Protein AF-0000000068884056 (afdb_homodimer)

Secondary structure (DSSP, 8-state):
-HHHHHHHHHHHHHHHHHHHHHHHHHHTS-GGGSPPHHHHHHHHHHHHHHHHHHHHHHHHHHHHTT--HHHHHHS-TTS-SS-GGGHHHHHHHHHHHHHHHTTT-HHHHHHHHHHHHHHHHHHHHHHHHHHHHHHHH---TTHHHHHHHHHHHHTS-HHHHHHHHHHHHHHTT--SSTHHHHHHHT--HHHHHHHHHHHHHHS-HHHHHHHHHTT--HHHIIIIIIHHHTHHHHHHHHHHHHHHHHH--HHHHHH--SGGG--HHHHHHHHHTSTT---HHHHHHHHHHHHHHHHHHHHHHHHHHHHHHHHHHHT-/-HHHHHHHHHHHHHHHHHHHHHHHHHHTS-GGGSPPHHHHHHHHHHHHHHHHHHHHHHHHHHHHTT--HHHHHHS-TTS-SS-GGGHHHHHHHHHHHHHHHTTT-HHHHHHHHHHHHHHHHHHHHHHHHHHHHHHHH---TTHHHHHHHHHHHHTS-HHHHHHHHHHHHHHTT--SSTHHHHHHHT--HHHHHHHHHHHHHHS-HHHHHHHHHTT--HHHIIIIIIHHHTHHHHHHHHHHHHHHHHH--HHHHHH--SGGG--HHHHHHHHHTSTT---HHHHHHHHHHHHHHHHHHHHHHHHHHHHHHHHHHHT-

Solvent-accessible surface area (backbone atoms only — not comparable to full-atom values): 32773 Å² total; per-residue (Å²): 119,66,63,63,51,51,51,50,49,50,50,50,50,49,51,50,47,50,49,49,48,49,48,50,49,57,70,62,42,59,76,58,54,48,82,54,68,67,57,51,52,52,46,49,52,50,52,49,50,52,48,46,64,66,46,42,38,53,54,45,25,59,39,39,16,46,33,52,55,69,41,62,73,71,34,61,83,88,43,67,75,59,58,78,88,46,42,68,58,34,37,50,51,25,50,52,46,34,36,57,78,43,72,62,41,55,67,52,11,43,49,38,34,48,48,43,12,49,54,10,10,52,52,17,31,53,50,12,37,51,54,8,34,44,67,54,73,51,87,62,91,62,47,67,59,50,51,52,50,42,56,51,52,53,58,44,47,57,57,45,50,43,53,39,41,47,54,52,32,52,73,68,67,40,46,60,42,72,61,52,51,26,60,66,53,29,61,47,46,61,39,25,50,50,22,22,53,46,32,58,72,62,48,59,64,66,58,53,32,51,41,27,64,73,65,50,49,68,68,54,43,41,70,65,48,48,45,61,64,37,42,36,56,44,52,50,40,24,51,52,38,23,37,50,45,60,38,52,49,60,58,50,65,73,32,43,77,52,76,88,69,31,33,39,67,59,50,55,47,56,47,70,70,36,89,83,58,59,57,53,10,19,51,29,38,48,35,55,60,63,44,45,64,48,52,53,50,46,67,70,44,45,74,49,36,62,55,37,65,46,51,73,62,56,78,107,121,67,63,64,52,51,50,50,49,51,49,50,50,49,50,48,48,50,48,49,48,50,50,51,49,58,70,62,43,59,76,57,52,48,81,56,69,67,57,52,50,51,47,49,52,51,51,48,51,52,47,45,63,65,45,42,40,54,53,45,25,59,39,40,16,46,32,50,54,69,42,61,75,72,36,62,81,87,42,66,74,60,58,80,88,46,41,68,58,33,38,51,50,24,50,52,47,36,37,56,80,44,72,63,40,54,66,52,11,43,48,39,33,48,48,43,13,50,54,11,11,53,52,16,31,53,50,14,38,51,52,8,34,42,66,54,74,51,87,61,91,62,49,67,58,51,52,54,51,43,56,52,55,53,59,46,48,56,56,46,49,43,55,41,42,46,54,52,31,50,74,68,67,39,45,60,43,73,59,51,52,26,61,68,51,29,60,46,46,60,38,26,50,50,22,21,53,46,33,57,73,62,47,59,66,67,59,53,34,52,43,26,64,73,64,51,50,67,67,53,44,41,70,64,48,48,46,60,65,37,42,36,55,44,51,49,40,24,50,52,39,24,36,50,45,59,40,52,50,60,58,51,65,72,32,44,79,52,76,86,68,30,32,38,68,60,50,56,47,57,49,68,70,35,89,81,57,57,58,54,10,18,50,28,38,48,35,55,60,63,46,46,63,49,52,52,50,45,66,71,44,44,75,50,36,63,54,38,64,46,52,72,62,56,77,107

InterPro domains:
  IPR000515 ABC transporter type 1, transmembrane domain MetI-like [PF00528] (129-305)
  IPR000515 ABC transporter type 1, transmembrane domain MetI-like [PS50928] (110-301)
  IPR000515 ABC transporter type 1, transmembrane domain MetI-like [cd06261] (111-295)
  IPR035906 MetI-like superfamily [G3DSA:1.10.3720.10] (30-306)
  IPR035906 MetI-like superfamily [SSF161098] (37-316)

Foldseek 3Di:
DPVVVVVVVVVVVVVVVVVVVVVVVLVVPDPVPDDDPVVVVVVVVVVVVVVCVVCVLVQLLVQLLLDFLVCCPPHDSNHHSDDPVCSVVSNVVLQVVLCVLLVNLLVLLLVLLCCQLQLLLLLLLVVLLVLLLCLQQHDDPCSVVVLVVLLVVLPDDVLVVLVVLLVVCVVVVNFADSCLRRVVLNHHSVSNVLSNVCSNVQPDNVVVVVCVVVVDDPVCCCVPPVCVSCVLSSLVSSLVSSVVSSPDDSSCVSRHDDSSNHHNVNSLVVQVPDPPRSGVSSSSSSVNVSCVVSVVSCVVCVVSNVVVVVVVVPVD/DVVVVVVVVVVVVVVVVVVVVVVVVLVPPDPVPDDDPVVVVVVVVVVVVVVCVVCVLVQLLVQLLLDFLVCCPPHDSNHHSDDPVCSVVSNVVLQVVLCVLLVNLLVLLLVLLCCQLQLLLLLLLVVLLVLLLCLQQHDDPCSVVVLVVLLVVLPDDVLVVLVVLLVVCVVVVNFADSCLRRVVLNHHSVSNVLSNVCSNVQPDNVVVVVCVVVVDDPVCCCVPPVCVSCVLSSLVSSLVSSVVSSPDDSSCVSRHDDSSNHHNVNSLVVQVPDPPRSGVSSSSSSVNVSCVVSVVSCVVCVVSNVVVVVVVVPVD

Nearest PDB structures (foldseek):
  7cad-assembly1_B  TM=8.250E-01  e=1.551E-10  Mycolicibacterium smegmatis MC2 155
  8ja7-assembly1_B  TM=8.071E-01  e=3.266E-10  Mycobacterium tuberculosis H37Rv
  4jbw-assembly2_I  TM=8.224E-01  e=7.002E-09  Escherichia coli K-12
  8hpr-assembly1_B  TM=7.711E-01  e=1.184E-08  Mycolicibacterium smegmatis MC2 155
  8y5f-assembly1_C  TM=7.806E-01  e=5.836E-07  Escherichia coli

Radius of gyration: 26.33 Å; Cα contacts (8 Å, |Δi|>4): 754; chains: 2; bounding box: 62×69×74 Å

Sequence (632 aa):
MSSATVEERARKKAERKLEKQRQAAQHDLPRSMRPSAAVKTLTVVLLVLVLIYFLFPIYWAIIASTKTPAQMTGSNGMWFAVPLDQLPNAIATNYSKLLGWTRGNFWRWVLNSLIYSGVSALIGTIVSVMAGYATAKFNFRGKNAAIGIIMACMLMPSALLTIPMYSIFHTLHLTNTMLSIIIPCCVSPFGFFLGRTYAQSSVPDELLEAARIDGASEARIFFTIVLRLLAPAMVTIFLFLFVATWNNFLLPLMMVSSDTLKPVTLGLYGMVSLPTFTDRGALMMGALLGVLPVIVLFLGLQRYWQSGLAAGAVKGMSSATVEERARKKAERKLEKQRQAAQHDLPRSMRPSAAVKTLTVVLLVLVLIYFLFPIYWAIIASTKTPAQMTGSNGMWFAVPLDQLPNAIATNYSKLLGWTRGNFWRWVLNSLIYSGVSALIGTIVSVMAGYATAKFNFRGKNAAIGIIMACMLMPSALLTIPMYSIFHTLHLTNTMLSIIIPCCVSPFGFFLGRTYAQSSVPDELLEAARIDGASEARIFFTIVLRLLAPAMVTIFLFLFVATWNNFLLPLMMVSSDTLKPVTLGLYGMVSLPTFTDRGALMMGALLGVLPVIVLFLGLQRYWQSGLAAGAVKG

Organism: Bifidobacterium longum (strain NCC 2705) (NCBI:txid206672)

Structure (mmCIF, N/CA/C/O backbone):
data_AF-0000000068884056-model_v1
#
loop_
_entity.id
_entity.type
_entity.pdbx_description
1 polymer 'Permease of ABC transporter for sugars'
#
loop_
_atom_site.group_PDB
_atom_site.id
_atom_site.type_symbol
_atom_site.label_atom_id
_atom_site.label_alt_id
_atom_site.label_comp_id
_atom_site.label_asym_id
_atom_site.label_entity_id
_atom_site.label_seq_id
_atom_site.pdbx_PDB_ins_code
_atom_site.Cartn_x
_atom_site.Cartn_y
_atom_site.Cartn_z
_atom_site.occupancy
_atom_site.B_iso_or_equiv
_atom_site.auth_seq_id
_atom_site.auth_comp_id
_atom_site.auth_asym_id
_atom_site.auth_atom_id
_atom_site.pdbx_PDB_model_num
ATOM 1 N N . MET A 1 1 ? -8.258 35.25 -17.359 1 45.22 1 MET A N 1
ATOM 2 C CA . MET A 1 1 ? -7.18 34.281 -17.484 1 45.22 1 MET A CA 1
ATOM 3 C C . MET A 1 1 ? -5.82 34.938 -17.281 1 45.22 1 MET A C 1
ATOM 5 O O . MET A 1 1 ? -4.871 34.281 -16.844 1 45.22 1 MET A O 1
ATOM 9 N N . SER A 1 2 ? -5.754 36.188 -17.453 1 58.41 2 SER A N 1
ATOM 10 C CA . SER A 1 2 ? -4.508 36.938 -17.531 1 58.41 2 SER A CA 1
ATOM 11 C C . SER A 1 2 ? -4.035 37.375 -16.141 1 58.41 2 SER A C 1
ATOM 13 O O . SER A 1 2 ? -2.846 37.281 -15.828 1 58.41 2 SER A O 1
ATOM 15 N N . SER A 1 3 ? -4.965 37.594 -15.344 1 57.56 3 SER A N 1
ATOM 16 C CA . SER A 1 3 ? -4.613 38.156 -14.039 1 57.56 3 SER A CA 1
ATOM 17 C C . SER A 1 3 ? -4.191 37.062 -13.07 1 57.56 3 SER A C 1
ATOM 19 O O . SER A 1 3 ? -3.33 37.281 -12.211 1 57.56 3 SER A O 1
ATOM 21 N N . ALA A 1 4 ? -4.797 35.875 -13.258 1 59.44 4 ALA A N 1
ATOM 22 C CA . ALA A 1 4 ? -4.496 34.719 -12.406 1 59.44 4 ALA A CA 1
ATOM 23 C C . ALA A 1 4 ? -3.062 34.25 -12.617 1 59.44 4 ALA A C 1
ATOM 25 O O . ALA A 1 4 ? -2.387 33.844 -11.672 1 59.44 4 ALA A O 1
ATOM 26 N N . THR A 1 5 ? -2.617 34.531 -13.867 1 58.19 5 THR A N 1
ATOM 27 C CA . THR A 1 5 ? -1.269 34.125 -14.227 1 58.19 5 THR A CA 1
ATOM 28 C C . THR A 1 5 ? -0.229 35.062 -13.609 1 58.19 5 THR A C 1
ATOM 30 O O . THR A 1 5 ? 0.822 34.594 -13.148 1 58.19 5 THR A O 1
ATOM 33 N N . VAL A 1 6 ? -0.66 36.312 -13.523 1 60.12 6 VAL A N 1
ATOM 34 C CA . VAL A 1 6 ? 0.278 37.312 -13.023 1 60.12 6 VAL A CA 1
ATOM 35 C C . VAL A 1 6 ? 0.438 37.156 -11.516 1 60.12 6 VAL A C 1
ATOM 37 O O . VAL A 1 6 ? 1.552 37.25 -10.992 1 60.12 6 VAL A O 1
ATOM 40 N N . GLU A 1 7 ? -0.63 36.812 -10.875 1 60 7 GLU A N 1
ATOM 41 C CA . GLU A 1 7 ? -0.595 36.656 -9.422 1 60 7 GLU A CA 1
ATOM 42 C C . GLU A 1 7 ? 0.144 35.375 -9.039 1 60 7 GLU A C 1
ATOM 44 O O . GLU A 1 7 ? 0.898 35.344 -8.062 1 60 7 GLU A O 1
ATOM 49 N N . GLU A 1 8 ? -0.106 34.406 -9.828 1 61.34 8 GLU A N 1
ATOM 50 C CA . GLU A 1 8 ? 0.598 33.156 -9.602 1 61.34 8 GLU A CA 1
ATOM 51 C C . GLU A 1 8 ? 2.1 33.312 -9.828 1 61.34 8 GLU A C 1
ATOM 53 O O . GLU A 1 8 ? 2.906 32.781 -9.062 1 61.34 8 GLU A O 1
ATOM 58 N N . ARG A 1 9 ? 2.43 34.125 -10.836 1 62.06 9 ARG A N 1
ATOM 59 C CA . ARG A 1 9 ? 3.832 34.406 -11.125 1 62.06 9 ARG A CA 1
ATOM 60 C C . ARG A 1 9 ? 4.457 35.25 -10.023 1 62.06 9 ARG A C 1
ATOM 62 O O . ARG A 1 9 ? 5.605 35.031 -9.633 1 62.06 9 ARG A O 1
ATOM 69 N N . ALA A 1 10 ? 3.721 36.188 -9.57 1 62.5 10 ALA A N 1
ATOM 70 C CA . ALA A 1 10 ? 4.191 37.031 -8.484 1 62.5 10 ALA A CA 1
ATOM 71 C C . ALA A 1 10 ? 4.383 36.219 -7.203 1 62.5 10 ALA A C 1
ATOM 73 O O . ALA A 1 10 ? 5.363 36.406 -6.477 1 62.5 10 ALA A O 1
ATOM 74 N N . ARG A 1 11 ? 3.512 35.312 -6.984 1 61.34 11 ARG A N 1
ATOM 75 C CA . ARG A 1 11 ? 3.617 34.469 -5.805 1 61.34 11 ARG A CA 1
ATOM 76 C C . ARG A 1 11 ? 4.809 33.531 -5.918 1 61.34 11 ARG A C 1
ATOM 78 O O . ARG A 1 11 ?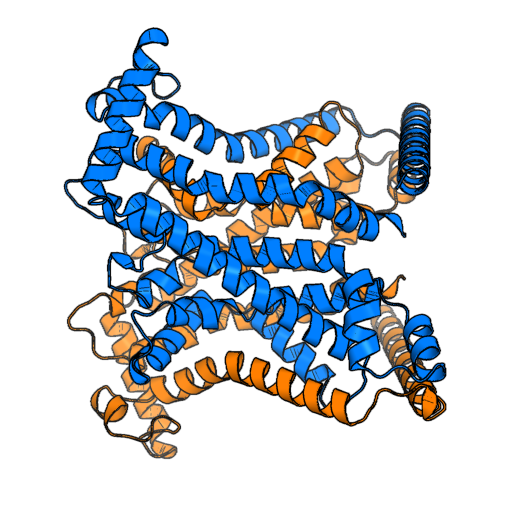 5.551 33.344 -4.957 1 61.34 11 ARG A O 1
ATOM 85 N N . LYS A 1 12 ? 5.004 33 -7.098 1 61.66 12 LYS A N 1
ATOM 86 C CA . LYS A 1 12 ? 6.168 32.156 -7.34 1 61.66 12 LYS A CA 1
ATOM 87 C C . LYS A 1 12 ? 7.465 32.938 -7.172 1 61.66 12 LYS A C 1
ATOM 89 O O . LYS A 1 12 ? 8.438 32.406 -6.613 1 61.66 12 LYS A O 1
ATOM 94 N N . LYS A 1 13 ? 7.508 34.062 -7.68 1 61.38 13 LYS A N 1
ATOM 95 C CA . LYS A 1 13 ? 8.672 34.938 -7.559 1 61.38 13 LYS A CA 1
ATOM 96 C C . LYS A 1 13 ? 8.938 35.312 -6.098 1 61.38 13 LYS A C 1
ATOM 98 O O . LYS A 1 13 ? 10.094 35.344 -5.668 1 61.38 13 LYS A O 1
ATOM 103 N N . ALA A 1 14 ? 7.875 35.594 -5.383 1 61.25 14 ALA A N 1
ATOM 104 C CA . ALA A 1 14 ? 8.008 35.906 -3.963 1 61.25 14 ALA A CA 1
ATOM 105 C C . ALA A 1 14 ? 8.492 34.688 -3.178 1 61.25 14 ALA A C 1
ATOM 107 O O . ALA A 1 14 ? 9.352 34.812 -2.295 1 61.25 14 ALA A O 1
ATOM 108 N N . GLU A 1 15 ? 7.957 33.5 -3.496 1 60.81 15 GLU A N 1
ATOM 109 C CA . GLU A 1 15 ? 8.391 32.281 -2.85 1 60.81 15 GLU A CA 1
ATOM 110 C C . GLU A 1 15 ? 9.852 31.969 -3.164 1 60.81 15 GLU A C 1
ATOM 112 O O . GLU A 1 15 ? 10.609 31.547 -2.285 1 60.81 15 GLU A O 1
ATOM 117 N N . ARG A 1 16 ? 10.211 32.156 -4.398 1 61.59 16 ARG A N 1
ATOM 118 C CA . ARG A 1 16 ? 11.602 32 -4.785 1 61.59 16 ARG A CA 1
ATOM 119 C C . ARG A 1 16 ? 12.492 33 -4.062 1 61.59 16 ARG A C 1
ATOM 121 O O . ARG A 1 16 ? 13.602 32.688 -3.641 1 61.59 16 ARG A O 1
ATOM 128 N N . LYS A 1 17 ? 12.039 34.219 -3.992 1 57.88 17 LYS A N 1
ATOM 129 C CA . LYS A 1 17 ? 12.797 35.25 -3.277 1 57.88 17 LYS A CA 1
ATOM 130 C C . LYS A 1 17 ? 12.93 34.906 -1.799 1 57.88 17 LYS A C 1
ATOM 132 O O . LYS A 1 17 ? 14.008 35.062 -1.214 1 57.88 17 LYS A O 1
ATOM 137 N N . LEU A 1 18 ? 11.844 34.406 -1.178 1 59.31 18 LEU A N 1
ATOM 138 C CA . LEU A 1 18 ? 11.891 34 0.22 1 59.31 18 LEU A CA 1
ATOM 139 C C . LEU A 1 18 ? 12.812 32.812 0.404 1 59.31 18 LEU A C 1
ATOM 141 O O . LEU A 1 18 ? 13.547 32.719 1.389 1 59.31 18 LEU A O 1
ATOM 145 N N . GLU A 1 19 ? 12.703 31.891 -0.55 1 59.66 19 GLU A N 1
ATOM 146 C CA . GLU A 1 19 ? 13.617 30.75 -0.521 1 59.66 19 GLU A CA 1
ATOM 147 C C . GLU A 1 19 ? 15.07 31.203 -0.655 1 59.66 19 GLU A C 1
ATOM 149 O O . GLU A 1 19 ? 15.953 30.688 0.039 1 59.66 19 GLU A O 1
ATOM 154 N N . LYS A 1 20 ? 15.352 32.125 -1.56 1 58.25 20 LYS A N 1
ATOM 155 C CA . LYS A 1 20 ? 16.688 32.688 -1.732 1 58.25 20 LYS A CA 1
ATOM 156 C C . LYS A 1 20 ? 17.125 33.438 -0.478 1 58.25 20 LYS A C 1
ATOM 158 O O . LYS A 1 20 ? 18.297 33.344 -0.083 1 58.25 20 LYS A O 1
ATOM 163 N N . GLN A 1 21 ? 16.234 34.125 0.074 1 55.84 21 GLN A N 1
ATOM 164 C CA . GLN A 1 21 ? 16.547 34.844 1.306 1 55.84 21 GLN A CA 1
ATOM 165 C C . GLN A 1 21 ? 16.844 33.875 2.443 1 55.84 21 GLN A C 1
ATOM 167 O O . GLN A 1 21 ? 17.766 34.062 3.229 1 55.84 21 GLN A O 1
ATOM 172 N N . ARG A 1 22 ? 16.016 32.844 2.482 1 58.62 22 ARG A N 1
ATOM 173 C CA . ARG A 1 22 ? 16.25 31.812 3.482 1 58.62 22 ARG A CA 1
ATOM 174 C C . ARG A 1 22 ? 17.578 31.109 3.236 1 58.62 22 ARG A C 1
ATOM 176 O O . ARG A 1 22 ? 18.328 30.828 4.176 1 58.62 22 ARG A O 1
ATOM 183 N N . GLN A 1 23 ? 17.781 30.797 1.982 1 56.81 23 GLN A N 1
ATOM 184 C CA . GLN A 1 23 ? 19.062 30.203 1.624 1 56.81 23 GLN A CA 1
ATOM 185 C C . GLN A 1 23 ? 20.219 31.156 1.945 1 56.81 23 GLN A C 1
ATOM 187 O O . GLN A 1 23 ? 21.25 30.719 2.449 1 56.81 23 GLN A O 1
ATOM 192 N N . ALA A 1 24 ? 20.141 32.344 1.552 1 53.31 24 ALA A N 1
ATOM 193 C CA . ALA A 1 24 ? 21.156 33.344 1.853 1 53.31 24 ALA A CA 1
ATOM 194 C C . ALA A 1 24 ? 21.344 33.5 3.359 1 53.31 24 ALA A C 1
ATOM 196 O O . ALA A 1 24 ? 22.484 33.625 3.836 1 53.31 24 ALA A O 1
ATOM 197 N N . ALA A 1 25 ? 20.281 33.5 3.988 1 54.75 25 ALA A N 1
ATOM 198 C CA . ALA A 1 25 ? 20.359 33.594 5.441 1 54.75 25 ALA A CA 1
ATOM 199 C C . ALA A 1 25 ? 21.047 32.375 6.031 1 54.75 25 ALA A C 1
ATOM 201 O O . ALA A 1 25 ? 21.766 32.469 7.023 1 54.75 25 ALA A O 1
ATOM 202 N N . GLN A 1 26 ? 20.75 31.234 5.5 1 54.53 26 GLN A N 1
ATOM 203 C CA . GLN A 1 26 ? 21.422 30.016 5.934 1 54.53 26 GLN A CA 1
ATOM 204 C C . GLN A 1 26 ? 22.922 30.078 5.633 1 54.53 26 GLN A C 1
ATOM 206 O O . GLN A 1 26 ? 23.734 29.562 6.402 1 54.53 26 GLN A O 1
ATOM 211 N N . HIS A 1 27 ? 23.25 30.547 4.41 1 51.72 27 HIS A N 1
ATOM 212 C CA . HIS A 1 27 ? 24.672 30.75 4.105 1 51.72 27 HIS A CA 1
ATOM 213 C C . HIS A 1 27 ? 25.297 31.75 5.066 1 51.72 27 HIS A C 1
ATOM 215 O O . HIS A 1 27 ? 26.516 31.719 5.281 1 51.72 27 HIS A O 1
ATOM 221 N N . ASP A 1 28 ? 24.469 32.625 5.523 1 53.81 28 ASP A N 1
ATOM 222 C CA . ASP A 1 28 ? 25.062 33.656 6.375 1 53.81 28 ASP A CA 1
ATOM 223 C C . ASP A 1 28 ? 25.062 33.25 7.84 1 53.81 28 ASP A C 1
ATOM 225 O O . ASP A 1 28 ? 25.312 34.031 8.727 1 53.81 28 ASP A O 1
ATOM 229 N N . LEU A 1 29 ? 24.516 32.031 8.062 1 57.91 29 LEU A N 1
ATOM 230 C CA . LEU A 1 29 ? 24.594 31.625 9.461 1 57.91 29 LEU A CA 1
ATOM 231 C C . LEU A 1 29 ? 26.031 31.453 9.898 1 57.91 29 LEU 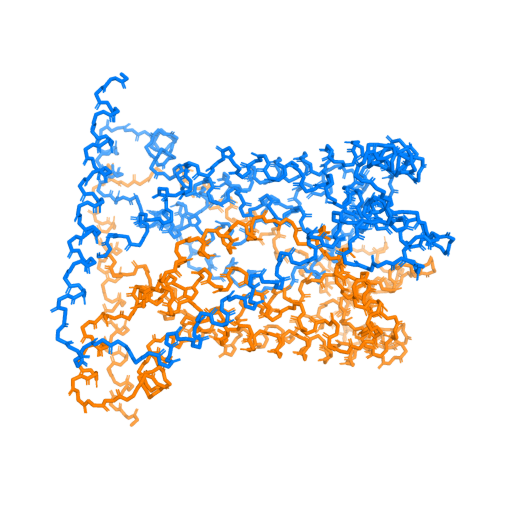A C 1
ATOM 233 O O . LEU A 1 29 ? 26.891 31.062 9.094 1 57.91 29 LEU A O 1
ATOM 237 N N . PRO A 1 30 ? 26.406 31.953 11.031 1 64.25 30 PRO A N 1
ATOM 238 C CA . PRO A 1 30 ? 27.75 31.688 11.562 1 64.25 30 PRO A CA 1
ATOM 239 C C . PRO A 1 30 ? 28.125 30.203 11.5 1 64.25 30 PRO A C 1
ATOM 241 O O . PRO A 1 30 ? 27.25 29.344 11.523 1 64.25 30 PRO A O 1
ATOM 244 N N . ARG A 1 31 ? 29.344 29.797 11.062 1 62.03 31 ARG A N 1
ATOM 245 C CA . ARG A 1 31 ? 29.906 28.453 10.867 1 62.03 31 ARG A CA 1
ATOM 246 C C . ARG A 1 31 ? 29.422 27.5 11.953 1 62.03 31 ARG A C 1
ATOM 248 O O . ARG A 1 31 ? 29.219 26.312 11.688 1 62.03 31 ARG A O 1
ATOM 255 N N . SER A 1 32 ? 29.188 28.031 13.195 1 64.56 32 SER A N 1
ATOM 256 C CA . SER A 1 32 ? 28.844 27.188 14.344 1 64.56 32 SER A CA 1
ATOM 257 C C . SER A 1 32 ? 27.422 26.672 14.242 1 64.56 32 SER A C 1
ATOM 259 O O . SER A 1 32 ? 27.062 25.672 14.883 1 64.56 32 SER A O 1
ATOM 261 N N . MET A 1 33 ? 26.656 27.281 13.242 1 69.88 33 MET A N 1
ATOM 262 C CA . MET A 1 33 ? 25.25 26.922 13.172 1 69.88 33 MET A CA 1
ATOM 263 C C . MET A 1 33 ? 24.984 26 11.977 1 69.88 33 MET A C 1
ATOM 265 O O . MET A 1 33 ? 23.859 25.531 11.797 1 69.88 33 MET A O 1
ATOM 269 N N . ARG A 1 34 ? 26.156 25.75 11.312 1 72.81 34 ARG A N 1
ATOM 270 C CA . ARG A 1 34 ? 26 24.938 10.109 1 72.81 34 ARG A CA 1
ATOM 271 C C . ARG A 1 34 ? 26.281 23.469 10.391 1 72.81 34 ARG A C 1
ATOM 273 O O . ARG A 1 34 ? 27.125 23.141 11.219 1 72.81 34 ARG A O 1
ATOM 280 N N . PRO A 1 35 ? 25.5 22.578 9.719 1 76.31 35 PRO A N 1
ATOM 281 C CA . PRO A 1 35 ? 25.797 21.156 9.914 1 76.31 35 PRO A CA 1
ATOM 282 C C . PRO A 1 35 ? 27.203 20.766 9.453 1 76.31 35 PRO A C 1
ATOM 284 O O . PRO A 1 35 ? 27.766 21.422 8.578 1 76.31 35 PRO A O 1
ATOM 287 N N . SER A 1 36 ? 27.781 19.75 10.148 1 79.12 36 SER A N 1
ATOM 288 C CA . SER A 1 36 ? 29.125 19.297 9.82 1 79.12 36 SER A CA 1
ATOM 289 C C . SER A 1 36 ? 29.188 18.734 8.406 1 79.12 36 SER A C 1
ATOM 291 O O . SER A 1 36 ? 28.203 18.172 7.906 1 79.12 36 SER A O 1
ATOM 293 N N . ALA A 1 37 ? 30.25 18.922 7.691 1 80.88 37 ALA A N 1
ATOM 294 C CA . ALA A 1 37 ? 30.5 18.438 6.332 1 80.88 37 ALA A CA 1
ATOM 295 C C . ALA A 1 37 ? 30.406 16.922 6.258 1 80.88 37 ALA A C 1
ATOM 297 O O . ALA A 1 37 ? 29.938 16.375 5.254 1 80.88 37 ALA A O 1
ATOM 298 N N . ALA A 1 38 ? 30.75 16.25 7.324 1 81.88 38 ALA A N 1
ATOM 299 C CA . ALA A 1 38 ? 30.719 14.797 7.367 1 81.88 38 ALA A CA 1
ATOM 300 C C . ALA A 1 38 ? 29.281 14.273 7.309 1 81.88 38 ALA A C 1
ATOM 302 O O . ALA A 1 38 ? 29 13.312 6.594 1 81.88 38 ALA A O 1
ATOM 303 N N . VAL A 1 39 ? 28.469 14.93 7.93 1 77.62 39 VAL A N 1
ATOM 304 C CA . VAL A 1 39 ? 27.078 14.5 7.969 1 77.62 39 VAL A CA 1
ATOM 305 C C . VAL A 1 39 ? 26.406 14.805 6.637 1 77.62 39 VAL A C 1
ATOM 307 O O . VAL A 1 39 ? 25.609 13.992 6.133 1 77.62 39 VAL A O 1
ATOM 310 N N . LYS A 1 40 ? 26.766 15.859 6.137 1 79.62 40 LYS A N 1
ATOM 311 C CA . LYS A 1 40 ? 26.234 16.188 4.82 1 79.62 40 LYS A CA 1
ATOM 312 C C . LYS A 1 40 ? 26.656 15.156 3.777 1 79.62 40 LYS A C 1
ATOM 314 O O . LYS A 1 40 ? 25.844 14.711 2.967 1 79.62 40 LYS A O 1
ATOM 319 N N . THR A 1 41 ? 27.938 14.828 3.889 1 84.94 41 THR A N 1
ATOM 320 C CA . THR A 1 41 ? 28.453 13.844 2.945 1 84.94 41 THR A CA 1
ATOM 321 C C . THR A 1 41 ? 27.766 12.5 3.143 1 84.94 41 THR A C 1
ATOM 323 O O . THR A 1 41 ? 27.375 11.844 2.17 1 84.94 41 THR A O 1
ATOM 326 N N . LEU A 1 42 ? 27.531 12.141 4.324 1 81.5 42 LEU A N 1
ATOM 327 C CA . LEU A 1 42 ? 26.875 10.875 4.629 1 81.5 42 LEU A CA 1
ATOM 328 C C . LEU A 1 42 ? 25.438 10.875 4.129 1 81.5 42 LEU A C 1
ATOM 330 O O . LEU A 1 42 ? 24.953 9.867 3.605 1 81.5 42 LEU A O 1
ATOM 334 N N . THR A 1 43 ? 24.875 11.977 4.285 1 79.31 43 THR A N 1
ATOM 335 C CA . THR A 1 43 ? 23.484 12.109 3.84 1 79.31 43 THR A CA 1
ATOM 336 C C . THR A 1 43 ? 23.391 11.992 2.32 1 79.31 43 THR A C 1
ATOM 338 O O . THR A 1 43 ? 22.516 11.305 1.798 1 79.31 43 THR A O 1
ATOM 341 N N . VAL A 1 44 ? 24.281 12.578 1.726 1 83.62 44 VAL A N 1
ATOM 342 C CA . VAL A 1 44 ? 24.297 12.539 0.267 1 83.62 44 VAL A CA 1
ATOM 343 C C . VAL A 1 44 ? 24.562 11.109 -0.212 1 83.62 44 VAL A C 1
ATOM 345 O O . VAL A 1 44 ? 23.906 10.641 -1.15 1 83.62 44 VAL A O 1
ATOM 348 N N . VAL A 1 45 ? 25.406 10.5 0.46 1 85.75 45 VAL A N 1
ATOM 349 C CA . VAL A 1 45 ? 25.75 9.125 0.091 1 85.75 45 VAL A CA 1
ATOM 350 C C . VAL A 1 45 ? 24.531 8.227 0.281 1 85.75 45 VAL A C 1
ATOM 352 O O . VAL A 1 45 ? 24.219 7.402 -0.583 1 85.75 45 VAL A O 1
ATOM 355 N N . LEU A 1 46 ? 23.812 8.43 1.299 1 81.62 46 LEU A N 1
ATOM 356 C CA . LEU A 1 46 ? 22.641 7.625 1.582 1 81.62 46 LEU A CA 1
ATOM 357 C C . LEU A 1 46 ? 21.531 7.891 0.558 1 81.62 46 LEU A C 1
ATOM 359 O O . LEU A 1 46 ? 20.891 6.957 0.085 1 81.62 46 LEU A O 1
ATOM 363 N N . LEU A 1 47 ? 21.422 9.094 0.232 1 82.81 47 LEU A N 1
ATOM 364 C CA . LEU A 1 47 ? 20.406 9.461 -0.745 1 82.81 47 LEU A CA 1
ATOM 365 C C . LEU A 1 47 ? 20.734 8.891 -2.117 1 82.81 47 LEU A C 1
ATOM 367 O O . LEU A 1 47 ? 19.844 8.422 -2.832 1 82.81 47 LEU A O 1
ATOM 371 N N . VAL A 1 48 ? 21.984 8.93 -2.379 1 85.12 48 VAL A N 1
ATOM 372 C CA . VAL A 1 48 ? 22.438 8.391 -3.66 1 85.12 48 VAL A CA 1
ATOM 373 C C . VAL A 1 48 ? 22.203 6.883 -3.691 1 85.12 48 VAL A C 1
ATOM 375 O O . VAL A 1 48 ? 21.766 6.336 -4.707 1 85.12 48 VAL A O 1
ATOM 378 N N . LEU A 1 49 ? 22.406 6.238 -2.621 1 84.94 49 LEU A N 1
ATOM 379 C CA . LEU A 1 49 ? 22.188 4.797 -2.535 1 84.94 49 LEU A CA 1
ATOM 380 C C . LEU A 1 49 ? 20.719 4.457 -2.695 1 84.94 49 LEU A C 1
ATOM 382 O O . LEU A 1 49 ? 20.359 3.494 -3.385 1 84.94 49 LEU A O 1
ATOM 386 N N . VAL A 1 50 ? 19.906 5.258 -2.133 1 81 50 VAL A N 1
ATOM 387 C CA . VAL A 1 50 ? 18.469 5.051 -2.236 1 81 50 VAL A CA 1
ATOM 388 C C . VAL A 1 50 ? 18.016 5.289 -3.674 1 81 50 VAL A C 1
ATOM 390 O O . VAL A 1 50 ? 17.203 4.535 -4.207 1 81 50 VAL A O 1
ATOM 393 N N . LEU A 1 51 ? 18.609 6.27 -4.277 1 82.81 51 LEU A N 1
ATOM 394 C CA . LEU A 1 51 ? 18.266 6.582 -5.66 1 82.81 51 LEU A CA 1
ATOM 395 C C . LEU A 1 51 ? 18.688 5.449 -6.594 1 82.81 51 LEU A C 1
ATOM 397 O O . LEU A 1 51 ? 17.938 5.062 -7.484 1 82.81 51 LEU A O 1
ATOM 401 N N . ILE A 1 52 ? 19.859 4.996 -6.336 1 86.12 52 ILE A N 1
ATOM 402 C CA . ILE A 1 52 ? 20.359 3.887 -7.148 1 86.12 52 ILE A CA 1
ATOM 403 C C . ILE A 1 52 ? 19.453 2.668 -6.965 1 86.12 52 ILE A C 1
ATOM 405 O O . ILE A 1 52 ? 19.109 1.993 -7.934 1 86.12 52 ILE A O 1
ATOM 409 N N . TYR A 1 53 ? 19.062 2.438 -5.781 1 82.62 53 TYR A N 1
ATOM 410 C CA . TYR A 1 53 ? 18.203 1.291 -5.477 1 82.62 53 TYR A CA 1
ATOM 411 C C . TYR A 1 53 ? 16.891 1.361 -6.25 1 82.62 53 TYR A C 1
ATOM 413 O O . TYR A 1 53 ? 16.422 0.349 -6.766 1 82.62 53 TYR A O 1
ATOM 421 N N . PHE A 1 54 ? 16.344 2.502 -6.418 1 80.19 54 PHE A N 1
ATOM 422 C CA . PHE A 1 54 ? 15.055 2.648 -7.082 1 80.19 54 PHE A CA 1
ATOM 423 C C . PHE A 1 54 ? 15.227 2.713 -8.594 1 80.19 54 PHE A C 1
ATOM 425 O O . PHE A 1 54 ? 14.398 2.184 -9.344 1 80.19 54 PHE A O 1
ATOM 432 N N . LEU A 1 55 ? 16.312 3.355 -9.039 1 85.94 55 LEU A N 1
ATOM 433 C CA . LEU A 1 55 ? 16.469 3.633 -10.469 1 85.94 55 LEU A CA 1
ATOM 434 C C . LEU A 1 55 ? 17.188 2.48 -11.172 1 85.94 55 LEU A C 1
ATOM 436 O O . LEU A 1 55 ? 17 2.271 -12.367 1 85.94 55 LEU A O 1
ATOM 440 N N . PHE A 1 56 ? 17.906 1.753 -10.453 1 88.5 56 PHE A N 1
ATOM 441 C CA . PHE A 1 56 ? 18.719 0.719 -11.07 1 88.5 56 PHE A CA 1
ATOM 442 C C . PHE A 1 56 ? 17.844 -0.35 -11.719 1 88.5 56 PHE A C 1
ATOM 444 O O . PHE A 1 56 ? 18.109 -0.783 -12.836 1 88.5 56 PHE A O 1
ATOM 451 N N . PRO A 1 57 ? 16.859 -0.821 -10.992 1 87.56 57 PRO A N 1
ATOM 452 C CA . PRO A 1 57 ? 16 -1.827 -11.633 1 87.56 57 PRO A CA 1
ATOM 453 C C . PRO A 1 57 ? 15.375 -1.325 -12.93 1 87.56 57 PRO A C 1
ATOM 455 O O . PRO A 1 57 ? 15.172 -2.105 -13.859 1 87.56 57 PRO A O 1
ATOM 458 N N . ILE A 1 58 ? 15.047 -0.105 -12.953 1 88 58 ILE A N 1
ATOM 459 C CA . ILE A 1 58 ? 14.477 0.487 -14.148 1 88 58 ILE A CA 1
ATOM 460 C C . ILE A 1 58 ? 15.523 0.527 -15.266 1 88 58 ILE A C 1
ATOM 462 O O . ILE A 1 58 ? 15.242 0.146 -16.406 1 88 58 ILE A O 1
ATOM 466 N N . TYR A 1 59 ? 16.703 1.001 -14.875 1 91 59 TYR A N 1
ATOM 467 C CA . TYR A 1 59 ? 17.812 1.026 -15.812 1 91 59 TYR A CA 1
ATOM 468 C C . TYR A 1 59 ? 18.094 -0.368 -16.359 1 91 59 TYR A C 1
ATOM 470 O O . TYR A 1 59 ? 18.219 -0.554 -17.562 1 91 59 TYR A O 1
ATOM 478 N N . TRP A 1 60 ? 18.141 -1.258 -15.469 1 90.88 60 TRP A N 1
ATOM 479 C CA . TRP A 1 60 ? 18.422 -2.637 -15.852 1 90.88 60 TRP A CA 1
ATOM 480 C C . TRP A 1 60 ? 17.328 -3.18 -16.766 1 90.88 60 TRP A C 1
ATOM 482 O O . TRP A 1 60 ? 17.609 -3.914 -17.719 1 90.88 60 TRP A O 1
ATOM 492 N N . ALA A 1 61 ? 16.109 -2.889 -16.469 1 92 61 ALA A N 1
ATOM 493 C CA . ALA A 1 61 ? 14.984 -3.338 -17.281 1 92 61 ALA A CA 1
ATOM 494 C C . ALA A 1 61 ? 15.07 -2.775 -18.688 1 92 61 ALA A C 1
ATOM 496 O O . ALA A 1 61 ? 14.727 -3.461 -19.656 1 92 61 ALA A O 1
ATOM 497 N N . ILE A 1 62 ? 15.508 -1.564 -18.812 1 93.81 62 ILE A N 1
ATOM 498 C CA . ILE A 1 62 ? 15.664 -0.934 -20.125 1 93.81 62 ILE A CA 1
ATOM 499 C C . ILE A 1 62 ? 16.703 -1.694 -20.938 1 93.81 62 ILE A C 1
ATOM 501 O O . ILE A 1 62 ? 16.453 -2.031 -22.109 1 93.81 62 ILE A O 1
ATOM 505 N N . ILE A 1 63 ? 17.766 -2.014 -20.328 1 94.62 63 ILE A N 1
ATOM 506 C CA . ILE A 1 63 ? 18.844 -2.74 -21 1 94.62 63 ILE A CA 1
ATOM 507 C C . ILE A 1 63 ? 18.391 -4.16 -21.328 1 94.62 63 ILE A C 1
ATOM 509 O O . ILE A 1 63 ? 18.531 -4.621 -22.453 1 94.62 63 ILE A O 1
ATOM 513 N N . ALA A 1 64 ? 17.781 -4.809 -20.406 1 93.06 64 ALA A N 1
ATOM 514 C CA . ALA A 1 64 ? 17.359 -6.203 -20.547 1 93.06 64 ALA A CA 1
ATOM 515 C C . ALA A 1 64 ? 16.266 -6.348 -21.594 1 93.06 64 ALA A C 1
ATOM 517 O O . ALA A 1 64 ? 16.172 -7.375 -22.266 1 93.06 64 ALA A O 1
ATOM 518 N N . SER A 1 65 ? 15.43 -5.328 -21.75 1 95.12 65 SER A N 1
ATOM 519 C CA . SER A 1 65 ? 14.312 -5.375 -22.672 1 95.12 65 SER A CA 1
ATOM 520 C C . SER A 1 65 ? 14.789 -5.402 -24.125 1 95.12 65 SER A C 1
ATOM 522 O O . SER A 1 65 ? 14 -5.633 -25.047 1 95.12 65 SER A O 1
ATOM 524 N N . THR A 1 66 ? 16.078 -5.176 -24.359 1 96.06 66 THR A N 1
ATOM 525 C CA . THR A 1 66 ? 16.641 -5.18 -25.703 1 96.06 66 THR A CA 1
ATOM 526 C C . THR A 1 66 ? 17.422 -6.465 -25.969 1 96.06 66 THR A C 1
ATOM 528 O O . THR A 1 66 ? 18 -6.637 -27.031 1 96.06 66 THR A O 1
ATOM 531 N N . LYS A 1 67 ? 17.359 -7.426 -25.062 1 95.25 67 LYS A N 1
ATOM 532 C CA . LYS A 1 67 ? 18.234 -8.586 -25.172 1 95.25 67 LYS A CA 1
ATOM 533 C C . LYS A 1 67 ? 17.438 -9.859 -25.453 1 95.25 67 LYS A C 1
ATOM 535 O O . LYS A 1 67 ? 16.297 -9.992 -25 1 95.25 67 LYS A O 1
ATOM 540 N N . THR A 1 68 ? 18.047 -10.742 -26.188 1 93.25 68 THR A N 1
ATOM 541 C CA . THR A 1 68 ? 17.562 -12.102 -26.344 1 93.25 68 THR A CA 1
ATOM 542 C C . THR A 1 68 ? 17.969 -12.977 -25.156 1 93.25 68 THR A C 1
ATOM 544 O O . THR A 1 68 ? 18.812 -12.57 -24.359 1 93.25 68 THR A O 1
ATOM 547 N N . PRO A 1 69 ? 17.297 -14.125 -25.062 1 90.88 69 PRO A N 1
ATOM 548 C CA . PRO A 1 69 ? 17.688 -15.016 -23.953 1 90.88 69 PRO A CA 1
ATOM 549 C C . PRO A 1 69 ? 19.188 -15.336 -23.953 1 90.88 69 PRO A C 1
ATOM 551 O O . PRO A 1 69 ? 19.812 -15.344 -22.906 1 90.88 69 PRO A O 1
ATOM 554 N N . ALA A 1 70 ? 19.734 -15.562 -25.094 1 91.31 70 ALA A N 1
ATOM 555 C CA . ALA A 1 70 ? 21.156 -15.859 -25.203 1 91.31 70 ALA A CA 1
ATOM 556 C C . ALA A 1 70 ? 22 -14.664 -24.781 1 91.31 70 ALA A C 1
ATOM 558 O O . ALA A 1 70 ? 23.016 -14.828 -24.109 1 91.31 70 ALA A O 1
ATOM 559 N N . GLN A 1 71 ? 21.578 -13.477 -25.062 1 91.94 71 GLN A N 1
ATOM 560 C CA . GLN A 1 71 ? 22.312 -12.258 -24.766 1 91.94 71 GLN A CA 1
ATOM 561 C C . GLN A 1 71 ? 22.203 -11.906 -23.281 1 91.94 71 GLN A C 1
ATOM 563 O O . GLN A 1 71 ? 23.062 -11.188 -22.75 1 91.94 71 GLN A O 1
ATOM 568 N N . MET A 1 72 ? 21.234 -12.383 -22.625 1 87.56 72 MET A N 1
ATOM 569 C CA . MET A 1 72 ? 21.047 -12.109 -21.203 1 87.56 72 MET A CA 1
ATOM 570 C C . MET A 1 72 ? 22.125 -12.789 -20.375 1 87.56 72 MET A C 1
ATOM 572 O O . MET A 1 72 ? 22.531 -12.266 -19.328 1 87.56 72 MET A O 1
ATOM 576 N N . THR A 1 73 ? 22.578 -13.859 -20.828 1 84.06 73 THR A N 1
ATOM 577 C CA . THR A 1 73 ? 23.578 -14.617 -20.078 1 84.06 73 THR A CA 1
ATOM 578 C C . THR A 1 73 ? 24.969 -14.422 -20.672 1 84.06 73 THR A C 1
ATOM 580 O O . THR A 1 73 ? 25.969 -14.555 -19.969 1 84.06 73 THR A O 1
ATOM 583 N N . GLY A 1 74 ? 25.031 -14.07 -21.891 1 86.88 74 GLY A N 1
ATOM 584 C CA . GLY A 1 74 ? 26.312 -14.062 -22.594 1 86.88 74 GLY A CA 1
ATOM 585 C C . GLY A 1 74 ? 26.875 -12.672 -22.766 1 86.88 74 GLY A C 1
ATOM 586 O O . GLY A 1 74 ? 28.016 -12.516 -23.234 1 86.88 74 GLY A O 1
ATOM 587 N N . SER A 1 75 ? 26.125 -11.688 -22.484 1 87.88 75 SER A N 1
ATOM 588 C CA . SER A 1 75 ? 26.609 -10.328 -22.719 1 87.88 75 SER A CA 1
ATOM 589 C C . SER A 1 75 ? 26.75 -9.57 -21.391 1 87.88 75 SER A C 1
ATOM 591 O O . SER A 1 75 ? 26.453 -10.102 -20.328 1 87.88 75 SER A O 1
ATOM 593 N N . ASN A 1 76 ? 27.281 -8.305 -21.578 1 87.88 76 ASN A N 1
ATOM 594 C CA . ASN A 1 76 ? 27.391 -7.422 -20.422 1 87.88 76 ASN A CA 1
ATOM 595 C C . ASN A 1 76 ? 26.016 -7.109 -19.828 1 87.88 76 ASN A C 1
ATOM 597 O O . ASN A 1 76 ? 25.125 -6.656 -20.547 1 87.88 76 ASN A O 1
ATOM 601 N N . GLY A 1 77 ? 25.875 -7.438 -18.594 1 83.56 77 GLY A N 1
ATOM 602 C CA . GLY A 1 77 ? 24.594 -7.27 -17.938 1 83.56 77 GLY A CA 1
ATOM 603 C C . GLY A 1 77 ? 24.219 -5.812 -17.734 1 83.56 77 GLY A C 1
ATOM 604 O O . GLY A 1 77 ? 23.047 -5.496 -17.516 1 83.56 77 GLY A O 1
ATOM 605 N N . MET A 1 78 ? 25.156 -4.938 -18 1 88.25 78 MET A N 1
ATOM 606 C CA . MET A 1 78 ? 24.906 -3.543 -17.641 1 88.25 78 MET A CA 1
ATOM 607 C C . MET A 1 78 ? 24.875 -2.658 -18.875 1 88.25 78 MET A C 1
ATOM 609 O O . MET A 1 78 ? 24.844 -1.43 -18.766 1 88.25 78 MET A O 1
ATOM 613 N N . TRP A 1 79 ? 24.906 -3.285 -19.953 1 92.81 79 TRP A N 1
ATOM 614 C CA . TRP A 1 79 ? 24.859 -2.52 -21.188 1 92.81 79 TRP A CA 1
ATOM 615 C C . TRP A 1 79 ? 24.172 -3.312 -22.297 1 92.81 79 TRP A C 1
ATOM 617 O O . TRP A 1 79 ? 23.844 -4.492 -22.125 1 92.81 79 TRP A O 1
ATOM 627 N N . PHE A 1 80 ? 23.922 -2.6 -23.391 1 94.75 80 PHE A N 1
ATOM 628 C CA . PHE A 1 80 ? 23.234 -3.219 -24.516 1 94.75 80 PHE A CA 1
ATOM 629 C C . PHE A 1 80 ? 24.109 -4.297 -25.156 1 94.75 80 PHE A C 1
ATOM 631 O O . PHE A 1 80 ? 25.328 -4.16 -25.203 1 94.75 80 PHE A O 1
ATOM 638 N N . ALA A 1 81 ? 23.5 -5.332 -25.594 1 94.06 81 ALA A N 1
ATOM 639 C CA . ALA A 1 81 ? 24.219 -6.441 -26.203 1 94.06 81 ALA A CA 1
ATOM 640 C C . ALA A 1 81 ? 24.469 -6.188 -27.688 1 94.06 81 ALA A C 1
ATOM 642 O O . ALA A 1 81 ? 25.328 -6.832 -28.297 1 94.06 81 ALA A O 1
ATOM 643 N N . VAL A 1 82 ? 23.703 -5.305 -28.281 1 92.44 82 VAL A N 1
ATOM 644 C CA . VAL A 1 82 ? 23.828 -4.973 -29.703 1 92.44 82 VAL A CA 1
ATOM 645 C C . VAL A 1 82 ? 24.25 -3.514 -29.859 1 92.44 82 VAL A C 1
ATOM 647 O O . VAL A 1 82 ? 24.047 -2.703 -28.953 1 92.44 82 VAL A O 1
ATOM 650 N N . PRO A 1 83 ? 24.828 -3.248 -31.016 1 93 83 PRO A N 1
ATOM 651 C CA . PRO A 1 83 ? 25.156 -1.843 -31.266 1 93 83 PRO A CA 1
ATOM 652 C C . PRO A 1 83 ? 23.922 -0.948 -31.312 1 93 83 PRO A C 1
ATOM 654 O O . PRO A 1 83 ? 22.812 -1.436 -31.531 1 93 83 PRO A O 1
ATOM 657 N N . LEU A 1 84 ? 24.125 0.31 -31.047 1 92.69 84 LEU A N 1
ATOM 658 C CA . LEU A 1 84 ? 23.062 1.288 -30.906 1 92.69 84 LEU A CA 1
ATOM 659 C C . LEU A 1 84 ? 22.219 1.363 -32.188 1 92.69 84 LEU A C 1
ATOM 661 O O . LEU A 1 84 ? 21.016 1.623 -32.125 1 92.69 84 LEU A O 1
ATOM 665 N N . ASP A 1 85 ? 22.844 1.098 -33.312 1 92.94 85 ASP A N 1
ATOM 666 C CA . ASP A 1 85 ? 22.141 1.187 -34.562 1 92.94 85 ASP A CA 1
ATOM 667 C C . ASP A 1 85 ? 21.156 0.025 -34.75 1 92.94 85 ASP A C 1
ATOM 669 O O . ASP A 1 85 ? 20.219 0.108 -35.531 1 92.94 85 ASP A O 1
ATOM 673 N N . GLN A 1 86 ? 21.312 -1.033 -34 1 94.88 86 GLN A N 1
ATOM 674 C CA . GLN A 1 86 ? 20.469 -2.213 -34.094 1 94.88 86 GLN A CA 1
ATOM 675 C C . GLN A 1 86 ? 19.438 -2.26 -32.969 1 94.88 86 GLN A C 1
ATOM 677 O O . GLN A 1 86 ? 18.625 -3.178 -32.906 1 94.88 86 GLN A O 1
ATOM 682 N N . LEU A 1 87 ? 19.438 -1.317 -32.156 1 95.31 87 LEU A N 1
ATOM 683 C CA . LEU A 1 87 ? 18.578 -1.278 -31 1 95.31 87 LEU A CA 1
ATOM 684 C C . LEU A 1 87 ? 17.109 -1.283 -31.406 1 95.31 87 LEU A C 1
ATOM 686 O O . LEU A 1 87 ? 16.281 -1.978 -30.812 1 95.31 87 LEU A O 1
ATOM 690 N N . PRO A 1 88 ? 16.781 -0.53 -32.469 1 95.31 88 PRO A N 1
ATOM 691 C CA . PRO A 1 88 ? 15.367 -0.552 -32.875 1 95.31 88 PRO A CA 1
ATOM 692 C C . PRO A 1 88 ? 14.891 -1.947 -33.25 1 95.31 88 PRO A C 1
ATOM 694 O O . PRO A 1 88 ? 13.766 -2.33 -32.938 1 95.31 88 PRO A O 1
ATOM 697 N N . ASN A 1 89 ? 15.734 -2.727 -33.906 1 96 89 ASN A N 1
ATOM 698 C CA . ASN A 1 89 ? 15.383 -4.094 -34.25 1 96 89 ASN A CA 1
ATOM 699 C C . ASN A 1 89 ? 15.273 -4.992 -33.031 1 96 89 ASN A C 1
ATOM 701 O O . ASN A 1 89 ? 14.398 -5.863 -32.969 1 96 89 ASN A O 1
ATOM 705 N N . ALA A 1 90 ? 16.172 -4.832 -32.125 1 96.19 90 ALA A N 1
ATOM 706 C CA . ALA A 1 90 ? 16.125 -5.602 -30.875 1 96.19 90 ALA A CA 1
ATOM 707 C C . ALA A 1 90 ? 14.844 -5.305 -30.109 1 96.19 90 ALA A C 1
ATOM 709 O O . ALA A 1 90 ? 14.211 -6.219 -29.578 1 96.19 90 ALA A O 1
ATOM 710 N N . ILE A 1 91 ? 14.477 -4.086 -30.078 1 96.69 91 ILE A N 1
ATOM 711 C CA . ILE A 1 91 ? 13.258 -3.654 -29.406 1 96.69 91 ILE A CA 1
ATOM 712 C C . ILE A 1 91 ? 12.039 -4.258 -30.109 1 96.69 91 ILE A C 1
ATOM 714 O O . ILE A 1 91 ? 11.141 -4.789 -29.453 1 96.69 91 ILE A O 1
ATOM 718 N N . ALA A 1 92 ? 12.055 -4.215 -31.406 1 97.06 92 ALA A N 1
ATOM 719 C CA . ALA A 1 92 ? 10.945 -4.754 -32.188 1 97.06 92 ALA A CA 1
ATOM 720 C C . ALA A 1 92 ? 10.805 -6.258 -31.969 1 97.06 92 ALA A C 1
ATOM 722 O O . ALA A 1 92 ? 9.688 -6.781 -31.906 1 97.06 92 ALA A O 1
ATOM 723 N N . THR A 1 93 ? 11.875 -6.887 -31.875 1 96.75 93 THR A N 1
ATOM 724 C CA . THR A 1 93 ? 11.875 -8.328 -31.672 1 96.75 93 THR A CA 1
ATOM 725 C C . THR A 1 93 ? 11.258 -8.688 -30.328 1 96.75 93 THR A C 1
ATOM 727 O O . THR A 1 93 ? 10.375 -9.547 -30.25 1 96.75 93 THR A O 1
ATOM 730 N N . ASN A 1 94 ? 11.711 -8.031 -29.281 1 97 94 ASN A N 1
ATOM 731 C CA . ASN A 1 94 ? 11.188 -8.328 -27.969 1 97 94 ASN A CA 1
ATOM 732 C C . ASN A 1 94 ? 9.734 -7.883 -27.828 1 97 94 ASN A C 1
ATOM 734 O O . ASN A 1 94 ? 8.945 -8.508 -27.109 1 97 94 ASN A O 1
ATOM 738 N N . TYR A 1 95 ? 9.391 -6.844 -28.578 1 97.5 95 TYR A N 1
ATOM 739 C CA . TYR A 1 95 ? 7.996 -6.414 -28.594 1 97.5 95 TYR A CA 1
ATOM 740 C C . TYR A 1 95 ? 7.105 -7.469 -29.234 1 97.5 95 TYR A C 1
ATOM 742 O O . TYR A 1 95 ? 6.031 -7.785 -28.719 1 97.5 95 TYR A O 1
ATOM 750 N N . SER A 1 96 ? 7.562 -8.023 -30.312 1 97.56 96 SER A N 1
ATOM 751 C CA . SER A 1 96 ? 6.82 -9.078 -31 1 97.56 96 SER A CA 1
ATOM 752 C C . SER A 1 96 ? 6.691 -10.312 -30.109 1 97.56 96 SER A C 1
ATOM 754 O O . SER A 1 96 ? 5.633 -10.945 -30.062 1 97.56 96 SER A O 1
ATOM 756 N N . LYS A 1 97 ? 7.707 -10.625 -29.406 1 96.31 97 LYS A N 1
ATOM 757 C CA . LYS A 1 97 ? 7.684 -11.766 -28.5 1 96.31 97 LYS A CA 1
ATOM 758 C C . LYS A 1 97 ? 6.719 -11.523 -27.344 1 96.31 97 LYS A C 1
ATOM 760 O O . LYS A 1 97 ? 6.02 -12.445 -26.906 1 96.31 97 LYS A O 1
ATOM 765 N N . LEU A 1 98 ? 6.758 -10.352 -26.828 1 96.69 98 LEU A N 1
ATOM 766 C CA . LEU A 1 98 ? 5.82 -9.992 -25.766 1 96.69 98 LEU A CA 1
ATOM 767 C C . LEU A 1 98 ? 4.379 -10.219 -26.219 1 96.69 98 LEU A C 1
ATOM 769 O O . LEU A 1 98 ? 3.596 -10.852 -25.516 1 96.69 98 LEU A O 1
ATOM 773 N N . LEU A 1 99 ? 4.066 -9.758 -27.453 1 97.06 99 LEU A N 1
ATOM 774 C CA . LEU A 1 99 ? 2.713 -9.914 -27.969 1 97.06 99 LEU A CA 1
ATOM 775 C C . LEU A 1 99 ? 2.391 -11.391 -28.203 1 97.06 99 LEU A C 1
ATOM 777 O O . LEU A 1 99 ? 1.249 -11.812 -28 1 97.06 99 LEU A O 1
ATOM 781 N N . GLY A 1 100 ? 3.363 -12.117 -28.578 1 95.5 100 GLY A N 1
ATOM 782 C CA . GLY A 1 100 ? 3.188 -13.555 -28.75 1 95.5 100 GLY A CA 1
ATOM 783 C C . GLY A 1 100 ? 2.928 -14.289 -27.453 1 95.5 100 GLY A C 1
ATOM 784 O O . GLY A 1 100 ? 1.966 -15.055 -27.344 1 95.5 100 GLY A O 1
ATOM 785 N N . TRP A 1 101 ? 3.74 -14.008 -26.438 1 93.88 101 TRP A N 1
ATOM 786 C CA . TRP A 1 101 ? 3.623 -14.664 -25.141 1 93.88 101 TRP A CA 1
ATOM 787 C C . TRP A 1 101 ? 2.301 -14.305 -24.469 1 93.88 101 TRP A C 1
ATOM 789 O O . TRP A 1 101 ? 1.761 -15.094 -23.688 1 93.88 101 TRP A O 1
ATOM 799 N N . THR A 1 102 ? 1.819 -13.141 -24.812 1 94.81 102 THR A N 1
ATOM 800 C CA . THR A 1 102 ? 0.593 -12.68 -24.172 1 94.81 102 THR A CA 1
ATOM 801 C C . THR A 1 102 ? -0.618 -12.953 -25.047 1 94.81 102 THR A C 1
ATOM 803 O O . THR A 1 102 ? -1.729 -12.516 -24.75 1 94.81 102 THR A O 1
ATOM 806 N N . ARG A 1 103 ? -0.421 -13.562 -26.203 1 95.81 103 ARG A N 1
ATOM 807 C CA . ARG A 1 103 ? -1.477 -13.891 -27.156 1 95.81 103 ARG A CA 1
ATOM 808 C C . ARG A 1 103 ? -2.275 -12.641 -27.531 1 95.81 103 ARG A C 1
ATOM 810 O O . ARG A 1 103 ? -3.506 -12.68 -27.578 1 95.81 103 ARG A O 1
ATOM 817 N N . GLY A 1 104 ? -1.559 -11.547 -27.547 1 96.19 104 GLY A N 1
ATOM 818 C CA . GLY A 1 104 ? -2.15 -10.289 -28 1 96.19 104 GLY A CA 1
ATOM 819 C C . GLY A 1 104 ? -2.918 -9.578 -26.891 1 96.19 104 GLY A C 1
ATOM 820 O O . GLY A 1 104 ? -3.557 -8.555 -27.141 1 96.19 104 GLY A O 1
ATOM 821 N N . ASN A 1 105 ? -2.873 -10 -25.688 1 97.56 105 ASN A N 1
ATOM 822 C CA . ASN A 1 105 ? -3.697 -9.445 -24.609 1 97.56 105 ASN A CA 1
ATOM 823 C C . ASN A 1 105 ? -2.955 -8.367 -23.828 1 97.56 105 ASN A C 1
ATOM 825 O O . ASN A 1 105 ? -3.527 -7.73 -22.938 1 97.56 105 ASN A O 1
ATOM 829 N N . PHE A 1 106 ? -1.732 -8.047 -24.203 1 97.25 106 PHE A N 1
ATOM 830 C CA . PHE A 1 106 ? -0.91 -7.16 -23.406 1 97.25 106 PHE A CA 1
ATOM 831 C C . PHE A 1 106 ? -1.589 -5.809 -23.219 1 97.25 106 PHE A C 1
ATOM 833 O O . PHE A 1 106 ? -1.796 -5.355 -22.094 1 97.25 106 PHE A O 1
ATOM 840 N N . TRP A 1 107 ? -1.981 -5.203 -24.297 1 97 107 TRP A N 1
ATOM 841 C CA . TRP A 1 107 ? -2.543 -3.857 -24.203 1 97 107 TRP A CA 1
ATOM 842 C C . TRP A 1 107 ? -3.938 -3.889 -23.594 1 97 107 TRP A C 1
ATOM 844 O O . TRP A 1 107 ? -4.371 -2.912 -22.969 1 97 107 TRP A O 1
ATOM 854 N N . ARG A 1 108 ? -4.621 -4.98 -23.766 1 97.5 108 ARG A N 1
ATOM 855 C CA . ARG A 1 108 ? -5.883 -5.148 -23.047 1 97.5 108 ARG A CA 1
ATOM 856 C C . ARG A 1 108 ? -5.652 -5.188 -21.547 1 97.5 108 ARG A C 1
ATOM 858 O O . ARG A 1 108 ? -6.406 -4.582 -20.781 1 97.5 108 ARG A O 1
ATOM 865 N N . TRP A 1 109 ? -4.633 -5.883 -21.141 1 97.62 109 TRP A N 1
ATOM 866 C CA . TRP A 1 109 ? -4.301 -5.969 -19.734 1 97.62 109 TRP A CA 1
ATOM 867 C C . TRP A 1 109 ? -3.914 -4.605 -19.172 1 97.62 109 TRP A C 1
ATOM 869 O O . TRP A 1 109 ? -4.273 -4.258 -18.047 1 97.62 109 TRP A O 1
ATOM 879 N N . VAL A 1 110 ? -3.225 -3.838 -19.969 1 96.69 110 VAL A N 1
ATOM 880 C CA . VAL A 1 110 ? -2.867 -2.479 -19.578 1 96.69 110 VAL A CA 1
ATOM 881 C C . VAL A 1 110 ? -4.133 -1.637 -19.422 1 96.69 110 VAL A C 1
ATOM 883 O O . VAL A 1 110 ? -4.285 -0.911 -18.438 1 96.69 110 VAL A O 1
ATOM 886 N N . LEU A 1 111 ? -4.988 -1.779 -20.328 1 96.94 111 LEU A N 1
ATOM 887 C CA . LEU A 1 111 ? -6.254 -1.056 -20.281 1 96.94 111 LEU A CA 1
ATOM 888 C C . LEU A 1 111 ? -7.074 -1.485 -19.062 1 96.94 111 LEU A C 1
ATOM 890 O O . LEU A 1 111 ? -7.672 -0.647 -18.391 1 96.94 111 LEU A O 1
ATOM 894 N N . ASN A 1 112 ? -7.121 -2.773 -18.828 1 98.12 112 ASN A N 1
ATOM 895 C CA . ASN A 1 112 ? -7.805 -3.266 -17.641 1 98.12 112 ASN A CA 1
ATOM 896 C C . ASN A 1 112 ? -7.254 -2.625 -16.359 1 98.12 112 ASN A C 1
ATOM 898 O O . ASN A 1 112 ? -8.016 -2.197 -15.5 1 98.12 112 ASN A O 1
ATOM 902 N N . SER A 1 113 ? -5.949 -2.615 -16.297 1 97.31 113 SER A N 1
ATOM 903 C CA . SER A 1 113 ? -5.312 -1.997 -15.141 1 97.31 113 SER A CA 1
ATOM 904 C C . SER A 1 113 ? -5.742 -0.542 -14.984 1 97.31 113 SER A C 1
ATOM 906 O O . SER A 1 113 ? -6.016 -0.087 -13.867 1 97.31 113 SER A O 1
ATOM 908 N N . LEU A 1 114 ? -5.824 0.152 -16.109 1 96.19 114 LEU A N 1
ATOM 909 C CA . LEU A 1 114 ? -6.246 1.549 -16.094 1 96.19 114 LEU A CA 1
ATOM 910 C C . LEU A 1 114 ? -7.691 1.677 -15.617 1 96.19 114 LEU A C 1
ATOM 912 O O . LEU A 1 114 ? -8.016 2.568 -14.828 1 96.19 114 LEU A O 1
ATOM 916 N N . ILE A 1 115 ? -8.484 0.825 -16.078 1 97.56 115 ILE A N 1
ATOM 917 C CA . ILE A 1 115 ? -9.898 0.862 -15.719 1 97.56 115 ILE A CA 1
ATOM 918 C C . ILE A 1 115 ? -10.07 0.528 -14.234 1 97.56 115 ILE A C 1
ATOM 920 O O . ILE A 1 115 ? -10.742 1.252 -13.5 1 97.56 115 ILE A O 1
ATOM 924 N N . TYR A 1 116 ? -9.414 -0.563 -13.789 1 98.12 116 TYR A N 1
ATOM 925 C CA . TYR A 1 116 ? -9.516 -0.962 -12.391 1 98.12 116 TYR A CA 1
ATOM 926 C C . TYR A 1 116 ? -9.008 0.143 -11.477 1 98.12 116 TYR A C 1
ATOM 928 O O . TYR A 1 116 ? -9.695 0.528 -10.523 1 98.12 116 TYR A O 1
ATOM 936 N N . SER A 1 117 ? -7.852 0.63 -11.766 1 96.88 117 SER A N 1
ATOM 937 C CA . SER A 1 117 ? -7.234 1.643 -10.914 1 96.88 117 SER A CA 1
ATOM 938 C C . SER A 1 117 ? -7.957 2.98 -11.039 1 96.88 117 SER A C 1
ATOM 940 O O . SER A 1 117 ? -8.195 3.656 -10.031 1 96.88 117 SER A O 1
ATOM 942 N N . GLY A 1 118 ? -8.281 3.359 -12.25 1 96.56 118 GLY A N 1
ATOM 943 C CA . GLY A 1 118 ? -8.922 4.645 -12.484 1 96.56 118 GLY A CA 1
ATOM 944 C C . GLY A 1 118 ? -10.312 4.734 -11.883 1 96.56 118 GLY A C 1
ATOM 945 O O . GLY A 1 118 ? -10.617 5.672 -11.148 1 96.56 118 GLY A O 1
ATOM 946 N N . VAL A 1 119 ? -11.125 3.785 -12.156 1 98.06 119 VAL A N 1
ATOM 947 C CA . VAL A 1 119 ? -12.508 3.787 -11.703 1 98.06 119 VAL A CA 1
ATOM 948 C C . VAL A 1 119 ? -12.555 3.635 -10.18 1 98.06 119 VAL A C 1
ATOM 950 O O . VAL A 1 119 ? -13.266 4.379 -9.5 1 98.06 119 VAL A O 1
ATOM 953 N N . SER A 1 120 ? -11.766 2.711 -9.648 1 97.88 120 SER A N 1
ATOM 954 C CA . SER A 1 120 ? -11.758 2.502 -8.203 1 97.88 120 SER A CA 1
ATOM 955 C C . SER A 1 120 ? -11.227 3.727 -7.469 1 97.88 120 SER A C 1
ATOM 957 O O . SER A 1 120 ? -11.742 4.102 -6.414 1 97.88 120 SER A O 1
ATOM 959 N N . ALA A 1 121 ? -10.164 4.293 -8.023 1 96.69 121 ALA A N 1
ATOM 960 C CA . ALA A 1 121 ? -9.578 5.469 -7.391 1 96.69 121 ALA A CA 1
ATOM 961 C C . ALA A 1 121 ? -10.555 6.645 -7.41 1 96.69 121 ALA A C 1
ATOM 963 O O . ALA A 1 121 ? -10.641 7.402 -6.441 1 96.69 121 ALA A O 1
ATOM 964 N N . LEU A 1 122 ? -11.258 6.844 -8.5 1 96.88 122 LEU A N 1
ATOM 965 C CA . LEU A 1 122 ? -12.211 7.938 -8.617 1 96.88 122 LEU A CA 1
ATOM 966 C C . LEU A 1 122 ? -13.344 7.785 -7.602 1 96.88 122 LEU A C 1
ATOM 968 O O . LEU A 1 122 ? -13.633 8.711 -6.848 1 96.88 122 LEU A O 1
ATOM 972 N N . ILE A 1 123 ? -13.922 6.641 -7.574 1 95.81 123 ILE A N 1
ATOM 973 C CA . ILE A 1 123 ? -15.016 6.375 -6.648 1 95.81 123 ILE A CA 1
ATOM 974 C C . ILE A 1 123 ? -14.508 6.434 -5.211 1 95.81 123 ILE A C 1
ATOM 976 O O . ILE A 1 123 ? -15.133 7.055 -4.348 1 95.81 123 ILE A O 1
ATOM 980 N N . GLY A 1 124 ? -13.344 5.828 -5.031 1 95.38 124 GLY A N 1
ATOM 981 C CA . GLY A 1 124 ? -12.758 5.828 -3.703 1 95.38 124 GLY A CA 1
ATOM 982 C C . GLY A 1 124 ? -12.438 7.219 -3.189 1 95.38 124 GLY A C 1
ATOM 983 O O . GLY A 1 124 ? -12.602 7.5 -2 1 95.38 124 GLY A O 1
ATOM 984 N N . THR A 1 125 ? -11.938 8.023 -4.074 1 95.38 125 THR A N 1
ATOM 985 C CA . THR A 1 125 ? -11.617 9.398 -3.695 1 95.38 125 THR A CA 1
ATOM 986 C C . THR A 1 125 ? -12.883 10.141 -3.26 1 95.38 125 THR A C 1
ATOM 988 O O . THR A 1 125 ? -12.891 10.789 -2.211 1 95.38 125 THR A O 1
ATOM 991 N N . ILE A 1 126 ? -13.93 10.008 -3.975 1 92.12 126 ILE A N 1
ATOM 992 C CA . ILE A 1 126 ? -15.188 10.68 -3.668 1 92.12 126 ILE A CA 1
ATOM 993 C C . ILE A 1 126 ? -15.734 10.172 -2.338 1 92.12 126 ILE A C 1
ATOM 995 O O . ILE A 1 126 ? -16.109 10.961 -1.47 1 92.12 126 ILE A O 1
ATOM 999 N N . VAL A 1 127 ? -15.672 8.906 -2.15 1 90.5 127 VAL A N 1
ATOM 1000 C CA . VAL A 1 127 ? -16.188 8.297 -0.929 1 90.5 127 VAL A CA 1
ATOM 1001 C C . VAL A 1 127 ? -15.32 8.719 0.261 1 90.5 127 VAL A C 1
ATOM 1003 O O . VAL A 1 127 ? -15.852 9.047 1.326 1 90.5 127 VAL A O 1
ATOM 1006 N N . SER A 1 128 ? -14.039 8.664 0.064 1 93.31 128 SER A N 1
ATOM 1007 C CA . SER A 1 128 ? -13.094 9.023 1.121 1 93.31 128 SER A CA 1
ATOM 1008 C C . SER A 1 128 ? -13.281 10.477 1.552 1 93.31 128 SER A C 1
ATOM 1010 O O . SER A 1 128 ? -13.32 10.773 2.748 1 93.31 128 SER A O 1
ATOM 1012 N N . VAL A 1 129 ? -13.398 11.359 0.606 1 92.62 129 VAL A N 1
ATOM 1013 C CA . VAL A 1 129 ? -13.523 12.781 0.895 1 92.62 129 VAL A CA 1
ATOM 1014 C C . VAL A 1 129 ? -14.875 13.062 1.551 1 92.62 129 VAL A C 1
ATOM 1016 O O . VAL A 1 129 ? -14.969 13.867 2.48 1 92.62 129 VAL A O 1
ATOM 1019 N N . MET A 1 130 ? -15.883 12.422 1.053 1 89.75 130 MET A N 1
ATOM 1020 C CA . MET A 1 130 ? -17.219 12.586 1.641 1 89.75 130 MET A CA 1
ATOM 1021 C C . MET A 1 130 ? -17.219 12.133 3.096 1 89.75 130 MET A C 1
ATOM 1023 O O . MET A 1 130 ? -17.688 12.859 3.975 1 89.75 130 MET A O 1
ATOM 1027 N N . ALA A 1 131 ? -16.719 10.945 3.299 1 90.31 131 ALA A N 1
ATOM 1028 C CA . ALA A 1 131 ? -16.688 10.406 4.652 1 90.31 131 ALA A CA 1
ATOM 1029 C C . ALA A 1 131 ? -15.758 11.219 5.547 1 90.31 131 ALA A C 1
ATOM 1031 O O . ALA A 1 131 ? -16.062 11.469 6.715 1 90.31 131 ALA A O 1
ATOM 1032 N N . GLY A 1 132 ? -14.641 11.57 4.961 1 92.12 132 GLY A N 1
ATOM 1033 C CA . GLY A 1 132 ? -13.711 12.398 5.715 1 92.12 132 GLY A CA 1
ATOM 1034 C C . GLY A 1 132 ? -14.289 13.742 6.109 1 92.12 132 GLY A C 1
ATOM 1035 O O . GLY A 1 132 ? -14.172 14.156 7.266 1 92.12 132 GLY A O 1
ATOM 1036 N N . TYR A 1 133 ? -14.922 14.391 5.191 1 92.19 133 TYR A N 1
ATOM 1037 C CA . TYR A 1 133 ? -15.562 15.68 5.441 1 92.19 133 TYR A CA 1
ATOM 1038 C C . TYR A 1 133 ? -16.656 15.555 6.488 1 92.19 133 TYR A C 1
ATOM 1040 O O . TYR A 1 133 ? -16.734 16.359 7.422 1 92.19 133 TYR A O 1
ATOM 1048 N N . ALA A 1 134 ? -17.422 14.555 6.348 1 90.81 134 ALA A N 1
ATOM 1049 C CA . ALA A 1 134 ? -18.547 14.352 7.262 1 90.81 134 ALA A CA 1
ATOM 1050 C C . ALA A 1 134 ? -18.047 14.141 8.695 1 90.81 134 ALA A C 1
ATOM 1052 O O . ALA A 1 134 ? -18.609 14.719 9.633 1 90.81 134 ALA A O 1
ATOM 1053 N N . THR A 1 135 ? -17.047 13.422 8.836 1 91.44 135 THR A N 1
ATOM 1054 C CA . THR A 1 135 ? -16.578 13.102 10.18 1 91.44 135 THR A CA 1
ATOM 1055 C C . THR A 1 135 ? -15.734 14.25 10.75 1 91.44 135 THR A C 1
ATOM 1057 O O . THR A 1 135 ? -15.555 14.352 11.961 1 91.44 135 THR A O 1
ATOM 1060 N N . ALA A 1 136 ? -15.266 15.047 9.891 1 92.25 136 ALA A N 1
ATOM 1061 C CA . ALA A 1 136 ? -14.477 16.203 10.328 1 92.25 136 ALA A CA 1
ATOM 1062 C C . ALA A 1 136 ? -15.367 17.359 10.742 1 92.25 136 ALA A C 1
ATOM 1064 O O . ALA A 1 136 ? -15.031 18.125 11.656 1 92.25 136 ALA A O 1
ATOM 1065 N N . LYS A 1 137 ? -16.5 17.469 10.062 1 91.94 137 LYS A N 1
ATOM 1066 C CA . LYS A 1 137 ? -17.203 18.734 10.188 1 91.94 137 LYS A CA 1
ATOM 1067 C C . LYS A 1 137 ? -18.578 18.531 10.836 1 91.94 137 LYS A C 1
ATOM 1069 O O . LYS A 1 137 ? -19.203 19.5 11.281 1 91.94 137 LYS A O 1
ATOM 1074 N N . PHE A 1 138 ? -19.062 17.391 10.859 1 88.75 138 PHE A N 1
ATOM 1075 C CA . PHE A 1 138 ? -20.359 17.141 11.469 1 88.75 138 PHE A CA 1
ATOM 1076 C C . PHE A 1 138 ? -20.203 16.359 12.773 1 88.75 138 PHE A C 1
ATOM 1078 O O . PHE A 1 138 ? -19.219 15.633 12.953 1 88.75 138 PHE A O 1
ATOM 1085 N N . ASN A 1 139 ? -21.172 16.578 13.617 1 86.38 139 ASN A N 1
ATOM 1086 C CA . ASN A 1 139 ? -21.219 15.836 14.867 1 86.38 139 ASN A CA 1
ATOM 1087 C C . ASN A 1 139 ? -22.438 14.93 14.938 1 86.38 139 ASN A C 1
ATOM 1089 O O . ASN A 1 139 ? -23.562 15.359 14.648 1 86.38 139 ASN A O 1
ATOM 1093 N N . PHE A 1 140 ? -22.25 13.695 15.109 1 85.19 140 PHE A N 1
ATOM 1094 C CA . PHE A 1 140 ? -23.328 12.734 15.234 1 85.19 140 PHE A CA 1
ATOM 1095 C C . PHE A 1 140 ? -22.953 11.609 16.203 1 85.19 140 PHE A C 1
ATOM 1097 O O . PHE A 1 140 ? -21.781 11.445 16.531 1 85.19 140 PHE A O 1
ATOM 1104 N N . ARG A 1 141 ? -23.953 10.922 16.641 1 84.69 141 ARG A N 1
ATOM 1105 C CA . ARG A 1 141 ? -23.734 9.852 17.609 1 84.69 141 ARG A CA 1
ATOM 1106 C C . ARG A 1 141 ? -22.984 8.695 16.984 1 84.69 141 ARG A C 1
ATOM 1108 O O . ARG A 1 141 ? -23.312 8.25 15.875 1 84.69 141 ARG A O 1
ATOM 1115 N N . GLY A 1 142 ? -21.875 8.203 17.609 1 87 142 GLY A N 1
ATOM 1116 C CA . GLY A 1 142 ? -21.094 7.066 17.141 1 87 142 GLY A CA 1
ATOM 1117 C C . GLY A 1 142 ? -19.953 7.465 16.234 1 87 142 GLY A C 1
ATOM 1118 O O . GLY A 1 142 ? -19.25 6.605 15.688 1 87 142 GLY A O 1
ATOM 1119 N N . LYS A 1 143 ? -19.781 8.727 16.062 1 88.5 143 LYS A N 1
ATOM 1120 C CA . LYS A 1 143 ? -18.766 9.258 15.148 1 88.5 143 LYS A CA 1
ATOM 1121 C C . LYS A 1 143 ? -17.359 8.773 15.539 1 88.5 143 LYS A C 1
ATOM 1123 O O . LYS A 1 143 ? -16.641 8.227 14.711 1 88.5 143 LYS A O 1
ATOM 1128 N N . ASN A 1 144 ? -17.078 8.922 16.781 1 87 144 ASN A N 1
ATOM 1129 C CA . ASN A 1 144 ? -15.734 8.57 17.25 1 87 144 ASN A CA 1
ATOM 1130 C C . ASN A 1 144 ? -15.477 7.07 17.156 1 87 144 ASN A C 1
ATOM 1132 O O . ASN A 1 144 ? -14.375 6.648 16.812 1 87 144 ASN A O 1
ATOM 1136 N N . ALA A 1 145 ? -16.516 6.387 17.406 1 86.5 145 ALA A N 1
ATOM 1137 C CA . ALA A 1 145 ? -16.391 4.938 17.266 1 86.5 145 ALA A CA 1
ATOM 1138 C C . ALA A 1 145 ? -16.156 4.555 15.805 1 86.5 145 ALA A C 1
ATOM 1140 O O . ALA A 1 145 ? -15.32 3.697 15.508 1 86.5 145 ALA A O 1
ATOM 1141 N N . ALA A 1 146 ? -16.859 5.215 14.961 1 87.44 146 ALA A N 1
ATOM 1142 C CA . ALA A 1 146 ? -16.703 4.938 13.539 1 87.44 146 ALA A CA 1
ATOM 1143 C C . ALA A 1 146 ? -15.305 5.289 13.055 1 87.44 146 ALA A C 1
ATOM 1145 O O . ALA A 1 146 ? -14.672 4.516 12.328 1 87.44 146 ALA A O 1
ATOM 1146 N N . ILE A 1 147 ? -14.852 6.395 13.508 1 86.25 147 ILE A N 1
ATOM 1147 C CA . ILE A 1 147 ? -13.508 6.836 13.141 1 86.25 147 ILE A CA 1
ATOM 1148 C C . ILE A 1 147 ? -12.477 5.832 13.641 1 86.25 147 ILE A C 1
ATOM 1150 O O . ILE A 1 147 ? -11.594 5.414 12.891 1 86.25 147 ILE A O 1
ATOM 1154 N N . GLY A 1 148 ? -12.648 5.41 14.867 1 83.12 148 GLY A N 1
ATOM 1155 C CA . GLY A 1 148 ? -11.734 4.449 15.469 1 83.12 148 GLY A CA 1
ATOM 1156 C C . GLY A 1 148 ? -11.695 3.127 14.727 1 83.12 148 GLY A C 1
ATOM 1157 O O . GLY A 1 148 ? -10.617 2.58 14.484 1 83.12 148 GLY A O 1
ATOM 1158 N N . ILE A 1 149 ? -12.781 2.688 14.281 1 84.31 149 ILE A N 1
ATOM 1159 C CA . ILE A 1 149 ? -12.875 1.404 13.594 1 84.31 149 ILE A CA 1
ATOM 1160 C C . ILE A 1 149 ? -12.234 1.505 12.219 1 84.31 149 ILE A C 1
ATOM 1162 O O . ILE A 1 149 ? -11.469 0.623 11.812 1 84.31 149 ILE A O 1
ATOM 1166 N N . ILE A 1 150 ? -12.5 2.541 11.523 1 83.94 150 ILE A N 1
ATOM 1167 C CA . ILE A 1 150 ? -11.953 2.715 10.188 1 83.94 150 ILE A CA 1
ATOM 1168 C C . ILE A 1 150 ? -10.438 2.842 10.258 1 83.94 150 ILE A C 1
ATOM 1170 O O . ILE A 1 150 ? -9.719 2.256 9.445 1 83.94 150 ILE A O 1
ATOM 1174 N N . MET A 1 151 ? -9.992 3.514 11.25 1 78.12 151 MET A N 1
ATOM 1175 C CA . MET A 1 151 ? -8.555 3.672 11.438 1 78.12 151 MET A CA 1
ATOM 1176 C C . MET A 1 151 ? -7.902 2.34 11.789 1 78.12 151 MET A C 1
ATOM 1178 O O . MET A 1 151 ? -6.793 2.049 11.344 1 78.12 151 MET A O 1
ATOM 1182 N N . ALA A 1 152 ? -8.617 1.559 12.555 1 78.5 152 ALA A N 1
ATOM 1183 C CA . ALA A 1 152 ? -8.109 0.231 12.891 1 78.5 152 ALA A CA 1
ATOM 1184 C C . ALA A 1 152 ? -8.008 -0.651 11.648 1 78.5 152 ALA A C 1
ATOM 1186 O O . ALA A 1 152 ? -7.074 -1.445 11.523 1 78.5 152 ALA A O 1
ATOM 1187 N N . CYS A 1 153 ? -8.922 -0.48 10.766 1 80.69 153 CYS A N 1
ATOM 1188 C CA . CYS A 1 153 ? -8.938 -1.264 9.531 1 80.69 153 CYS A CA 1
ATOM 1189 C C . CYS A 1 153 ? -7.75 -0.91 8.641 1 80.69 153 CYS A C 1
ATOM 1191 O O . CYS A 1 153 ? -7.34 -1.713 7.805 1 80.69 153 CYS A O 1
ATOM 1193 N N . MET A 1 154 ? -7.242 0.292 8.789 1 78.12 154 MET A N 1
ATOM 1194 C CA . MET A 1 154 ? -6.074 0.718 8.023 1 78.12 154 MET A CA 1
ATOM 1195 C C . MET A 1 154 ? -4.848 -0.112 8.391 1 78.12 154 MET A C 1
ATOM 1197 O O . MET A 1 154 ? -3.975 -0.344 7.555 1 78.12 154 MET A O 1
ATOM 1201 N N . LEU A 1 155 ? -4.898 -0.592 9.594 1 75.56 155 LEU A N 1
ATOM 1202 C CA . LEU A 1 155 ? -3.734 -1.313 10.094 1 75.56 155 LEU A CA 1
ATOM 1203 C C . LEU A 1 155 ? -3.904 -2.818 9.914 1 75.56 155 LEU A C 1
ATOM 1205 O O . LEU A 1 155 ? -2.986 -3.59 10.195 1 75.56 155 LEU A O 1
ATOM 1209 N N . MET A 1 156 ? -5.059 -3.176 9.438 1 79.25 156 MET A N 1
ATOM 1210 C CA . MET A 1 156 ? -5.281 -4.594 9.172 1 79.25 156 MET A CA 1
ATOM 1211 C C . MET A 1 156 ? -4.633 -5.012 7.855 1 79.25 156 MET A C 1
ATOM 1213 O O . MET A 1 156 ? -4.699 -4.281 6.867 1 79.25 156 MET A O 1
ATOM 1217 N N . PRO A 1 157 ? -3.91 -6.105 7.859 1 82.5 157 PRO A N 1
ATOM 1218 C CA . PRO A 1 157 ? -3.385 -6.621 6.594 1 82.5 157 PRO A CA 1
ATOM 1219 C C . PRO A 1 157 ? -4.484 -6.98 5.598 1 82.5 157 PRO A C 1
ATOM 1221 O O . PRO A 1 157 ? -5.227 -7.941 5.812 1 82.5 157 PRO A O 1
ATOM 1224 N N . SER A 1 158 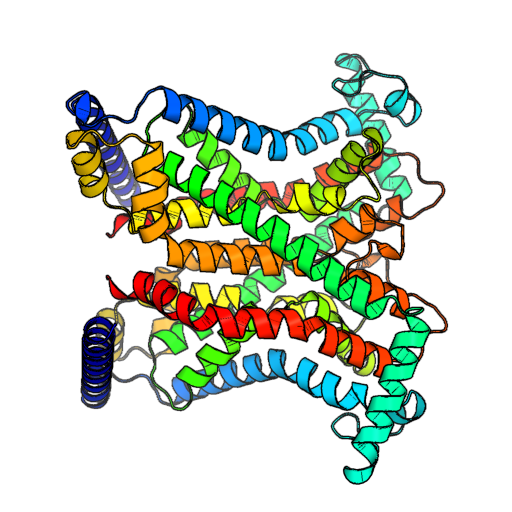? -4.57 -6.27 4.613 1 83.94 158 SER A N 1
ATOM 1225 C CA . SER A 1 158 ? -5.625 -6.441 3.619 1 83.94 158 SER A CA 1
ATOM 1226 C C . SER A 1 158 ? -5.473 -7.77 2.881 1 83.94 158 SER A C 1
ATOM 1228 O O . SER A 1 158 ? -6.461 -8.336 2.414 1 83.94 158 SER A O 1
ATOM 1230 N N . ALA A 1 159 ? -4.277 -8.242 2.797 1 83.69 159 ALA A N 1
ATOM 1231 C CA . ALA A 1 159 ? -4.043 -9.516 2.115 1 83.69 159 ALA A CA 1
ATOM 1232 C C . ALA A 1 159 ? -4.801 -10.648 2.795 1 83.69 159 ALA A C 1
ATOM 1234 O O . ALA A 1 159 ? -5.359 -11.523 2.125 1 83.69 159 ALA A O 1
ATOM 1235 N N . LEU A 1 160 ? -4.871 -10.562 4.086 1 81.81 160 LEU A N 1
ATOM 1236 C CA . LEU A 1 160 ? -5.547 -11.625 4.816 1 81.81 160 LEU A CA 1
ATOM 1237 C C . LEU A 1 160 ? -7.059 -11.484 4.715 1 81.81 160 LEU A C 1
ATOM 1239 O O . LEU A 1 160 ? -7.789 -12.477 4.738 1 81.81 160 LEU A O 1
ATOM 1243 N N . LEU A 1 161 ? -7.477 -10.281 4.484 1 85.44 161 LEU A N 1
ATOM 1244 C CA . LEU A 1 161 ? -8.906 -10.039 4.344 1 85.44 161 LEU A CA 1
ATOM 1245 C C . LEU A 1 161 ? -9.383 -10.391 2.938 1 85.44 161 LEU A C 1
ATOM 1247 O O . LEU A 1 161 ? -10.578 -10.578 2.709 1 85.44 161 LEU A O 1
ATOM 1251 N N . THR A 1 162 ? -8.461 -10.445 2.051 1 90.88 162 THR A N 1
ATOM 1252 C CA . THR A 1 162 ? -8.789 -10.781 0.671 1 90.88 162 THR A CA 1
ATOM 1253 C C . THR A 1 162 ? -9.336 -12.203 0.58 1 90.88 162 THR A C 1
ATOM 1255 O O . THR A 1 162 ? -10.211 -12.492 -0.242 1 90.88 162 THR A O 1
ATOM 1258 N N . ILE A 1 163 ? -8.93 -13.047 1.489 1 88.31 163 ILE A N 1
ATOM 1259 C CA . ILE A 1 163 ? -9.312 -14.453 1.447 1 88.31 163 ILE A CA 1
ATOM 1260 C C . ILE A 1 163 ? -10.797 -14.594 1.772 1 88.31 163 ILE A C 1
ATOM 1262 O O . ILE A 1 163 ? -11.57 -15.125 0.966 1 88.31 163 ILE A O 1
ATOM 1266 N N . PRO A 1 164 ? -11.211 -14.055 2.852 1 88.38 164 PRO A N 1
ATOM 1267 C CA . PRO A 1 164 ? -12.656 -14.125 3.1 1 88.38 164 PRO A CA 1
ATOM 1268 C C . PRO A 1 164 ? -13.469 -13.336 2.08 1 88.38 164 PRO A C 1
ATOM 1270 O O . PRO A 1 164 ? -14.594 -13.719 1.749 1 88.38 164 PRO A O 1
ATOM 1273 N N . MET A 1 165 ? -12.945 -12.336 1.605 1 90.31 165 MET A N 1
ATOM 1274 C CA . MET A 1 165 ? -13.625 -11.555 0.58 1 90.31 165 MET A CA 1
ATOM 1275 C C . MET A 1 165 ? -13.844 -12.383 -0.683 1 90.31 165 MET A C 1
ATOM 1277 O O . MET A 1 165 ? -14.922 -12.336 -1.284 1 90.31 165 MET A O 1
ATOM 1281 N N . TYR A 1 166 ? -12.883 -13.102 -1.074 1 91.19 166 TYR A N 1
ATOM 1282 C CA . TYR A 1 166 ? -13 -13.977 -2.232 1 91.19 166 TYR A CA 1
ATOM 1283 C C . TYR A 1 166 ? -14.117 -15 -2.035 1 91.19 166 TYR A C 1
ATOM 1285 O O . TYR A 1 166 ? -14.906 -15.25 -2.947 1 91.19 166 TYR A O 1
ATOM 1293 N N . SER A 1 167 ? -14.086 -15.555 -0.846 1 87.12 167 SER A N 1
ATOM 1294 C CA . SER A 1 167 ? -15.102 -16.562 -0.553 1 87.12 167 SER A CA 1
ATOM 1295 C C . SER A 1 167 ? -16.5 -15.977 -0.661 1 87.12 167 SER A C 1
ATOM 1297 O O . SER A 1 167 ? -17.406 -16.625 -1.194 1 87.12 167 SER A O 1
ATOM 1299 N N . ILE A 1 168 ? -16.688 -14.781 -0.194 1 87.38 168 ILE A N 1
ATOM 1300 C CA . ILE A 1 168 ? -17.969 -14.102 -0.265 1 87.38 168 ILE A CA 1
ATOM 1301 C C . ILE A 1 168 ? -18.328 -13.836 -1.725 1 87.38 168 ILE A C 1
ATOM 1303 O O . ILE A 1 168 ? -19.438 -14.148 -2.164 1 87.38 168 ILE A O 1
ATOM 1307 N N . PHE A 1 169 ? -17.438 -13.32 -2.502 1 92.75 169 PHE A N 1
ATOM 1308 C CA . PHE A 1 169 ? -17.688 -13.008 -3.904 1 92.75 169 PHE A CA 1
ATOM 1309 C C . PHE A 1 169 ? -17.969 -14.281 -4.699 1 92.75 169 PHE A C 1
ATOM 1311 O O . PHE A 1 169 ? -18.766 -14.273 -5.637 1 92.75 169 PHE A O 1
ATOM 1318 N N . HIS A 1 170 ? -17.203 -15.305 -4.332 1 88.5 170 HIS A N 1
ATOM 1319 C CA . HIS A 1 170 ? -17.422 -16.594 -4.992 1 88.5 170 HIS A CA 1
ATOM 1320 C C . HIS A 1 170 ? -18.828 -17.109 -4.746 1 88.5 170 HIS A C 1
ATOM 1322 O O . HIS A 1 170 ? -19.484 -17.578 -5.672 1 88.5 170 HIS A O 1
ATOM 1328 N N . THR A 1 171 ? -19.297 -16.953 -3.498 1 84.75 171 THR A N 1
ATOM 1329 C CA . THR A 1 171 ? -20.641 -17.406 -3.143 1 84.75 171 THR A CA 1
ATOM 1330 C C . THR A 1 171 ? -21.688 -16.562 -3.863 1 84.75 171 THR A C 1
ATOM 1332 O O . THR A 1 171 ? -22.75 -17.078 -4.246 1 84.75 171 THR A O 1
ATOM 1335 N N . LEU A 1 172 ? -21.406 -15.312 -4.102 1 89.69 172 LEU A N 1
ATOM 1336 C CA . LEU A 1 172 ? -22.344 -14.406 -4.758 1 89.69 172 LEU A CA 1
ATOM 1337 C C . LEU A 1 172 ? -22.203 -14.492 -6.273 1 89.69 172 LEU A C 1
ATOM 1339 O O . LEU A 1 172 ? -22.891 -13.773 -7.004 1 89.69 172 LEU A O 1
ATOM 1343 N N . HIS A 1 173 ? -21.266 -15.297 -6.785 1 93.75 173 HIS A N 1
ATOM 1344 C CA . HIS A 1 173 ? -21 -15.477 -8.203 1 93.75 173 HIS A CA 1
ATOM 1345 C C . HIS A 1 173 ? -20.562 -14.164 -8.859 1 93.75 173 HIS A C 1
ATOM 1347 O O . HIS A 1 173 ? -21 -13.844 -9.961 1 93.75 173 HIS A O 1
ATOM 1353 N N . LEU A 1 174 ? -19.828 -13.438 -8.047 1 95.62 174 LEU A N 1
ATOM 1354 C CA . LEU A 1 174 ? -19.344 -12.156 -8.547 1 95.62 174 LEU A CA 1
ATOM 1355 C C . LEU A 1 174 ? -17.875 -12.25 -8.953 1 95.62 174 LEU A C 1
ATOM 1357 O O . LEU A 1 174 ? -17.297 -11.289 -9.469 1 95.62 174 LEU A O 1
ATOM 1361 N N . THR A 1 175 ? -17.297 -13.445 -8.844 1 95.19 175 THR A N 1
ATOM 1362 C CA . THR A 1 175 ? -15.914 -13.617 -9.258 1 95.19 175 THR A CA 1
ATOM 1363 C C . THR A 1 175 ? -15.789 -13.617 -10.773 1 95.19 175 THR A C 1
ATOM 1365 O O . THR A 1 175 ? -16.797 -13.727 -11.484 1 95.19 175 THR A O 1
ATOM 1368 N N . ASN A 1 176 ? -14.656 -13.32 -11.297 1 97.62 176 ASN A N 1
ATOM 1369 C CA . ASN A 1 176 ? -14.328 -13.297 -12.719 1 97.62 176 ASN A CA 1
ATOM 1370 C C . ASN A 1 176 ? -15.133 -12.234 -13.461 1 97.62 176 ASN A C 1
ATOM 1372 O O . ASN A 1 176 ? -15.719 -12.508 -14.508 1 97.62 176 ASN A O 1
ATOM 1376 N N . THR A 1 177 ? -15.305 -11.148 -12.719 1 97.94 177 THR A N 1
ATOM 1377 C CA . THR A 1 177 ? -15.875 -9.922 -13.281 1 97.94 177 THR A CA 1
ATOM 1378 C C . THR A 1 177 ? -15.008 -8.719 -12.922 1 97.94 177 THR A C 1
ATOM 1380 O O . THR A 1 177 ? -14.195 -8.781 -12.008 1 97.94 177 THR A O 1
ATOM 1383 N N . MET A 1 178 ? -15.242 -7.688 -13.695 1 97.56 178 MET A N 1
ATOM 1384 C CA . MET A 1 178 ? -14.5 -6.465 -13.398 1 97.56 178 MET A CA 1
ATOM 1385 C C . MET A 1 178 ? -14.906 -5.902 -12.039 1 97.56 178 MET A C 1
ATOM 1387 O O . MET A 1 178 ? -14.078 -5.312 -11.336 1 97.56 178 MET A O 1
ATOM 1391 N N . LEU A 1 179 ? -16.078 -6.16 -11.625 1 97.25 179 LEU A N 1
ATOM 1392 C CA . LEU A 1 179 ? -16.609 -5.629 -10.375 1 97.25 179 LEU A CA 1
ATOM 1393 C C . LEU A 1 179 ? -15.922 -6.266 -9.172 1 97.25 179 LEU A C 1
ATOM 1395 O O . LEU A 1 179 ? -15.828 -5.652 -8.109 1 97.25 179 LEU A O 1
ATOM 1399 N N . SER A 1 180 ? -15.406 -7.496 -9.367 1 97.38 180 SER A N 1
ATOM 1400 C CA . SER A 1 180 ? -14.75 -8.195 -8.273 1 97.38 180 SER A CA 1
ATOM 1401 C C . SER A 1 180 ? -13.43 -7.527 -7.895 1 97.38 180 SER A C 1
ATOM 1403 O O . SER A 1 180 ? -12.898 -7.754 -6.805 1 97.38 180 SER A O 1
ATOM 1405 N N . ILE A 1 181 ? -12.953 -6.66 -8.766 1 97.31 181 ILE A N 1
ATOM 1406 C CA . ILE A 1 181 ? -11.742 -5.898 -8.477 1 97.31 181 ILE A CA 1
ATOM 1407 C C . ILE A 1 181 ? -12.109 -4.477 -8.062 1 97.31 181 ILE A C 1
ATOM 1409 O O . ILE A 1 181 ? -11.602 -3.959 -7.066 1 97.31 181 ILE A O 1
ATOM 1413 N N . ILE A 1 182 ? -13.062 -3.912 -8.719 1 97.69 182 ILE A N 1
ATOM 1414 C CA . ILE A 1 182 ? -13.391 -2.5 -8.562 1 97.69 182 ILE A CA 1
ATOM 1415 C C . ILE A 1 182 ? -14.031 -2.264 -7.195 1 97.69 182 ILE A C 1
ATOM 1417 O O . ILE A 1 182 ? -13.617 -1.361 -6.461 1 97.69 182 ILE A O 1
ATOM 1421 N N . ILE A 1 183 ? -14.93 -3.062 -6.781 1 94.75 183 ILE A N 1
ATOM 1422 C CA . ILE A 1 183 ? -15.711 -2.844 -5.566 1 94.75 183 ILE A CA 1
ATOM 1423 C C . ILE A 1 183 ? -14.781 -2.85 -4.352 1 94.75 183 ILE A C 1
ATOM 1425 O O . ILE A 1 183 ? -14.789 -1.906 -3.557 1 94.75 183 ILE A O 1
ATOM 1429 N N . PRO A 1 184 ? -13.906 -3.885 -4.258 1 93.75 184 PRO A N 1
ATOM 1430 C CA . PRO A 1 184 ? -13.031 -3.9 -3.08 1 93.75 184 PRO A CA 1
ATOM 1431 C C . PRO A 1 184 ? -12.062 -2.725 -3.053 1 93.75 184 PRO A C 1
ATOM 1433 O O . PRO A 1 184 ? -11.672 -2.264 -1.976 1 93.75 184 PRO A O 1
ATOM 1436 N N . CYS A 1 185 ? -11.695 -2.227 -4.18 1 94.62 185 CYS A N 1
ATOM 1437 C CA . CYS A 1 185 ? -10.656 -1.204 -4.262 1 94.62 185 CYS A CA 1
ATOM 1438 C C . CYS A 1 185 ? -11.258 0.19 -4.117 1 94.62 185 CYS A C 1
ATOM 1440 O O . CYS A 1 185 ? -10.523 1.179 -4.035 1 94.62 185 CYS A O 1
ATOM 1442 N N . CYS A 1 186 ? -12.57 0.315 -3.955 1 93.88 186 CYS A N 1
ATOM 1443 C CA . CYS A 1 186 ? -13.242 1.606 -3.857 1 93.88 186 CYS A CA 1
ATOM 1444 C C . CYS A 1 186 ? -13.25 2.109 -2.42 1 93.88 186 CYS A C 1
ATOM 1446 O O . CYS A 1 186 ? -13.594 3.266 -2.164 1 93.88 186 CYS A O 1
ATOM 1448 N N . VAL A 1 187 ? -12.961 1.266 -1.553 1 88.75 187 VAL A N 1
ATOM 1449 C CA . VAL A 1 187 ? -13 1.646 -0.145 1 88.75 187 VAL A CA 1
ATOM 1450 C C . VAL A 1 187 ? -11.594 1.593 0.445 1 88.75 187 VAL A C 1
ATOM 1452 O O . VAL A 1 187 ? -10.906 0.569 0.35 1 88.75 187 VAL A O 1
ATOM 1455 N N . SER A 1 188 ? -11.18 2.635 0.968 1 89.94 188 SER A N 1
ATOM 1456 C CA . SER A 1 188 ? -9.82 2.723 1.49 1 89.94 188 SER A CA 1
ATOM 1457 C C . SER A 1 188 ? -9.781 3.484 2.812 1 89.94 188 SER A C 1
ATOM 1459 O O . SER A 1 188 ? -10.016 4.695 2.844 1 89.94 188 SER A O 1
ATOM 1461 N N . PRO A 1 189 ? -9.438 2.799 3.875 1 88.31 189 PRO A N 1
ATOM 1462 C CA . PRO A 1 189 ? -9.273 3.51 5.145 1 88.31 189 PRO A CA 1
ATOM 1463 C C . PRO A 1 189 ? -8.219 4.613 5.062 1 88.31 189 PRO A C 1
ATOM 1465 O O . PRO A 1 189 ? -8.359 5.656 5.707 1 88.31 189 PRO A O 1
ATOM 1468 N N . PHE A 1 190 ? -7.242 4.375 4.27 1 86.69 190 PHE A N 1
ATOM 1469 C CA . PHE A 1 190 ? -6.223 5.398 4.094 1 86.69 190 PHE A CA 1
ATOM 1470 C C . PHE A 1 190 ? -6.789 6.613 3.371 1 86.69 190 PHE A C 1
ATOM 1472 O O . PHE A 1 190 ? -6.477 7.754 3.721 1 86.69 190 PHE A O 1
ATOM 1479 N N . GLY A 1 191 ? -7.531 6.34 2.361 1 90.5 191 GLY A N 1
ATOM 1480 C CA . GLY A 1 191 ? -8.211 7.441 1.708 1 90.5 191 GLY A CA 1
ATOM 1481 C C . GLY A 1 191 ? -9.094 8.242 2.652 1 90.5 191 GLY A C 1
ATOM 1482 O O . GLY A 1 191 ? -9.086 9.477 2.617 1 90.5 191 GLY A O 1
ATOM 1483 N N . PHE A 1 192 ? -9.781 7.559 3.465 1 90.62 192 PHE A N 1
ATOM 1484 C CA . PHE A 1 192 ? -10.609 8.195 4.48 1 90.62 192 PHE A CA 1
ATOM 1485 C C . PHE A 1 192 ? -9.766 9.055 5.414 1 90.62 192 PHE A C 1
ATOM 1487 O O . PHE A 1 192 ? -10.117 10.195 5.699 1 90.62 192 PHE A O 1
ATOM 1494 N N . PHE A 1 193 ? -8.734 8.508 5.824 1 86.44 193 PHE A N 1
ATOM 1495 C CA . PHE A 1 193 ? -7.828 9.203 6.727 1 86.44 193 PHE A CA 1
ATOM 1496 C C . PHE A 1 193 ? -7.348 10.508 6.109 1 86.44 193 PHE A C 1
ATOM 1498 O O . PHE A 1 193 ? -7.391 11.562 6.754 1 86.44 193 PHE A O 1
ATOM 1505 N N . LEU A 1 194 ? -6.902 10.438 4.926 1 86.69 194 LEU A N 1
ATOM 1506 C CA . LEU A 1 194 ? -6.43 11.641 4.246 1 86.69 194 LEU A CA 1
ATOM 1507 C C . LEU A 1 194 ? -7.574 12.625 4.035 1 86.69 194 LEU A C 1
ATOM 1509 O O . LEU A 1 194 ? -7.406 13.828 4.242 1 86.69 194 LEU A O 1
ATOM 1513 N N . GLY A 1 195 ? -8.719 12.125 3.629 1 91.31 195 GLY A N 1
ATOM 1514 C CA . GLY A 1 195 ? -9.875 12.992 3.439 1 91.31 195 GLY A CA 1
ATOM 1515 C C . GLY A 1 195 ? -10.258 13.758 4.691 1 91.31 195 GLY A C 1
ATOM 1516 O O . GLY A 1 195 ? -10.539 14.953 4.633 1 91.31 195 GLY A O 1
ATOM 1517 N N . ARG A 1 196 ? -10.234 13.039 5.719 1 90.5 196 ARG A N 1
ATOM 1518 C CA . ARG A 1 196 ? -10.578 13.68 6.984 1 90.5 196 ARG A CA 1
ATOM 1519 C C . ARG A 1 196 ? -9.523 14.703 7.387 1 90.5 196 ARG A C 1
ATOM 1521 O O . ARG A 1 196 ? -9.867 15.82 7.801 1 90.5 196 ARG A O 1
ATOM 1528 N N . THR A 1 197 ? -8.328 14.312 7.25 1 84.38 197 THR A N 1
ATOM 1529 C CA . THR A 1 197 ? -7.23 15.188 7.621 1 84.38 197 THR A CA 1
ATOM 1530 C C . THR A 1 197 ? -7.262 16.469 6.805 1 84.38 197 THR A C 1
ATOM 1532 O O . THR A 1 197 ? -7.152 17.578 7.359 1 84.38 197 THR A O 1
ATOM 1535 N N . TYR A 1 198 ? -7.523 16.359 5.574 1 87.12 198 TYR A N 1
ATOM 1536 C CA . TYR A 1 198 ? -7.566 17.547 4.707 1 87.12 198 TYR A CA 1
ATOM 1537 C C . TYR A 1 198 ? -8.82 18.359 4.961 1 87.12 198 TYR A C 1
ATOM 1539 O O . TYR A 1 198 ? -8.797 19.594 4.875 1 87.12 198 TYR A O 1
ATOM 1547 N N . ALA A 1 199 ? -9.859 17.734 5.234 1 92.81 199 ALA A N 1
ATOM 1548 C CA . ALA A 1 199 ? -11.086 18.453 5.551 1 92.81 199 ALA A CA 1
ATOM 1549 C C . ALA A 1 199 ? -10.922 19.281 6.82 1 92.81 199 ALA A C 1
ATOM 1551 O O . ALA A 1 199 ? -11.391 20.422 6.887 1 92.81 199 ALA A O 1
ATOM 1552 N N . GLN A 1 200 ? -10.289 18.703 7.715 1 89.12 200 GLN A N 1
ATOM 1553 C CA . GLN A 1 200 ? -10.062 19.391 8.984 1 89.12 200 GLN A CA 1
ATOM 1554 C C . GLN A 1 200 ? -9.141 20.594 8.805 1 89.12 200 GLN A C 1
ATOM 1556 O O . GLN A 1 200 ? -9.375 21.656 9.391 1 89.12 200 GLN A O 1
ATOM 1561 N N . SER A 1 201 ? -8.203 20.406 7.992 1 83.88 201 SER A N 1
ATOM 1562 C CA . SER A 1 201 ? -7.164 21.422 7.898 1 83.88 201 SER A CA 1
ATOM 1563 C C . SER A 1 201 ? -7.512 22.484 6.859 1 83.88 201 SER A C 1
ATOM 1565 O O . SER A 1 201 ? -7.117 23.641 6.984 1 83.88 201 SER A O 1
ATOM 1567 N N . SER A 1 202 ? -8.211 22.094 5.895 1 87.5 202 SER A N 1
ATOM 1568 C CA . SER A 1 202 ? -8.336 22.984 4.742 1 87.5 202 SER A CA 1
ATOM 1569 C C . SER A 1 202 ? -9.734 23.578 4.652 1 87.5 202 SER A C 1
ATOM 1571 O O . SER A 1 202 ? -9.977 24.5 3.867 1 87.5 202 SER A O 1
ATOM 1573 N N . VAL A 1 203 ? -10.641 23.125 5.418 1 92.12 203 VAL A N 1
ATOM 1574 C CA . VAL A 1 203 ? -12.008 23.625 5.348 1 92.12 203 VAL A CA 1
ATOM 1575 C C . VAL A 1 203 ? -12.367 24.328 6.648 1 92.12 203 VAL A C 1
ATOM 1577 O O . VAL A 1 203 ? -12.758 23.688 7.629 1 92.12 203 VAL A O 1
ATOM 1580 N N . PRO A 1 204 ? -12.352 25.641 6.621 1 93.31 204 PRO A N 1
ATOM 1581 C CA . PRO A 1 204 ? -12.711 26.359 7.84 1 93.31 204 PRO A CA 1
ATOM 1582 C C . PRO A 1 204 ? -14.188 26.234 8.188 1 93.31 204 PRO A C 1
ATOM 1584 O O . PRO A 1 204 ? -15.047 26.328 7.309 1 93.31 204 PRO A O 1
ATOM 1587 N N . ASP A 1 205 ? -14.43 26.078 9.43 1 91.25 205 ASP A N 1
ATOM 1588 C CA . ASP A 1 205 ? -15.805 25.953 9.906 1 91.25 205 ASP A CA 1
ATOM 1589 C C . ASP A 1 205 ? -16.594 27.234 9.625 1 91.25 205 ASP A C 1
ATOM 1591 O O . ASP A 1 205 ? -17.781 27.188 9.312 1 91.25 205 ASP A O 1
ATOM 1595 N N . GLU A 1 206 ? -15.836 28.312 9.734 1 92.19 206 GLU A N 1
ATOM 1596 C CA . GLU A 1 206 ? -16.469 29.625 9.539 1 92.19 206 GLU A CA 1
ATOM 1597 C C . GLU A 1 206 ? -17.047 29.75 8.133 1 92.19 206 GLU A C 1
ATOM 1599 O O . GLU A 1 206 ? -18.094 30.375 7.945 1 92.19 206 GLU A O 1
ATOM 1604 N N . LEU A 1 207 ? -16.391 29.141 7.227 1 92.81 207 LEU A N 1
ATOM 1605 C CA . LEU A 1 207 ? -16.844 29.188 5.844 1 92.81 207 LEU A CA 1
ATOM 1606 C C . LEU A 1 207 ? -18.141 28.406 5.672 1 92.81 207 LEU A C 1
ATOM 1608 O O . LEU A 1 207 ? -19.031 28.828 4.941 1 92.81 207 LEU A O 1
ATOM 1612 N N . LEU A 1 208 ? -18.188 27.359 6.328 1 93.06 208 LEU A N 1
ATOM 1613 C CA . LEU A 1 208 ? -19.391 26.516 6.258 1 93.06 208 LEU A CA 1
ATOM 1614 C C . LEU A 1 208 ? -20.562 27.188 6.949 1 93.06 208 LEU A C 1
ATOM 1616 O O . LEU A 1 208 ? -21.688 27.172 6.434 1 93.06 208 LEU A O 1
ATOM 1620 N N . GLU A 1 209 ? -20.297 27.812 8.055 1 91.06 209 GLU A N 1
ATOM 1621 C CA . GLU A 1 209 ? -21.328 28.531 8.805 1 91.06 209 GLU A CA 1
ATOM 1622 C C . GLU A 1 209 ? -21.891 29.688 7.996 1 91.06 209 GLU A C 1
ATOM 1624 O O . GLU A 1 209 ? -23.109 29.906 7.973 1 91.06 209 GLU A O 1
ATOM 1629 N N . ALA A 1 210 ? -21.016 30.359 7.367 1 93.5 210 ALA A N 1
ATOM 1630 C CA . ALA A 1 210 ? -21.422 31.484 6.539 1 93.5 210 ALA A CA 1
ATOM 1631 C C . ALA A 1 210 ? -22.312 31.031 5.391 1 93.5 210 ALA A C 1
ATOM 1633 O O . ALA A 1 210 ? -23.312 31.688 5.07 1 93.5 210 ALA A O 1
ATOM 1634 N N . ALA A 1 211 ? -21.953 29.969 4.77 1 93.75 211 ALA A N 1
ATOM 1635 C CA . ALA A 1 211 ? -22.75 29.438 3.658 1 93.75 211 ALA A CA 1
ATOM 1636 C C . ALA A 1 211 ? -24.125 29 4.125 1 93.75 211 ALA A C 1
ATOM 1638 O O . ALA A 1 211 ? -25.125 29.203 3.418 1 93.75 211 ALA A O 1
ATOM 1639 N N . ARG A 1 212 ? -24.188 28.422 5.316 1 91 212 ARG A N 1
ATOM 1640 C CA . ARG A 1 212 ? -25.453 28 5.879 1 91 212 ARG A CA 1
ATOM 1641 C C . ARG A 1 212 ? -26.344 29.203 6.188 1 91 212 ARG A C 1
ATOM 1643 O O . ARG A 1 212 ? -27.562 29.156 5.953 1 91 212 ARG A O 1
ATOM 1650 N N . ILE A 1 213 ? -25.703 30.188 6.68 1 91.5 213 ILE A N 1
ATOM 1651 C CA . ILE A 1 213 ? -26.422 31.422 6.996 1 91.5 213 ILE A CA 1
ATOM 1652 C C . ILE A 1 213 ? -27 32.031 5.719 1 91.5 213 ILE A C 1
ATOM 1654 O O . ILE A 1 213 ? -28.125 32.562 5.73 1 91.5 213 ILE A O 1
ATOM 1658 N N . ASP A 1 214 ? -26.328 31.891 4.586 1 93.5 214 ASP A N 1
ATOM 1659 C CA . ASP A 1 214 ? -26.781 32.375 3.291 1 93.5 214 ASP A CA 1
ATOM 1660 C C . ASP A 1 214 ? -27.844 31.484 2.693 1 93.5 214 ASP A C 1
ATOM 1662 O O . ASP A 1 214 ? -28.375 31.766 1.614 1 93.5 214 ASP A O 1
ATOM 1666 N N . GLY A 1 215 ? -28.125 30.359 3.33 1 91.25 215 GLY A N 1
ATOM 1667 C CA . GLY A 1 215 ? -29.234 29.5 2.926 1 91.25 215 GLY A CA 1
ATOM 1668 C C . GLY A 1 215 ? -28.812 28.375 1.999 1 91.25 215 GLY A C 1
ATOM 1669 O O . GLY A 1 215 ? -29.656 27.719 1.385 1 91.25 215 GLY A O 1
ATOM 1670 N N . ALA A 1 216 ? -27.516 28.203 1.899 1 92.44 216 ALA A N 1
ATOM 1671 C CA . ALA A 1 216 ? -27.031 27.141 1.021 1 92.44 216 ALA A CA 1
ATOM 1672 C C . ALA A 1 216 ? -27.312 25.766 1.619 1 92.44 216 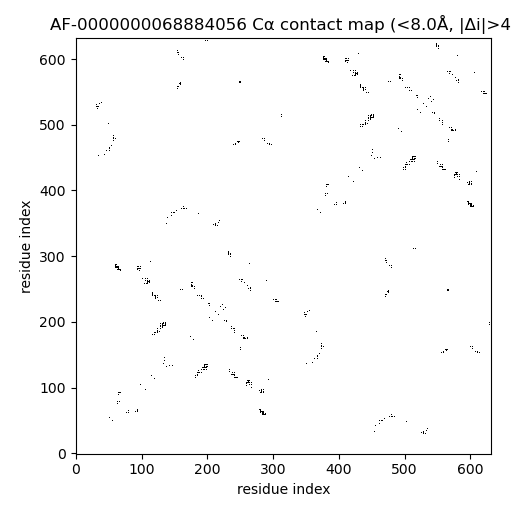ALA A C 1
ATOM 1674 O O . ALA A 1 216 ? -27.172 25.562 2.828 1 92.44 216 ALA A O 1
ATOM 1675 N N . SER A 1 217 ? -27.75 24.844 0.768 1 92 217 SER A N 1
ATOM 1676 C CA . SER A 1 217 ? -27.953 23.469 1.211 1 92 217 SER A CA 1
ATOM 1677 C C . SER A 1 217 ? -26.609 22.75 1.429 1 92 217 SER A C 1
ATOM 1679 O O . SER A 1 217 ? -25.578 23.188 0.914 1 92 217 SER A O 1
ATOM 1681 N N . GLU A 1 218 ? -26.625 21.656 2.184 1 90.44 218 GLU A N 1
ATOM 1682 C CA . GLU A 1 218 ? -25.391 20.906 2.473 1 90.44 218 GLU A CA 1
ATOM 1683 C C . GLU A 1 218 ? -24.781 20.328 1.198 1 90.44 218 GLU A C 1
ATOM 1685 O O . GLU A 1 218 ? -23.562 20.266 1.064 1 90.44 218 GLU A O 1
ATOM 1690 N N . ALA A 1 219 ? -25.672 19.875 0.323 1 89.19 219 ALA A N 1
ATOM 1691 C CA . ALA A 1 219 ? -25.172 19.344 -0.944 1 89.19 219 ALA A CA 1
ATOM 1692 C C . ALA A 1 219 ? -24.484 20.422 -1.768 1 89.19 219 ALA A C 1
ATOM 1694 O O . ALA A 1 219 ? -23.453 20.188 -2.379 1 89.19 219 ALA A O 1
ATOM 1695 N N . ARG A 1 220 ? -25.047 21.609 -1.763 1 91.75 220 ARG A N 1
ATOM 1696 C CA . ARG A 1 220 ? -24.453 22.734 -2.488 1 91.75 220 ARG A CA 1
ATOM 1697 C C . ARG A 1 220 ? -23.109 23.141 -1.871 1 91.75 220 ARG A C 1
ATOM 1699 O O . ARG A 1 220 ? -22.156 23.422 -2.588 1 91.75 220 ARG A O 1
ATOM 1706 N N . ILE A 1 221 ? -23.125 23.188 -0.515 1 93.94 221 ILE A N 1
ATOM 1707 C CA . ILE A 1 221 ? -21.906 23.531 0.187 1 93.94 221 ILE A CA 1
ATOM 1708 C C . ILE A 1 221 ? -20.797 22.531 -0.165 1 93.94 221 ILE A C 1
ATOM 1710 O O . ILE A 1 221 ? -19.688 22.922 -0.506 1 93.94 221 ILE A O 1
ATOM 1714 N N . PHE A 1 222 ? -21.141 21.281 -0.165 1 92.12 222 PHE A N 1
ATOM 1715 C CA . PHE A 1 222 ? -20.156 20.234 -0.42 1 92.12 222 PHE A CA 1
ATOM 1716 C C . PHE A 1 222 ? -19.641 20.297 -1.855 1 92.12 222 PHE A C 1
ATOM 1718 O O . PHE A 1 222 ? -18.438 20.344 -2.088 1 92.12 222 PHE A O 1
ATOM 1725 N N . PHE A 1 223 ? -20.516 20.406 -2.848 1 91.12 223 PHE A N 1
ATOM 1726 C CA . PHE A 1 223 ? -20.141 20.25 -4.25 1 91.12 223 PHE A CA 1
ATOM 1727 C C . PHE A 1 223 ? -19.562 21.562 -4.805 1 91.12 223 PHE A C 1
ATOM 1729 O O . PHE A 1 223 ? -18.797 21.547 -5.773 1 91.12 223 PHE A O 1
ATOM 1736 N N . THR A 1 224 ? -19.812 22.734 -4.176 1 91.88 224 THR A N 1
ATOM 1737 C CA . THR A 1 224 ? -19.375 24 -4.75 1 91.88 224 THR A CA 1
ATOM 1738 C C . THR A 1 224 ? -18.234 24.594 -3.934 1 91.88 224 THR A C 1
ATOM 1740 O O . THR A 1 224 ? -17.375 25.281 -4.48 1 91.88 224 THR A O 1
ATOM 1743 N N . ILE A 1 225 ? -18.219 24.344 -2.623 1 93.31 225 ILE A N 1
ATOM 1744 C CA . ILE A 1 225 ? -17.219 25 -1.771 1 93.31 225 ILE A CA 1
ATOM 1745 C C . ILE A 1 225 ? -16.188 23.969 -1.307 1 93.31 225 ILE A C 1
ATOM 1747 O O . ILE A 1 225 ? -15.008 24.094 -1.614 1 93.31 225 ILE A O 1
ATOM 1751 N N . VAL A 1 226 ? -16.688 22.922 -0.721 1 93.5 226 VAL A N 1
ATOM 1752 C CA . VAL A 1 226 ? -15.797 21.969 -0.055 1 93.5 226 VAL A CA 1
ATOM 1753 C C . VAL A 1 226 ? -14.953 21.234 -1.093 1 93.5 226 VAL A C 1
ATOM 1755 O O . VAL A 1 226 ? -13.734 21.125 -0.951 1 93.5 226 VAL A O 1
ATOM 1758 N N . LEU A 1 227 ? -15.57 20.797 -2.146 1 92.5 227 LEU A N 1
ATOM 1759 C CA . LEU A 1 227 ? -14.844 20.031 -3.162 1 92.5 227 LEU A CA 1
ATOM 1760 C C . LEU A 1 227 ? -13.781 20.906 -3.836 1 92.5 227 LEU A C 1
ATOM 1762 O O . LEU A 1 227 ? -12.703 20.422 -4.18 1 92.5 227 LEU A O 1
ATOM 1766 N N . ARG A 1 228 ? -14.125 22.125 -4.008 1 91.12 228 ARG A N 1
ATOM 1767 C CA . ARG A 1 228 ? -13.164 23.047 -4.621 1 91.12 228 ARG A CA 1
ATOM 1768 C C . ARG A 1 228 ? -11.969 23.281 -3.699 1 91.12 228 ARG A C 1
ATOM 1770 O O . ARG A 1 228 ? -10.828 23.328 -4.156 1 91.12 228 ARG A O 1
ATOM 1777 N N . LEU A 1 229 ? -12.273 23.391 -2.416 1 91.38 229 LEU A N 1
ATOM 1778 C CA . LEU A 1 229 ? -11.219 23.609 -1.436 1 91.38 229 LEU A CA 1
ATOM 1779 C C . LEU A 1 229 ? -10.344 22.359 -1.291 1 91.38 229 LEU A C 1
ATOM 1781 O O . LEU A 1 229 ? -9.148 22.469 -1.031 1 91.38 229 LEU A O 1
ATOM 1785 N N . LEU A 1 230 ? -10.961 21.219 -1.51 1 92.44 230 LEU A N 1
ATOM 1786 C CA . LEU A 1 230 ? -10.258 19.953 -1.277 1 92.44 230 LEU A CA 1
ATOM 1787 C C . LEU A 1 230 ? -9.711 19.391 -2.584 1 92.44 230 LEU A C 1
ATOM 1789 O O . LEU A 1 230 ? -9.156 18.297 -2.605 1 92.44 230 LEU A O 1
ATOM 1793 N N . ALA A 1 231 ? -9.766 20.109 -3.646 1 90.44 231 ALA A N 1
ATOM 1794 C CA . ALA A 1 231 ? -9.375 19.625 -4.969 1 90.44 231 ALA A CA 1
ATOM 1795 C C . ALA A 1 231 ? -7.934 19.125 -4.961 1 90.44 231 ALA A C 1
ATOM 1797 O O . ALA A 1 231 ? -7.652 18.016 -5.422 1 90.44 231 ALA A O 1
ATOM 1798 N N . PRO A 1 232 ? -7.051 19.812 -4.359 1 84.38 232 PRO A N 1
ATOM 1799 C CA . PRO A 1 232 ? -5.684 19.297 -4.316 1 84.38 232 PRO A CA 1
ATOM 1800 C C . PRO A 1 232 ? -5.566 17.984 -3.525 1 84.38 232 PRO A C 1
ATOM 1802 O O . PRO A 1 232 ? -4.832 17.078 -3.922 1 84.38 232 PRO A O 1
ATOM 1805 N N . ALA A 1 233 ? -6.297 18.016 -2.447 1 86.06 233 ALA A N 1
ATOM 1806 C CA . ALA A 1 233 ? -6.309 16.812 -1.627 1 86.06 233 ALA A CA 1
ATOM 1807 C C . ALA A 1 233 ? -6.887 15.633 -2.402 1 86.06 233 ALA A C 1
ATOM 1809 O O . ALA A 1 233 ? -6.41 14.5 -2.268 1 86.06 233 ALA A O 1
ATOM 1810 N N . MET A 1 234 ? -7.863 15.93 -3.189 1 92.69 234 MET A N 1
ATOM 1811 C CA . MET A 1 234 ? -8.516 14.867 -3.959 1 92.69 234 MET A CA 1
ATOM 1812 C C . MET A 1 234 ? -7.555 14.273 -4.98 1 92.69 234 MET A C 1
ATOM 1814 O O . MET A 1 234 ? -7.578 13.062 -5.23 1 92.69 234 MET A O 1
ATOM 1818 N N . VAL A 1 235 ? -6.727 15.086 -5.539 1 89.06 235 VAL A N 1
ATOM 1819 C CA . VAL A 1 235 ? -5.742 14.602 -6.5 1 89.06 235 VAL A CA 1
ATOM 1820 C C . VAL A 1 235 ? -4.762 13.664 -5.801 1 89.06 235 VAL A C 1
ATOM 1822 O O . VAL A 1 235 ? -4.422 12.602 -6.332 1 89.06 235 VAL A O 1
ATOM 1825 N N . THR A 1 236 ? -4.391 14.055 -4.645 1 84.88 236 THR A N 1
ATOM 1826 C CA . THR A 1 236 ? -3.457 13.25 -3.863 1 84.88 236 THR A CA 1
ATOM 1827 C C . THR A 1 236 ? -4.082 11.906 -3.494 1 84.88 236 THR A C 1
ATOM 1829 O O . THR A 1 236 ? -3.463 10.852 -3.676 1 84.88 236 THR A O 1
ATOM 1832 N N . ILE A 1 237 ? -5.289 11.992 -3.033 1 91.38 237 ILE A N 1
ATOM 1833 C CA . ILE A 1 237 ? -5.992 10.781 -2.631 1 91.38 237 ILE A CA 1
ATOM 1834 C C . ILE A 1 237 ? -6.195 9.875 -3.844 1 91.38 237 ILE A C 1
ATOM 1836 O O . ILE A 1 237 ? -5.965 8.664 -3.77 1 91.38 237 ILE A O 1
ATOM 1840 N N . PHE A 1 238 ? -6.543 10.484 -4.926 1 93.56 238 PHE A N 1
ATOM 1841 C CA . PHE A 1 238 ? -6.754 9.734 -6.156 1 93.56 238 PHE A CA 1
ATOM 1842 C C . PHE A 1 238 ? -5.484 9 -6.57 1 93.56 238 PHE A C 1
ATOM 1844 O O . PHE A 1 238 ? -5.523 7.812 -6.895 1 93.56 238 PHE A O 1
ATOM 1851 N N . LEU A 1 239 ? -4.426 9.68 -6.574 1 88.56 239 LEU A N 1
ATOM 1852 C CA . LEU A 1 239 ? -3.166 9.094 -7.02 1 88.56 239 LEU A CA 1
ATOM 1853 C C . LEU A 1 239 ? -2.75 7.945 -6.105 1 88.56 239 LEU A C 1
ATOM 1855 O O . LEU A 1 239 ? -2.291 6.906 -6.582 1 88.56 239 LEU A O 1
ATOM 1859 N N . PHE A 1 240 ? -2.938 8.125 -4.887 1 87.25 240 PHE A N 1
ATOM 1860 C CA . PHE A 1 240 ? -2.57 7.074 -3.945 1 87.25 240 PHE A CA 1
ATOM 1861 C C . PHE A 1 240 ? -3.443 5.84 -4.141 1 87.25 240 PHE A C 1
ATOM 1863 O O . PHE A 1 240 ? -2.947 4.711 -4.121 1 87.25 240 PHE A O 1
ATOM 1870 N N . LEU A 1 241 ? -4.699 6.082 -4.344 1 93.81 241 LEU A N 1
ATOM 1871 C CA . LEU A 1 241 ? -5.609 4.961 -4.535 1 93.81 241 LEU A CA 1
ATOM 1872 C C . LEU A 1 241 ? -5.363 4.285 -5.879 1 93.81 241 LEU A C 1
ATOM 1874 O O . LEU A 1 241 ? -5.488 3.062 -5.996 1 93.81 241 LEU A O 1
ATOM 1878 N N . PHE A 1 242 ? -5.043 5.117 -6.832 1 93.75 242 PHE A N 1
ATOM 1879 C CA . PHE A 1 242 ? -4.707 4.59 -8.148 1 93.75 242 PHE A CA 1
ATOM 1880 C C . PHE A 1 242 ? -3.518 3.643 -8.07 1 93.75 242 PHE A C 1
ATOM 1882 O O . PHE A 1 242 ? -3.586 2.51 -8.547 1 93.75 242 PHE A O 1
ATOM 1889 N N . VAL A 1 243 ? -2.523 4.055 -7.414 1 90.06 243 VAL A N 1
ATOM 1890 C CA . VAL A 1 243 ? -1.291 3.279 -7.309 1 90.06 243 VAL A CA 1
ATOM 1891 C C . VAL A 1 243 ? -1.529 2.043 -6.449 1 90.06 243 VAL A C 1
ATOM 1893 O O . VAL A 1 243 ? -1.018 0.962 -6.746 1 90.06 243 VAL A O 1
ATOM 1896 N N . ALA A 1 244 ? -2.275 2.236 -5.418 1 91.25 244 ALA A N 1
ATOM 1897 C CA . ALA A 1 244 ? -2.588 1.106 -4.547 1 91.25 244 ALA A CA 1
ATOM 1898 C C . ALA A 1 244 ? -3.305 0.002 -5.32 1 91.25 244 ALA A C 1
ATOM 1900 O O . ALA A 1 244 ? -2.971 -1.178 -5.18 1 91.25 244 ALA A O 1
ATOM 1901 N N . THR A 1 245 ? -4.23 0.401 -6.102 1 94.88 245 THR A N 1
ATOM 1902 C CA . THR A 1 245 ? -4.973 -0.57 -6.898 1 94.88 245 THR A CA 1
ATOM 1903 C C . THR A 1 245 ? -4.07 -1.21 -7.949 1 94.88 245 THR A C 1
ATOM 1905 O O . THR A 1 245 ? -4.133 -2.42 -8.172 1 94.88 245 THR A O 1
ATOM 1908 N N . TRP A 1 246 ? -3.258 -0.438 -8.516 1 93.88 246 TRP A N 1
ATOM 1909 C CA . TRP A 1 246 ? -2.334 -0.951 -9.516 1 93.88 246 TRP A CA 1
ATOM 1910 C C . TRP A 1 246 ? -1.392 -1.987 -8.914 1 93.88 246 TRP A C 1
ATOM 1912 O O . TRP A 1 246 ? -1.008 -2.949 -9.586 1 93.88 246 TRP A O 1
ATOM 1922 N N . ASN A 1 247 ? -1.082 -1.833 -7.684 1 91.81 247 ASN A N 1
ATOM 1923 C CA . ASN A 1 247 ? -0.101 -2.668 -7 1 91.81 247 ASN A CA 1
ATOM 1924 C C . ASN A 1 247 ? -0.751 -3.902 -6.379 1 91.81 247 ASN A C 1
ATOM 1926 O O . ASN A 1 247 ? -0.057 -4.832 -5.965 1 91.81 247 ASN A O 1
ATOM 1930 N N . ASN A 1 248 ? -2.021 -3.816 -6.309 1 93.06 248 ASN A N 1
ATOM 1931 C CA . ASN A 1 248 ? -2.717 -4.949 -5.711 1 93.06 248 ASN A CA 1
ATOM 1932 C C . ASN A 1 248 ? -2.605 -6.199 -6.582 1 93.06 248 ASN A C 1
ATOM 1934 O O . ASN A 1 248 ? -3.109 -6.223 -7.707 1 93.06 248 ASN A O 1
ATOM 1938 N N . PHE A 1 249 ? -1.978 -7.203 -6.039 1 94.75 249 PHE A N 1
ATOM 1939 C CA . PHE A 1 249 ? -1.73 -8.391 -6.848 1 94.75 249 PHE A CA 1
ATOM 1940 C C . PHE A 1 249 ? -2.607 -9.547 -6.387 1 94.75 249 PHE A C 1
ATOM 1942 O O . PHE A 1 249 ? -3.156 -10.281 -7.207 1 94.75 249 PHE A O 1
ATOM 1949 N N . LEU A 1 250 ? -2.771 -9.656 -5.137 1 93.94 250 LEU A N 1
ATOM 1950 C CA . LEU A 1 250 ? -3.461 -10.828 -4.594 1 93.94 250 LEU A CA 1
ATOM 1951 C C . LEU A 1 250 ? -4.938 -10.812 -4.98 1 93.94 250 LEU A C 1
ATOM 1953 O O . LEU A 1 250 ? -5.496 -11.852 -5.34 1 93.94 250 LEU A O 1
ATOM 1957 N N . LEU A 1 251 ? -5.539 -9.672 -4.965 1 95.12 251 LEU A N 1
ATOM 1958 C CA . LEU A 1 251 ? -6.969 -9.578 -5.234 1 95.12 251 LEU A CA 1
ATOM 1959 C C . LEU A 1 251 ? -7.289 -10.094 -6.637 1 95.12 251 LEU A C 1
ATOM 1961 O O . LEU A 1 251 ? -8.078 -11.031 -6.797 1 95.12 251 LEU A O 1
ATOM 1965 N N . PRO A 1 252 ? -6.66 -9.562 -7.645 1 96.56 252 PRO A N 1
ATOM 1966 C CA . PRO A 1 252 ? -6.969 -10.094 -8.977 1 96.56 252 PRO A CA 1
ATOM 1967 C C . PRO A 1 252 ? -6.551 -11.555 -9.133 1 96.56 252 PRO A C 1
ATOM 1969 O O . PRO A 1 252 ? -7.195 -12.312 -9.859 1 96.56 252 PRO A O 1
ATOM 1972 N N . LEU A 1 253 ? -5.496 -11.945 -8.508 1 94.94 253 LEU A N 1
ATOM 1973 C CA . LEU A 1 253 ? -5.051 -13.328 -8.602 1 94.94 253 LEU A CA 1
ATOM 1974 C C . LEU A 1 253 ? -6.137 -14.281 -8.117 1 94.94 253 LEU A C 1
ATOM 1976 O O . LEU A 1 253 ? -6.336 -15.352 -8.703 1 94.94 253 LEU A O 1
ATOM 1980 N N . MET A 1 254 ? -6.848 -13.844 -7.16 1 93.38 254 MET A N 1
ATOM 1981 C CA . MET A 1 254 ? -7.879 -14.703 -6.586 1 93.38 254 MET A CA 1
ATOM 1982 C C . MET A 1 254 ? -9.211 -14.5 -7.297 1 93.38 254 MET A C 1
ATOM 1984 O O . MET A 1 254 ? -9.984 -15.445 -7.469 1 93.38 254 MET A O 1
ATOM 1988 N N . MET A 1 255 ? -9.484 -13.344 -7.797 1 95.62 255 MET A N 1
ATOM 1989 C CA . MET A 1 255 ? -10.844 -12.961 -8.188 1 95.62 255 MET A CA 1
ATOM 1990 C C . MET A 1 255 ? -11.078 -13.227 -9.672 1 95.62 255 MET A C 1
ATOM 1992 O O . MET A 1 255 ? -12.219 -13.406 -10.094 1 95.62 255 MET A O 1
ATOM 1996 N N . VAL A 1 256 ? -9.977 -13.25 -10.469 1 96.38 256 VAL A N 1
ATOM 1997 C CA . VAL A 1 256 ? -10.188 -13.336 -11.906 1 96.38 256 VAL A CA 1
ATOM 1998 C C . VAL A 1 256 ? -9.438 -14.547 -12.469 1 96.38 256 VAL A C 1
ATOM 2000 O O . VAL A 1 256 ? -8.297 -14.812 -12.086 1 96.38 256 VAL A O 1
ATOM 2003 N N . SER A 1 257 ? -10.117 -15.227 -13.406 1 93.62 257 SER A N 1
ATOM 2004 C CA . SER A 1 257 ? -9.523 -16.406 -14.023 1 93.62 257 SER A CA 1
ATOM 2005 C C . SER A 1 257 ? -9.422 -16.25 -15.539 1 93.62 257 SER A C 1
ATOM 2007 O O . SER A 1 257 ? -8.531 -16.828 -16.172 1 93.62 257 SER A O 1
ATOM 2009 N N . SER A 1 258 ? -10.312 -15.43 -16.109 1 96.75 258 SER A N 1
ATOM 2010 C CA . SER A 1 258 ? -10.281 -15.219 -17.547 1 96.75 258 SER A CA 1
ATOM 2011 C C . SER A 1 258 ? -9.094 -14.344 -17.953 1 96.75 258 SER A C 1
ATOM 2013 O O . SER A 1 258 ? -8.844 -13.305 -17.344 1 96.75 258 SER A O 1
ATOM 2015 N N . ASP A 1 259 ? -8.492 -14.719 -18.969 1 96.31 259 ASP A N 1
ATOM 2016 C CA . ASP A 1 259 ? -7.312 -14 -19.453 1 96.31 259 ASP A CA 1
ATOM 2017 C C . ASP A 1 259 ? -7.664 -12.57 -19.844 1 96.31 259 ASP A C 1
ATOM 2019 O O . ASP A 1 259 ? -6.863 -11.648 -19.656 1 96.31 259 ASP A O 1
ATOM 2023 N N . THR A 1 260 ? -8.812 -12.398 -20.328 1 97.5 260 THR A N 1
ATOM 2024 C CA . THR A 1 260 ? -9.203 -11.094 -20.875 1 97.5 260 THR A CA 1
ATOM 2025 C C . THR A 1 260 ? -9.477 -10.109 -19.734 1 97.5 260 THR A C 1
ATOM 2027 O O . THR A 1 260 ? -9.555 -8.898 -19.969 1 97.5 260 THR A O 1
ATOM 2030 N N . LEU A 1 261 ? -9.562 -10.609 -18.5 1 98.25 261 LEU A N 1
ATOM 2031 C CA . LEU A 1 261 ? -9.922 -9.742 -17.375 1 98.25 261 LEU A CA 1
ATOM 2032 C C . LEU A 1 261 ? -8.695 -9.414 -16.531 1 98.25 261 LEU A C 1
ATOM 2034 O O . LEU A 1 261 ? -8.758 -8.562 -15.648 1 98.25 261 LEU A O 1
ATOM 2038 N N . LYS A 1 262 ? -7.598 -10.008 -16.859 1 98 262 LYS A N 1
ATOM 2039 C CA . LYS A 1 262 ? -6.414 -9.844 -16.016 1 98 262 LYS A CA 1
ATOM 2040 C C . LYS A 1 262 ? -5.863 -8.422 -16.109 1 98 262 LYS A C 1
ATOM 2042 O O . LYS A 1 262 ? -5.875 -7.82 -17.188 1 98 262 LYS A O 1
ATOM 2047 N N . PRO A 1 263 ? -5.414 -7.875 -14.977 1 97.62 263 PRO A N 1
ATOM 2048 C CA . PRO A 1 263 ? -4.559 -6.691 -15.062 1 97.62 263 PRO A CA 1
ATOM 2049 C C . PRO A 1 263 ? -3.162 -7.008 -15.586 1 97.62 263 PRO A C 1
ATOM 2051 O O . PRO A 1 263 ? -2.785 -8.18 -15.68 1 97.62 263 PRO A O 1
ATOM 2054 N N . VAL A 1 264 ? -2.447 -6.035 -15.914 1 96.56 264 VAL A N 1
ATOM 2055 C CA . VAL A 1 264 ? -1.172 -6.195 -16.609 1 96.56 264 VAL A CA 1
ATOM 2056 C C . VAL A 1 264 ? -0.185 -6.938 -15.703 1 96.56 264 VAL A C 1
ATOM 2058 O O . VAL A 1 264 ? 0.585 -7.773 -16.172 1 96.56 264 VAL A O 1
ATOM 2061 N N . THR A 1 265 ? -0.171 -6.676 -14.422 1 94.62 265 THR A N 1
ATOM 2062 C CA . THR A 1 265 ? 0.765 -7.324 -13.508 1 94.62 265 THR A CA 1
ATOM 2063 C C . THR A 1 265 ? 0.496 -8.82 -13.43 1 94.62 265 THR A C 1
ATOM 2065 O O . THR A 1 265 ? 1.427 -9.633 -13.477 1 94.62 265 THR A O 1
ATOM 2068 N N . LEU A 1 266 ? -0.745 -9.164 -13.352 1 95.44 266 LEU A N 1
ATOM 2069 C CA . LEU A 1 266 ? -1.119 -10.57 -13.297 1 95.44 266 LEU A CA 1
ATOM 2070 C C . LEU A 1 266 ? -0.832 -11.266 -14.625 1 95.44 266 LEU A C 1
ATOM 2072 O O . LEU A 1 266 ? -0.374 -12.414 -14.641 1 95.44 266 LEU A O 1
ATOM 2076 N N . GLY A 1 267 ? -1.121 -10.594 -15.672 1 95.5 267 GLY A N 1
ATOM 2077 C CA . GLY A 1 267 ? -0.805 -11.148 -16.984 1 95.5 267 GLY A CA 1
ATOM 2078 C C . GLY A 1 267 ? 0.674 -11.422 -17.172 1 95.5 267 GLY A C 1
ATOM 2079 O O . GLY A 1 267 ? 1.057 -12.508 -17.625 1 95.5 267 GLY A O 1
ATOM 2080 N N . LEU A 1 268 ? 1.468 -10.484 -16.797 1 93.81 268 LEU A N 1
ATOM 2081 C CA . LEU A 1 268 ? 2.912 -10.633 -16.938 1 93.81 268 LEU A CA 1
ATOM 2082 C C . LEU A 1 268 ? 3.439 -11.734 -16.016 1 93.81 268 LEU A C 1
ATOM 2084 O O . LEU A 1 268 ? 4.371 -12.453 -16.375 1 93.81 268 LEU A O 1
ATOM 2088 N N . TYR A 1 269 ? 2.855 -11.828 -14.859 1 91.56 269 TYR A N 1
ATOM 2089 C CA . TYR A 1 269 ? 3.24 -12.906 -13.945 1 91.56 269 TYR A CA 1
ATOM 2090 C C . TYR A 1 269 ? 2.967 -14.266 -14.57 1 91.56 269 TYR A C 1
ATOM 2092 O O . TYR A 1 269 ? 3.723 -15.219 -14.359 1 91.56 269 TYR A O 1
ATOM 2100 N N . GLY A 1 270 ? 1.943 -14.352 -15.305 1 89.81 270 GLY A N 1
ATOM 2101 C CA . GLY A 1 270 ? 1.622 -15.602 -15.984 1 89.81 270 GLY A CA 1
ATOM 2102 C C . GLY A 1 270 ? 2.715 -16.062 -16.922 1 89.81 270 GLY A C 1
ATOM 2103 O O . GLY A 1 270 ? 2.893 -17.266 -17.141 1 89.81 270 GLY A O 1
ATOM 2104 N N . MET A 1 271 ? 3.428 -15.141 -17.391 1 87.69 271 MET A N 1
ATOM 2105 C CA . MET A 1 271 ? 4.547 -15.484 -18.266 1 87.69 271 MET A CA 1
ATOM 2106 C C . MET A 1 271 ? 5.672 -16.141 -17.469 1 87.69 271 MET A C 1
ATOM 2108 O O . MET A 1 271 ? 6.172 -17.203 -17.859 1 87.69 271 MET A O 1
ATOM 2112 N N . VAL A 1 272 ? 5.984 -15.609 -16.406 1 83.12 272 VAL A N 1
ATOM 2113 C CA . VAL A 1 272 ? 7.117 -16.062 -15.602 1 83.12 272 VAL A CA 1
ATOM 2114 C C . VAL A 1 272 ? 6.805 -17.406 -14.977 1 83.12 272 VAL A C 1
ATOM 2116 O O . VAL A 1 272 ? 7.711 -18.203 -14.695 1 83.12 272 VAL A O 1
ATOM 2119 N N . SER A 1 273 ? 5.598 -17.703 -14.805 1 79.31 273 SER A N 1
ATOM 2120 C CA . SER A 1 273 ? 5.18 -18.922 -14.102 1 79.31 273 SER A CA 1
ATOM 2121 C C . SER A 1 273 ? 5.238 -20.125 -15.023 1 79.31 273 SER A C 1
ATOM 2123 O O . SER A 1 273 ? 5.176 -21.266 -14.562 1 79.31 273 SER A O 1
ATOM 2125 N N . LEU A 1 274 ? 5.453 -19.797 -16.266 1 79.69 274 LEU A N 1
ATOM 2126 C CA . LEU A 1 274 ? 5.578 -20.922 -17.188 1 79.69 274 LEU A CA 1
ATOM 2127 C C . LEU A 1 274 ? 6.965 -21.547 -17.109 1 79.69 274 LEU A C 1
ATOM 2129 O O . LEU A 1 274 ? 7.977 -20.844 -17.141 1 79.69 274 LEU A O 1
ATOM 2133 N N . PRO A 1 275 ? 6.988 -22.812 -17 1 78.94 275 PRO A N 1
ATOM 2134 C CA . PRO A 1 275 ? 8.281 -23.5 -16.875 1 78.94 275 PRO A CA 1
ATOM 2135 C C . PRO A 1 275 ? 9.18 -23.266 -18.094 1 78.94 275 PRO A C 1
ATOM 2137 O O . PRO A 1 275 ? 10.406 -23.234 -17.953 1 78.94 275 PRO A O 1
ATOM 2140 N N . THR A 1 276 ? 8.633 -23.031 -19.219 1 79.56 276 THR A N 1
ATOM 2141 C CA . THR A 1 276 ? 9.398 -22.922 -20.453 1 79.56 276 THR A CA 1
ATOM 2142 C C . THR A 1 276 ? 9.789 -21.484 -20.719 1 79.56 276 THR A C 1
ATOM 2144 O O . THR A 1 276 ? 10.453 -21.188 -21.719 1 79.56 276 THR A O 1
ATOM 2147 N N . PHE A 1 277 ? 9.414 -20.672 -19.875 1 84.25 277 PHE A N 1
ATOM 2148 C CA . PHE A 1 277 ? 9.609 -19.266 -20.156 1 84.25 277 PHE A CA 1
ATOM 2149 C C . PHE A 1 277 ? 11.078 -18.875 -20 1 84.25 277 PHE A C 1
ATOM 2151 O O . PHE A 1 277 ? 11.68 -19.094 -18.953 1 84.25 277 PHE A O 1
ATOM 2158 N N . THR A 1 278 ? 11.609 -18.312 -21.125 1 83.5 278 THR A N 1
ATOM 2159 C CA . THR A 1 278 ? 13.016 -17.938 -21.094 1 83.5 278 THR A CA 1
ATOM 2160 C C . THR A 1 278 ? 13.203 -16.5 -21.594 1 83.5 278 THR A C 1
ATOM 2162 O O . THR A 1 278 ? 14.297 -15.945 -21.484 1 83.5 278 THR A O 1
ATOM 2165 N N . ASP A 1 279 ? 12.141 -15.93 -22.156 1 91.81 279 ASP A N 1
ATOM 2166 C CA . ASP A 1 279 ? 12.266 -14.633 -22.812 1 91.81 279 ASP A CA 1
ATOM 2167 C C . ASP A 1 279 ? 12.148 -13.492 -21.797 1 91.81 279 ASP A C 1
ATOM 2169 O O . ASP A 1 279 ? 11.234 -12.672 -21.891 1 91.81 279 ASP A O 1
ATOM 2173 N N . ARG A 1 280 ? 13.188 -13.344 -21.078 1 89.88 280 ARG A N 1
ATOM 2174 C CA . ARG A 1 280 ? 13.203 -12.344 -20.016 1 89.88 280 ARG A CA 1
ATOM 2175 C C . ARG A 1 280 ? 13.227 -10.93 -20.609 1 89.88 280 ARG A C 1
ATOM 2177 O O . ARG A 1 280 ? 12.703 -9.992 -20 1 89.88 280 ARG A O 1
ATOM 2184 N N . GLY A 1 281 ? 13.844 -10.812 -21.703 1 93.81 281 GLY A N 1
ATOM 2185 C CA . GLY A 1 281 ? 13.836 -9.516 -22.375 1 93.81 281 GLY A CA 1
ATOM 2186 C C . GLY A 1 281 ? 12.438 -9.016 -22.688 1 93.81 281 GLY A C 1
ATOM 2187 O O . GLY A 1 281 ? 12.117 -7.855 -22.438 1 93.81 281 GLY A O 1
ATOM 2188 N N . ALA A 1 282 ? 11.625 -9.922 -23.203 1 94.81 282 ALA A N 1
ATOM 2189 C CA . ALA A 1 282 ? 10.242 -9.586 -23.516 1 94.81 282 ALA A CA 1
ATOM 2190 C C . ALA A 1 282 ? 9.469 -9.234 -22.25 1 94.81 282 ALA A C 1
ATOM 2192 O O . ALA A 1 282 ? 8.625 -8.336 -22.25 1 94.81 282 ALA A O 1
ATOM 2193 N N . LEU A 1 283 ? 9.781 -9.945 -21.234 1 93.75 283 LEU A N 1
ATOM 2194 C CA . LEU A 1 283 ? 9.141 -9.688 -19.953 1 93.75 283 LEU A CA 1
ATOM 2195 C C . LEU A 1 283 ? 9.508 -8.305 -19.438 1 93.75 283 LEU A C 1
ATOM 2197 O O . LEU A 1 283 ? 8.648 -7.574 -18.922 1 93.75 283 LEU A O 1
ATOM 2201 N N . MET A 1 284 ? 10.758 -7.984 -19.547 1 93.88 284 MET A N 1
ATOM 2202 C CA . MET A 1 284 ? 11.227 -6.672 -19.109 1 93.88 284 MET A CA 1
ATOM 2203 C C . MET A 1 284 ? 10.586 -5.562 -19.922 1 93.88 284 MET A C 1
ATOM 2205 O O . MET A 1 284 ? 10.25 -4.504 -19.391 1 93.88 284 MET A O 1
ATOM 2209 N N . MET A 1 285 ? 10.422 -5.832 -21.141 1 95.12 285 MET A N 1
ATOM 2210 C CA . MET A 1 285 ? 9.719 -4.879 -22 1 95.12 285 MET A CA 1
ATOM 2211 C C . MET A 1 285 ? 8.281 -4.68 -21.531 1 95.12 285 MET A C 1
ATOM 2213 O O . MET A 1 285 ? 7.801 -3.547 -21.469 1 95.12 285 MET A O 1
ATOM 2217 N N . GLY A 1 286 ? 7.652 -5.75 -21.25 1 95.06 286 GLY A N 1
ATOM 2218 C CA . GLY A 1 286 ? 6.301 -5.656 -20.719 1 95.06 286 GLY A CA 1
ATOM 2219 C C . GLY A 1 286 ? 6.207 -4.844 -19.453 1 95.06 286 GLY A C 1
ATOM 2220 O O . GLY A 1 286 ? 5.301 -4.027 -19.281 1 95.06 286 GLY A O 1
ATOM 2221 N N . ALA A 1 287 ? 7.113 -5.09 -18.547 1 93.44 287 ALA A N 1
ATOM 2222 C CA . ALA A 1 287 ? 7.145 -4.355 -17.281 1 93.44 287 ALA A CA 1
ATOM 2223 C C . ALA A 1 287 ? 7.332 -2.859 -17.531 1 93.44 287 ALA A C 1
ATOM 2225 O O . ALA A 1 287 ? 6.66 -2.033 -16.906 1 93.44 287 ALA A O 1
ATOM 2226 N N . LEU A 1 288 ? 8.18 -2.498 -18.438 1 92.75 288 LEU A N 1
ATOM 2227 C CA . LEU A 1 288 ? 8.469 -1.104 -18.75 1 92.75 288 LEU A CA 1
ATOM 2228 C C . LEU A 1 288 ? 7.258 -0.437 -19.406 1 92.75 288 LEU A C 1
ATOM 2230 O O . LEU A 1 288 ? 6.871 0.667 -19.016 1 92.75 288 LEU A O 1
ATOM 2234 N N . LEU A 1 289 ? 6.684 -1.13 -20.344 1 94.31 289 LEU A N 1
ATOM 2235 C CA . LEU A 1 289 ? 5.531 -0.573 -21.031 1 94.31 289 LEU A CA 1
ATOM 2236 C C . LEU A 1 289 ? 4.32 -0.493 -20.109 1 94.31 289 LEU A C 1
ATOM 2238 O O . LEU A 1 289 ? 3.482 0.399 -20.25 1 94.31 289 LEU A O 1
ATOM 2242 N N . GLY A 1 290 ? 4.266 -1.442 -19.203 1 92.38 290 GLY A N 1
ATOM 2243 C CA . GLY A 1 290 ? 3.174 -1.463 -18.234 1 92.38 290 GLY A CA 1
ATOM 2244 C C . GLY A 1 290 ? 3.195 -0.282 -17.281 1 92.38 290 GLY A C 1
ATOM 2245 O O . GLY A 1 290 ? 2.164 0.08 -16.719 1 92.38 290 GLY A O 1
ATOM 2246 N N . VAL A 1 291 ? 4.32 0.304 -17.109 1 88.31 291 VAL A N 1
ATOM 2247 C CA . VAL A 1 291 ? 4.477 1.418 -16.188 1 88.31 291 VAL A CA 1
ATOM 2248 C C . VAL A 1 291 ? 4.113 2.727 -16.875 1 88.31 291 VAL A C 1
ATOM 2250 O O . VAL A 1 291 ? 3.824 3.729 -16.219 1 88.31 291 VAL A O 1
ATOM 2253 N N . LEU A 1 292 ? 4.035 2.807 -18.172 1 87 292 LEU A N 1
ATOM 2254 C CA . LEU A 1 292 ? 3.895 4.02 -18.969 1 87 292 LEU A CA 1
ATOM 2255 C C . LEU A 1 292 ? 2.604 4.754 -18.609 1 87 292 LEU A C 1
ATOM 2257 O O . LEU A 1 292 ? 2.607 5.973 -18.422 1 87 292 LEU A O 1
ATOM 2261 N N . PRO A 1 293 ? 1.493 4.047 -18.422 1 85.69 293 PRO A N 1
ATOM 2262 C CA . PRO A 1 293 ? 0.26 4.762 -18.078 1 85.69 293 PRO A CA 1
ATOM 2263 C C . PRO A 1 293 ? 0.36 5.516 -16.75 1 85.69 293 PRO A C 1
ATOM 2265 O O . PRO A 1 293 ? -0.18 6.617 -16.625 1 85.69 293 PRO A O 1
ATOM 2268 N N . VAL A 1 294 ? 1.025 4.938 -15.898 1 84 294 VAL A N 1
ATOM 2269 C CA . VAL A 1 294 ? 1.161 5.562 -14.586 1 84 294 VAL A CA 1
ATOM 2270 C C . VAL A 1 294 ? 2.051 6.801 -14.695 1 84 294 VAL A C 1
ATOM 2272 O O . VAL A 1 294 ? 1.758 7.836 -14.094 1 84 294 VAL A O 1
ATOM 2275 N N . ILE A 1 295 ? 3.072 6.707 -15.5 1 82.31 295 ILE A N 1
ATOM 2276 C CA . ILE A 1 295 ? 3.969 7.84 -15.711 1 82.31 295 ILE A CA 1
ATOM 2277 C C . ILE A 1 295 ? 3.199 8.992 -16.359 1 82.31 295 ILE A C 1
ATOM 2279 O O . ILE A 1 295 ? 3.324 10.141 -15.938 1 82.31 295 ILE A O 1
ATOM 2283 N N . VAL A 1 296 ? 2.422 8.664 -17.281 1 84.19 296 VAL A N 1
ATOM 2284 C CA . VAL A 1 296 ? 1.644 9.672 -18 1 84.19 296 VAL A CA 1
ATOM 2285 C C . VAL A 1 296 ? 0.652 10.336 -17.047 1 84.19 296 VAL A C 1
ATOM 2287 O O . VAL A 1 296 ? 0.503 11.555 -17.047 1 84.19 296 VAL A O 1
ATOM 2290 N N . LEU A 1 297 ? 0.049 9.555 -16.234 1 83.06 297 LEU A N 1
ATOM 2291 C CA . LEU A 1 297 ? -0.905 10.078 -15.266 1 83.06 297 LEU A CA 1
ATOM 2292 C C . LEU A 1 297 ? -0.21 10.992 -14.258 1 83.06 297 LEU A C 1
ATOM 2294 O O . LEU A 1 297 ? -0.717 12.07 -13.945 1 83.06 297 LEU A O 1
ATOM 2298 N N . PHE A 1 298 ? 0.867 10.562 -13.844 1 76.38 298 PHE A N 1
ATOM 2299 C CA . PHE A 1 298 ? 1.614 11.344 -12.859 1 76.38 298 PHE A CA 1
ATOM 2300 C C . PHE A 1 298 ? 2.062 12.672 -13.461 1 76.38 298 PHE A C 1
ATOM 2302 O O . PHE A 1 298 ? 1.955 13.711 -12.812 1 76.38 298 PHE A O 1
ATOM 2309 N N . LEU A 1 299 ? 2.604 12.641 -14.617 1 77 299 LEU A N 1
ATOM 2310 C CA . LEU A 1 299 ? 3.076 13.859 -15.266 1 77 299 LEU A CA 1
ATOM 2311 C C . LEU A 1 299 ? 1.92 14.82 -15.516 1 77 299 LEU A C 1
ATOM 2313 O O . LEU A 1 299 ? 2.092 16.031 -15.43 1 77 299 LEU A O 1
ATOM 2317 N N . GLY A 1 300 ? 0.783 14.312 -15.758 1 77.94 300 GLY A N 1
ATOM 2318 C CA . GLY A 1 300 ? -0.39 15.141 -15.977 1 77.94 300 GLY A CA 1
ATOM 2319 C C . GLY A 1 300 ? -0.934 15.758 -14.703 1 77.94 300 GLY A C 1
ATOM 2320 O O . GLY A 1 300 ? -1.479 16.859 -14.727 1 77.94 300 GLY A O 1
ATOM 2321 N N . LEU A 1 301 ? -0.711 15.078 -13.562 1 75.06 301 LEU A N 1
ATOM 2322 C CA . LEU A 1 301 ? -1.338 15.516 -12.32 1 75.06 301 LEU A CA 1
ATOM 2323 C C . LEU A 1 301 ? -0.333 16.25 -11.438 1 75.06 301 LEU A C 1
ATOM 2325 O O . LEU A 1 301 ? -0.701 16.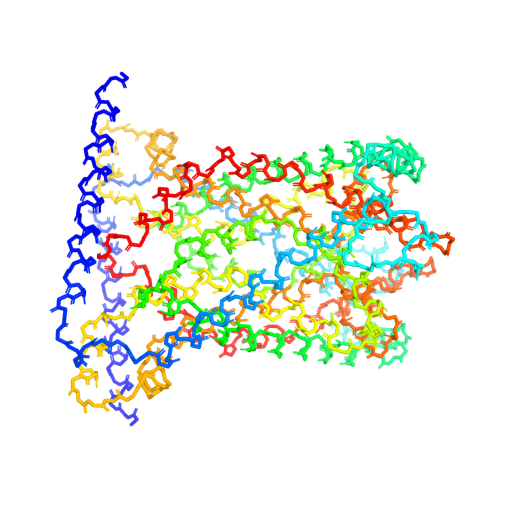781 -10.391 1 75.06 301 LEU A O 1
ATOM 2329 N N . GLN A 1 302 ? 0.931 16.141 -11.711 1 69.31 302 GLN A N 1
ATOM 2330 C CA . GLN A 1 302 ? 1.997 16.719 -10.891 1 69.31 302 GLN A CA 1
ATOM 2331 C C . GLN A 1 302 ? 1.765 18.203 -10.633 1 69.31 302 GLN A C 1
ATOM 2333 O O . GLN A 1 302 ? 2.15 18.719 -9.586 1 69.31 302 GLN A O 1
ATOM 2338 N N . ARG A 1 303 ? 1.178 18.875 -11.523 1 66.81 303 ARG A N 1
ATOM 2339 C CA . ARG A 1 303 ? 0.953 20.297 -11.367 1 66.81 303 ARG A CA 1
ATOM 2340 C C . ARG A 1 303 ? -0.039 20.578 -10.242 1 66.81 303 ARG A C 1
ATOM 2342 O O . ARG A 1 303 ? 0.009 21.641 -9.609 1 66.81 303 ARG A O 1
ATOM 2349 N N . TYR A 1 304 ? -0.879 19.641 -10.062 1 62.62 304 TYR A N 1
ATOM 2350 C CA . TYR A 1 304 ? -1.892 19.812 -9.031 1 62.62 304 TYR A CA 1
ATOM 2351 C C . TYR A 1 304 ? -1.354 19.406 -7.664 1 62.62 304 TYR A C 1
ATOM 2353 O O . TYR A 1 304 ? -1.854 19.859 -6.633 1 62.62 304 TYR A O 1
ATOM 2361 N N . TRP A 1 305 ? -0.404 18.422 -7.637 1 57.5 305 TRP A N 1
ATOM 2362 C CA . TRP A 1 305 ? 0.156 17.891 -6.398 1 57.5 305 TRP A CA 1
ATOM 2363 C C . TRP A 1 305 ? 1.121 18.875 -5.762 1 57.5 305 TRP A C 1
ATOM 2365 O O . TRP A 1 305 ? 1.149 19.031 -4.539 1 57.5 305 TRP A O 1
ATOM 2375 N N . GLN A 1 306 ? 2.02 19.391 -6.441 1 51.59 306 GLN A N 1
ATOM 2376 C CA . GLN A 1 306 ? 3.031 20.297 -5.906 1 51.59 306 GLN A CA 1
ATOM 2377 C C . GLN A 1 306 ? 2.391 21.422 -5.105 1 51.59 306 GLN A C 1
ATOM 2379 O O . GLN A 1 306 ? 2.959 21.891 -4.113 1 51.59 306 GLN A O 1
ATOM 2384 N N . SER A 1 307 ? 1.235 21.734 -5.457 1 45.72 307 SER A N 1
ATOM 2385 C CA . SER A 1 307 ? 0.608 22.812 -4.695 1 45.72 307 SER A CA 1
ATOM 2386 C C . SER A 1 307 ? 0.048 22.297 -3.373 1 45.72 307 SER A C 1
ATOM 2388 O O . SER A 1 307 ? 0.081 23.016 -2.365 1 45.72 307 SER A O 1
ATOM 2390 N N . GLY A 1 308 ? -0.419 21.141 -3.324 1 44.81 308 GLY A N 1
ATOM 2391 C CA . GLY A 1 308 ? -1.101 20.594 -2.16 1 44.81 308 GLY A CA 1
ATOM 2392 C C . GLY A 1 308 ? -0.148 20.078 -1.101 1 44.81 308 GLY A C 1
ATOM 2393 O O . GLY A 1 308 ? -0.376 20.266 0.096 1 44.81 308 GLY A O 1
ATOM 2394 N N . LEU A 1 309 ? 0.862 19.266 -1.49 1 44.72 309 LEU A N 1
ATOM 2395 C CA . LEU A 1 309 ? 1.85 18.812 -0.518 1 44.72 309 LEU A CA 1
ATOM 2396 C C . LEU A 1 309 ? 2.58 20 0.108 1 44.72 309 LEU A C 1
ATOM 2398 O O . LEU A 1 309 ? 2.914 19.969 1.294 1 44.72 309 LEU A O 1
ATOM 2402 N N . ALA A 1 310 ? 2.854 21.016 -0.613 1 41.34 310 ALA A N 1
ATOM 2403 C CA . ALA A 1 310 ? 3.451 22.266 -0.137 1 41.34 310 ALA A CA 1
ATOM 2404 C C . ALA A 1 310 ? 2.508 23 0.814 1 41.34 310 ALA A C 1
ATOM 2406 O O . ALA A 1 310 ? 2.953 23.625 1.771 1 41.34 310 ALA A O 1
ATOM 2407 N N . ALA A 1 311 ? 1.294 23.016 0.477 1 40.66 311 ALA A N 1
ATOM 2408 C CA . ALA A 1 311 ? 0.35 23.781 1.286 1 40.66 311 ALA A CA 1
ATOM 2409 C C . ALA A 1 311 ? 0.186 23.156 2.672 1 40.66 311 ALA A C 1
ATOM 2411 O O . ALA A 1 311 ? -0.015 23.875 3.656 1 40.66 311 ALA A O 1
ATOM 2412 N N . GLY A 1 312 ? 0.209 21.906 2.771 1 39.78 312 GLY A N 1
ATOM 2413 C CA . GLY A 1 312 ? 0.163 21.359 4.121 1 39.78 312 GLY A CA 1
ATOM 2414 C C . GLY A 1 312 ? 1.399 21.688 4.938 1 39.78 312 GLY A C 1
ATOM 2415 O O . GLY A 1 312 ? 1.356 21.688 6.168 1 39.78 312 GLY A O 1
ATOM 2416 N N . ALA A 1 313 ? 2.582 21.875 4.332 1 36.31 313 ALA A N 1
ATOM 2417 C CA . ALA A 1 313 ? 3.855 22.203 4.973 1 36.31 313 ALA A CA 1
ATOM 2418 C C . ALA A 1 313 ? 3.924 23.688 5.328 1 36.31 313 ALA A C 1
ATOM 2420 O O . ALA A 1 313 ? 4.59 24.062 6.293 1 36.31 313 ALA A O 1
ATOM 2421 N N . VAL A 1 314 ? 3.469 24.578 4.488 1 32.59 314 VAL A N 1
ATOM 2422 C CA . VAL A 1 314 ? 3.797 25.984 4.645 1 32.59 314 VAL A CA 1
ATOM 2423 C C . VAL A 1 314 ? 2.918 26.609 5.727 1 32.59 314 VAL A C 1
ATOM 2425 O O . VAL A 1 314 ? 3.16 27.734 6.16 1 32.59 314 VAL A O 1
ATOM 2428 N N . LYS A 1 315 ? 1.712 26.172 5.961 1 34.91 315 LYS A N 1
ATOM 2429 C CA . LYS A 1 315 ? 1.025 27.125 6.824 1 34.91 315 LYS A CA 1
ATOM 2430 C C . LYS A 1 315 ? 1.477 26.984 8.273 1 34.91 315 LYS A C 1
ATOM 2432 O O . LYS A 1 315 ? 0.855 27.531 9.188 1 34.91 315 LYS A O 1
ATOM 2437 N N . GLY A 1 316 ? 2.523 26.172 8.484 1 29.77 316 GLY A N 1
ATOM 2438 C CA . GLY A 1 316 ? 3.008 26.516 9.812 1 29.77 316 GLY A CA 1
ATOM 2439 C C . GLY A 1 316 ? 3.973 27.688 9.812 1 29.77 316 GLY A C 1
ATOM 2440 O O . GLY A 1 316 ? 4.562 28.016 8.781 1 29.77 316 GLY A O 1
ATOM 2441 N N . MET B 1 1 ? 7.961 10.016 38.031 1 46 1 MET B N 1
ATOM 2442 C CA . MET B 1 1 ? 6.926 9.258 37.312 1 46 1 MET B CA 1
ATOM 2443 C C . MET B 1 1 ? 5.539 9.789 37.656 1 46 1 MET B C 1
ATOM 2445 O O . MET B 1 1 ? 4.598 9.641 36.875 1 46 1 MET B O 1
ATOM 2449 N N . SER B 1 2 ? 5.457 10.469 38.719 1 58.44 2 SER B N 1
ATOM 2450 C CA . SER B 1 2 ? 4.219 10.898 39.375 1 58.44 2 SER B CA 1
ATOM 2451 C C . SER B 1 2 ? 3.717 12.211 38.781 1 58.44 2 SER B C 1
ATOM 2453 O O . SER B 1 2 ? 2.52 12.359 38.5 1 58.44 2 SER B O 1
ATOM 2455 N N . SER B 1 3 ? 4.676 12.984 38.438 1 57.41 3 SER B N 1
ATOM 2456 C CA . SER B 1 3 ? 4.301 14.328 38 1 57.41 3 SER B CA 1
ATOM 2457 C C . SER B 1 3 ? 3.887 14.352 36.531 1 57.41 3 SER B C 1
ATOM 2459 O O . SER B 1 3 ? 3.018 15.133 36.156 1 57.41 3 SER B O 1
ATOM 2461 N N . ALA B 1 4 ? 4.516 13.461 35.75 1 59.72 4 ALA B N 1
ATOM 2462 C CA . ALA B 1 4 ? 4.223 13.352 34.312 1 59.72 4 ALA B CA 1
ATOM 2463 C C . ALA B 1 4 ? 2.799 12.859 34.094 1 59.72 4 ALA B C 1
ATOM 2465 O O . ALA B 1 4 ? 2.125 13.312 33.156 1 59.72 4 ALA B O 1
ATOM 2466 N N . THR B 1 5 ? 2.355 12.078 35.094 1 58.5 5 THR B N 1
ATOM 2467 C CA . THR B 1 5 ? 1.02 11.5 35 1 58.5 5 THR B CA 1
ATOM 2468 C C . THR B 1 5 ? -0.047 12.555 35.312 1 58.5 5 THR B C 1
ATOM 2470 O O . THR B 1 5 ? -1.091 12.586 34.656 1 58.5 5 THR B O 1
ATOM 2473 N N . VAL B 1 6 ? 0.339 13.438 36.219 1 60.19 6 VAL B N 1
ATOM 2474 C CA . VAL B 1 6 ? -0.625 14.445 36.656 1 60.19 6 VAL B CA 1
ATOM 2475 C C . VAL B 1 6 ? -0.795 15.492 35.562 1 60.19 6 VAL B C 1
ATOM 2477 O O . VAL B 1 6 ? -1.914 15.93 35.281 1 60.19 6 VAL B O 1
ATOM 2480 N N . GLU B 1 7 ? 0.301 15.766 34.906 1 60.5 7 GLU B N 1
ATOM 2481 C CA . GLU B 1 7 ? 0.261 16.766 33.812 1 60.5 7 GLU B CA 1
ATOM 2482 C C . GLU B 1 7 ? -0.455 16.219 32.594 1 60.5 7 GLU B C 1
ATOM 2484 O O . GLU B 1 7 ? -1.209 16.938 31.938 1 60.5 7 GLU B O 1
ATOM 2489 N N . GLU B 1 8 ? -0.173 15.023 32.344 1 62.03 8 GLU B N 1
ATOM 2490 C CA . GLU B 1 8 ? -0.854 14.359 31.234 1 62.03 8 GLU B CA 1
ATOM 2491 C C . GLU B 1 8 ? -2.355 14.266 31.484 1 62.03 8 GLU B C 1
ATOM 2493 O O . GLU B 1 8 ? -3.158 14.484 30.578 1 62.03 8 GLU B O 1
ATOM 2498 N N . ARG B 1 9 ? -2.723 13.992 32.719 1 61.53 9 ARG B N 1
ATOM 2499 C CA . ARG B 1 9 ? -4.129 13.938 33.094 1 61.53 9 ARG B CA 1
ATOM 2500 C C . ARG B 1 9 ? -4.773 15.312 33.031 1 61.53 9 ARG B C 1
ATOM 2502 O O . ARG B 1 9 ? -5.922 15.445 32.594 1 61.53 9 ARG B O 1
ATOM 2509 N N . ALA B 1 10 ? -4.059 16.328 33.469 1 61.78 10 ALA B N 1
ATOM 2510 C CA . ALA B 1 10 ? -4.562 17.703 33.406 1 61.78 10 ALA B CA 1
ATOM 2511 C C . ALA B 1 10 ? -4.742 18.156 31.969 1 61.78 10 ALA B C 1
ATOM 2513 O O . ALA B 1 10 ? -5.734 18.812 31.641 1 61.78 10 ALA B O 1
ATOM 2514 N N . ARG B 1 11 ? -3.838 17.719 31.109 1 61.69 11 ARG B N 1
ATOM 2515 C CA . ARG B 1 11 ? -3.936 18.062 29.703 1 61.69 11 ARG B CA 1
ATOM 2516 C C . ARG B 1 11 ? -5.098 17.328 29.031 1 61.69 11 ARG B C 1
ATOM 2518 O O . ARG B 1 11 ? -5.848 17.922 28.25 1 61.69 11 ARG B O 1
ATOM 2525 N N . LYS B 1 12 ? -5.309 16.078 29.406 1 61.12 12 LYS B N 1
ATOM 2526 C CA . LYS B 1 12 ? -6.453 15.32 28.922 1 61.12 12 LYS B CA 1
ATOM 2527 C C . LYS B 1 12 ? -7.766 15.938 29.391 1 61.12 12 LYS B C 1
ATOM 2529 O O . LYS B 1 12 ? -8.734 16.016 28.641 1 61.12 12 LYS B O 1
ATOM 2534 N N . LYS B 1 13 ? -7.828 16.281 30.594 1 60.81 13 LYS B N 1
ATOM 2535 C CA . LYS B 1 13 ? -9.008 16.922 31.156 1 60.81 13 LYS B CA 1
ATOM 2536 C C . LYS B 1 13 ? -9.297 18.25 30.484 1 60.81 13 LYS B C 1
ATOM 2538 O O . LYS B 1 13 ? -10.453 18.578 30.203 1 60.81 13 LYS B O 1
ATOM 2543 N N . ALA B 1 14 ? -8.242 19.047 30.281 1 61.66 14 ALA B N 1
ATOM 2544 C CA . ALA B 1 14 ? -8.391 20.328 29.594 1 61.66 14 ALA B CA 1
ATOM 2545 C C . ALA B 1 14 ? -8.852 20.125 28.156 1 61.66 14 ALA B C 1
ATOM 2547 O O . ALA B 1 14 ? -9.719 20.859 27.656 1 61.66 14 ALA B O 1
ATOM 2548 N N . GLU B 1 15 ? -8.297 19.141 27.469 1 60.47 15 GLU B N 1
ATOM 2549 C CA . GLU B 1 15 ? -8.703 18.812 26.094 1 60.47 15 GLU B CA 1
ATOM 2550 C C . GLU B 1 15 ? -10.156 18.344 26.047 1 60.47 15 GLU B C 1
ATOM 2552 O O . GLU B 1 15 ? -10.906 18.719 25.156 1 60.47 15 GLU B O 1
ATOM 2557 N N . ARG B 1 16 ? -10.484 17.531 27 1 61.69 16 ARG B N 1
ATOM 2558 C CA . ARG B 1 16 ? -11.875 17.109 27.125 1 61.69 16 ARG B CA 1
ATOM 2559 C C . ARG B 1 16 ? -12.789 18.297 27.406 1 61.69 16 ARG B C 1
ATOM 2561 O O . ARG B 1 16 ? -13.891 18.375 26.859 1 61.69 16 ARG B O 1
ATOM 2568 N N . LYS B 1 17 ? -12.367 19.141 28.297 1 58.22 17 LYS B N 1
ATOM 2569 C CA . LYS B 1 17 ? -13.148 20.328 28.594 1 58.22 17 LYS B CA 1
ATOM 2570 C C . LYS B 1 17 ? -13.289 21.219 27.375 1 58.22 17 LYS B C 1
ATOM 2572 O O . LYS B 1 17 ? -14.367 21.766 27.109 1 58.22 17 LYS B O 1
ATOM 2577 N N . LEU B 1 18 ? -12.195 21.406 26.609 1 59.53 18 LEU B N 1
ATOM 2578 C CA . LEU B 1 18 ? -12.234 22.203 25.391 1 59.53 18 LEU B CA 1
ATOM 2579 C C . LEU B 1 18 ? -13.133 21.547 24.344 1 59.53 18 LEU B C 1
ATOM 2581 O O . LEU B 1 18 ? -13.875 22.234 23.641 1 59.53 18 LEU B O 1
ATOM 2585 N N . GLU B 1 19 ? -12.992 20.219 24.266 1 59.66 19 GLU B N 1
ATOM 2586 C CA . GLU B 1 19 ? -13.883 19.5 23.359 1 59.66 19 GLU B CA 1
ATOM 2587 C C . GLU B 1 19 ? -15.344 19.656 23.781 1 59.66 19 GLU B C 1
ATOM 2589 O O . GLU B 1 19 ? -16.219 19.844 22.922 1 59.66 19 GLU B O 1
ATOM 2594 N N . LYS B 1 20 ? -15.633 19.547 25.047 1 58.31 20 LYS B N 1
ATOM 2595 C CA . LYS B 1 20 ? -16.984 19.75 25.578 1 58.31 20 LYS B CA 1
ATOM 2596 C C . LYS B 1 20 ? -17.453 21.188 25.328 1 58.31 20 LYS B C 1
ATOM 2598 O O . LYS B 1 20 ? -18.609 21.422 25 1 58.31 20 LYS B O 1
ATOM 2603 N N . GLN B 1 21 ? -16.578 22.078 25.516 1 55.84 21 GLN B N 1
ATOM 2604 C CA . GLN B 1 21 ? -16.922 23.469 25.266 1 55.84 21 GLN B CA 1
ATOM 2605 C C . GLN B 1 21 ? -17.203 23.703 23.781 1 55.84 21 GLN B C 1
ATOM 2607 O O . GLN B 1 21 ? -18.125 24.422 23.422 1 55.84 21 GLN B O 1
ATOM 2612 N N . ARG B 1 22 ? -16.359 23.078 22.969 1 58.62 22 ARG B N 1
ATOM 2613 C CA . ARG B 1 22 ? -16.578 23.172 21.531 1 58.62 22 ARG B CA 1
ATOM 2614 C C . ARG B 1 22 ? -17.891 22.5 21.141 1 58.62 22 ARG B C 1
ATOM 2616 O O . ARG B 1 22 ? -18.641 23.016 20.312 1 58.62 22 ARG B O 1
ATOM 2623 N N . GLN B 1 23 ? -18.078 21.328 21.734 1 56.84 23 GLN B N 1
ATOM 2624 C CA . GLN B 1 23 ? -19.344 20.641 21.5 1 56.84 23 GLN B CA 1
ATOM 2625 C C . GLN B 1 23 ? -20.516 21.484 22 1 56.84 23 GLN B C 1
ATOM 2627 O O . GLN B 1 23 ? -21.547 21.562 21.344 1 56.84 23 GLN B O 1
ATOM 2632 N N . ALA B 1 24 ? -20.453 21.984 23.172 1 52.75 24 ALA B N 1
ATOM 2633 C CA . ALA B 1 24 ? -21.484 22.844 23.719 1 52.75 24 ALA B CA 1
ATOM 2634 C C . ALA B 1 24 ? -21.688 24.078 22.844 1 52.75 24 ALA B C 1
ATOM 2636 O O . ALA B 1 24 ? -22.812 24.531 22.625 1 52.75 24 ALA B O 1
ATOM 2637 N N . ALA B 1 25 ? -20.625 24.578 22.453 1 54.94 25 ALA B N 1
ATOM 2638 C CA . ALA B 1 25 ? -20.703 25.734 21.578 1 54.94 25 ALA B CA 1
ATOM 2639 C C . ALA B 1 25 ? -21.375 25.375 20.25 1 54.94 25 ALA B C 1
ATOM 2641 O O . ALA B 1 25 ? -22.109 26.172 19.672 1 54.94 25 ALA B O 1
ATOM 2642 N N . GLN B 1 26 ? -21.078 24.234 19.75 1 54.66 26 GLN B N 1
ATOM 2643 C CA . GLN B 1 26 ? -21.719 23.766 18.531 1 54.66 26 GLN B CA 1
ATOM 2644 C C . GLN B 1 26 ? -23.203 23.547 18.734 1 54.66 26 GLN B C 1
ATOM 2646 O O . GLN B 1 26 ? -24.016 23.781 17.828 1 54.66 26 GLN B O 1
ATOM 2651 N N . HIS B 1 27 ? -23.547 22.938 19.906 1 51.91 27 HIS B N 1
ATOM 2652 C CA . HIS B 1 27 ? -24.953 22.812 20.234 1 51.91 27 HIS B CA 1
ATOM 2653 C C . HIS B 1 27 ? -25.609 24.188 20.344 1 51.91 27 HIS B C 1
ATOM 2655 O O . HIS B 1 27 ? -26.828 24.312 20.156 1 51.91 27 HIS B O 1
ATOM 2661 N N . ASP B 1 28 ? -24.812 25.125 20.703 1 54 28 ASP B N 1
ATOM 2662 C CA . ASP B 1 28 ? -25.422 26.438 20.922 1 54 28 ASP B CA 1
ATOM 2663 C C . ASP B 1 28 ? -25.422 27.25 19.641 1 54 28 ASP B C 1
ATOM 2665 O O . ASP B 1 28 ? -25.719 28.453 19.656 1 54 28 ASP B O 1
ATOM 2669 N N . LEU B 1 29 ? -24.859 26.672 18.594 1 58.06 29 LEU B N 1
ATOM 2670 C CA . LEU B 1 29 ? -24.938 27.453 17.375 1 58.06 29 LEU B CA 1
ATOM 2671 C C . LEU B 1 29 ? -26.391 27.641 16.938 1 58.06 29 LEU B C 1
ATOM 2673 O O . LEU B 1 29 ? -27.234 26.766 17.172 1 58.06 29 LEU B O 1
ATOM 2677 N N . PRO B 1 30 ? -26.766 28.812 16.562 1 64.69 30 PRO B N 1
ATOM 2678 C CA . PRO B 1 30 ? -28.109 29.016 16 1 64.69 30 PRO B CA 1
ATOM 2679 C C . PRO B 1 30 ? -28.469 28 14.922 1 64.69 30 PRO B C 1
ATOM 2681 O O . PRO B 1 30 ? -27.578 27.469 14.258 1 64.69 30 PRO B O 1
ATOM 2684 N N . ARG B 1 31 ? -29.672 27.375 14.891 1 62.62 31 ARG B N 1
ATOM 2685 C CA . ARG B 1 31 ? -30.219 26.359 14 1 62.62 31 ARG B CA 1
ATOM 2686 C C . ARG B 1 31 ? -29.734 26.562 12.57 1 62.62 31 ARG B C 1
ATOM 2688 O O . ARG B 1 31 ? -29.5 25.594 11.836 1 62.62 31 ARG B O 1
ATOM 2695 N N . SER B 1 32 ? -29.5 27.859 12.164 1 65.38 32 SER B N 1
ATOM 2696 C CA . SER B 1 32 ? -29.156 28.203 10.781 1 65.38 32 SER B CA 1
ATOM 2697 C C . SER B 1 32 ? -27.719 27.797 10.461 1 65.38 32 SER B C 1
ATOM 2699 O O . SER B 1 32 ? -27.375 27.641 9.289 1 65.38 32 SER B O 1
ATOM 2701 N N . MET B 1 33 ? -26.953 27.484 11.562 1 69.94 33 MET B N 1
ATOM 2702 C CA . MET B 1 33 ? -25.531 27.203 11.352 1 69.94 33 MET B CA 1
ATOM 2703 C C . MET B 1 33 ? -25.234 25.719 11.445 1 69.94 33 MET B C 1
ATOM 2705 O O . MET B 1 33 ? -24.109 25.281 11.234 1 69.94 33 MET B O 1
ATOM 2709 N N . ARG B 1 34 ? -26.422 25.047 11.688 1 73.75 34 ARG B N 1
ATOM 2710 C CA . ARG B 1 34 ? -26.234 23.609 11.867 1 73.75 34 ARG B CA 1
ATOM 2711 C C . ARG B 1 34 ? -26.484 22.859 10.57 1 73.75 34 ARG B C 1
ATOM 2713 O O . ARG B 1 34 ? -27.359 23.234 9.789 1 73.75 34 ARG B O 1
ATOM 2720 N N . PRO B 1 35 ? -25.703 21.75 10.336 1 77.38 35 PRO B N 1
ATOM 2721 C CA . PRO B 1 35 ? -25.984 20.953 9.133 1 77.38 35 PRO B CA 1
ATOM 2722 C C . PRO B 1 35 ? -27.375 20.328 9.141 1 77.38 35 PRO B C 1
ATOM 2724 O O . PRO B 1 35 ? -27.938 20.094 10.211 1 77.38 35 PRO B O 1
ATOM 2727 N N . SER B 1 36 ? -27.953 20.172 7.922 1 79.44 36 SER B N 1
ATOM 2728 C CA . SER B 1 36 ? -29.297 19.594 7.785 1 79.44 36 SER B CA 1
ATOM 2729 C C . SER B 1 36 ? -29.328 18.156 8.281 1 79.44 36 SER B C 1
ATOM 2731 O O . SER B 1 36 ? -28.344 17.438 8.195 1 79.44 36 SER B O 1
ATOM 2733 N N . ALA B 1 37 ? -30.391 17.719 8.898 1 81 37 ALA B N 1
ATOM 2734 C CA . ALA B 1 37 ? -30.609 16.375 9.422 1 81 37 ALA B CA 1
ATOM 2735 C C . ALA B 1 37 ? -30.5 15.328 8.32 1 81 37 ALA B C 1
ATOM 2737 O O . ALA B 1 37 ? -30.016 14.219 8.555 1 81 37 ALA B O 1
ATOM 2738 N N . ALA B 1 38 ? -30.844 15.688 7.117 1 81.94 38 ALA B N 1
ATOM 2739 C CA . ALA B 1 38 ? -30.797 14.766 5.984 1 81.94 38 ALA B CA 1
ATOM 2740 C C . ALA B 1 38 ? -29.344 14.406 5.637 1 81.94 38 ALA B C 1
ATOM 2742 O O . ALA B 1 38 ? -29.031 13.242 5.375 1 81.94 38 ALA B O 1
ATOM 2743 N N . VAL B 1 39 ? -28.547 15.32 5.727 1 77.88 39 VAL B N 1
ATOM 2744 C CA . VAL B 1 39 ? -27.156 15.094 5.379 1 77.88 39 VAL B CA 1
ATOM 2745 C C . VAL B 1 39 ? -26.469 14.289 6.484 1 77.88 39 VAL B C 1
ATOM 2747 O O . VAL B 1 39 ? -25.656 13.406 6.207 1 77.88 39 VAL B O 1
ATOM 2750 N N . LYS B 1 40 ? -26.84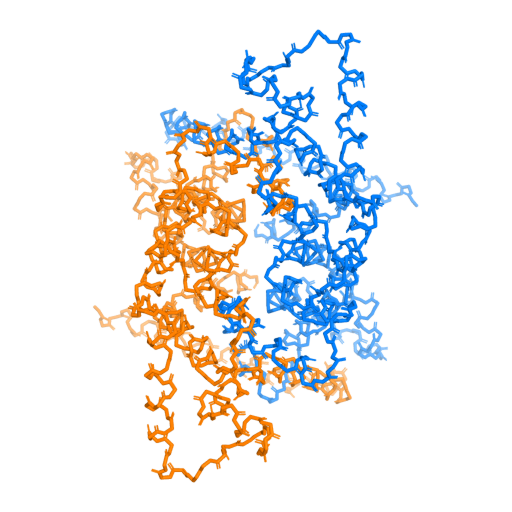4 14.594 7.617 1 79.81 40 LYS B N 1
ATOM 2751 C CA . LYS B 1 40 ? -26.312 13.82 8.734 1 79.81 40 LYS B CA 1
ATOM 2752 C C . LYS B 1 40 ? -26.703 12.352 8.625 1 79.81 40 LYS B C 1
ATOM 2754 O O . LYS B 1 40 ? -25.875 11.461 8.828 1 79.81 40 LYS B O 1
ATOM 2759 N N . THR B 1 41 ? -27.969 12.195 8.289 1 85.12 41 THR B N 1
ATOM 2760 C CA . THR B 1 41 ? -28.453 10.828 8.156 1 85.12 41 THR B CA 1
ATOM 2761 C C . THR B 1 41 ? -27.75 10.109 7.008 1 85.12 41 THR B C 1
ATOM 2763 O O . THR B 1 41 ? -27.344 8.953 7.148 1 85.12 41 THR B O 1
ATOM 2766 N N . LEU B 1 42 ? -27.531 10.781 5.973 1 81.81 42 LEU B N 1
ATOM 2767 C CA . LEU B 1 42 ? -26.844 10.203 4.82 1 81.81 42 LEU B CA 1
ATOM 2768 C C . LEU B 1 42 ? -25.406 9.852 5.156 1 81.81 42 LEU B C 1
ATOM 2770 O O . LEU B 1 42 ? -24.891 8.812 4.738 1 81.81 42 LEU B O 1
ATOM 2774 N N . THR B 1 43 ? -24.859 10.703 5.895 1 79.81 43 THR B N 1
ATOM 2775 C CA . THR B 1 43 ? -23.484 10.477 6.297 1 79.81 43 THR B CA 1
ATOM 2776 C C . THR B 1 43 ? -23.375 9.25 7.199 1 79.81 43 THR B C 1
ATOM 2778 O O . THR B 1 43 ? -22.469 8.422 7.023 1 79.81 43 THR B O 1
ATOM 2781 N N . VAL B 1 44 ? -24.266 9.156 8.016 1 83.94 44 VAL B N 1
ATOM 2782 C CA . VAL B 1 44 ? -24.25 8.023 8.938 1 83.94 44 VAL B CA 1
ATOM 2783 C C . VAL B 1 44 ? -24.484 6.727 8.164 1 83.94 44 VAL B C 1
ATOM 2785 O O . VAL B 1 44 ? -23.828 5.719 8.422 1 83.94 44 VAL B O 1
ATOM 2788 N N . VAL B 1 45 ? -25.344 6.812 7.258 1 86 45 VAL B N 1
ATOM 2789 C CA . VAL B 1 45 ? -25.656 5.633 6.461 1 86 45 VAL B CA 1
ATOM 2790 C C . VAL B 1 45 ? -24.422 5.215 5.66 1 86 45 VAL B C 1
ATOM 2792 O O . VAL B 1 45 ? -24.078 4.027 5.602 1 86 45 VAL B O 1
ATOM 2795 N N . LEU B 1 46 ? -23.703 6.137 5.148 1 81.94 46 LEU B N 1
ATOM 2796 C CA . LEU B 1 46 ? -22.516 5.852 4.359 1 81.94 46 LEU B CA 1
ATOM 2797 C C . LEU B 1 46 ? -21.406 5.27 5.238 1 81.94 46 LEU B C 1
ATOM 2799 O O . LEU B 1 46 ? -20.734 4.32 4.844 1 81.94 46 LEU B O 1
ATOM 2803 N N . LEU B 1 47 ? -21.328 5.812 6.367 1 83.06 47 LEU B N 1
ATOM 2804 C CA . LEU B 1 47 ? -20.297 5.332 7.289 1 83.06 47 LEU B CA 1
ATOM 2805 C C . LEU B 1 47 ? -20.594 3.91 7.75 1 83.06 47 LEU B C 1
ATOM 2807 O O . LEU B 1 47 ? -19.688 3.086 7.871 1 83.06 47 LEU B O 1
ATOM 2811 N N . VAL B 1 48 ? -21.844 3.709 7.941 1 85.44 48 VAL B N 1
ATOM 2812 C CA . VAL B 1 48 ? -22.266 2.377 8.367 1 85.44 48 VAL B CA 1
ATOM 2813 C C . VAL B 1 48 ? -22 1.373 7.246 1 85.44 48 VAL B C 1
ATOM 2815 O O . VAL B 1 48 ? -21.547 0.256 7.496 1 85.44 48 VAL B O 1
ATOM 2818 N N . LEU B 1 49 ? -22.219 1.756 6.055 1 85.44 49 LEU B N 1
ATOM 2819 C CA . LEU B 1 49 ? -21.969 0.888 4.906 1 85.44 49 LEU B CA 1
ATOM 2820 C C . LEU B 1 49 ? -20.484 0.574 4.762 1 85.44 49 LEU B C 1
ATOM 2822 O O . LEU B 1 49 ? -20.109 -0.568 4.488 1 85.44 49 LEU B O 1
ATOM 2826 N N . VAL B 1 50 ? -19.703 1.54 5.02 1 81.19 50 VAL B N 1
ATOM 2827 C CA . VAL B 1 50 ? -18.266 1.354 4.941 1 81.19 50 VAL B CA 1
ATOM 2828 C C . VAL B 1 50 ? -17.797 0.428 6.066 1 81.19 50 VAL B C 1
ATOM 2830 O O . VAL B 1 50 ? -16.953 -0.451 5.848 1 81.19 50 VAL B O 1
ATOM 2833 N N . LEU B 1 51 ? -18.406 0.601 7.195 1 83.12 51 LEU B N 1
ATOM 2834 C CA . LEU B 1 51 ? -18.062 -0.239 8.336 1 83.12 51 LEU B CA 1
ATOM 2835 C C . LEU B 1 51 ? -18.453 -1.691 8.078 1 83.12 51 LEU B C 1
ATOM 2837 O O . LEU B 1 51 ? -17.672 -2.605 8.375 1 83.12 51 LEU B O 1
ATOM 2841 N N . ILE B 1 52 ? -19.625 -1.816 7.559 1 86.38 52 ILE B N 1
ATOM 2842 C CA . ILE B 1 52 ? -20.078 -3.164 7.246 1 86.38 52 ILE B CA 1
ATOM 2843 C C . ILE B 1 52 ? -19.156 -3.799 6.207 1 86.38 52 ILE B C 1
ATOM 2845 O O . ILE B 1 52 ? -18.781 -4.969 6.332 1 86.38 52 ILE B O 1
ATOM 2849 N N . TYR B 1 53 ? -18.766 -3.041 5.273 1 82.88 53 TYR B N 1
ATOM 2850 C CA . TYR B 1 53 ? -17.891 -3.535 4.211 1 82.88 53 TYR B CA 1
ATOM 2851 C C . TYR B 1 53 ? -16.578 -4.051 4.781 1 82.88 53 TYR B C 1
ATOM 2853 O O . TYR B 1 53 ? -16.062 -5.086 4.352 1 82.88 53 TYR B O 1
ATOM 2861 N N . PHE B 1 54 ? -16.047 -3.426 5.758 1 80.38 54 PHE B N 1
ATOM 2862 C CA . PHE B 1 54 ? -14.758 -3.807 6.312 1 80.38 54 PHE B CA 1
ATOM 2863 C C . PHE B 1 54 ? -14.922 -4.914 7.348 1 80.38 54 PHE B C 1
ATOM 2865 O O . PHE B 1 54 ? -14.078 -5.809 7.441 1 80.38 54 PHE B O 1
ATOM 2872 N N . LEU B 1 55 ? -16.031 -4.871 8.117 1 86.19 55 LEU B N 1
ATOM 2873 C CA . LEU B 1 55 ? -16.172 -5.773 9.25 1 86.19 55 LEU B CA 1
ATOM 2874 C C . LEU B 1 55 ? -16.859 -7.07 8.828 1 86.19 55 LEU B C 1
ATOM 2876 O O . LEU B 1 55 ? -16.656 -8.117 9.453 1 86.19 55 LEU B O 1
ATOM 2880 N N . PHE B 1 56 ? -17.562 -7.012 7.801 1 88.75 56 PHE B N 1
ATOM 2881 C CA . PHE B 1 56 ? -18.359 -8.172 7.41 1 88.75 56 PHE B CA 1
ATOM 2882 C C . PHE B 1 56 ? -17.453 -9.336 7.031 1 88.75 56 PHE B C 1
ATOM 2884 O O . PHE B 1 56 ? -17.703 -10.477 7.434 1 88.75 56 PHE B O 1
ATOM 2891 N N . PRO B 1 57 ? -16.469 -9.078 6.211 1 87.69 57 PRO B N 1
ATOM 2892 C CA . PRO B 1 57 ? -15.594 -10.203 5.879 1 87.69 57 PRO B CA 1
ATOM 2893 C C . PRO B 1 57 ? -14.961 -10.844 7.109 1 87.69 57 PRO B C 1
ATOM 2895 O O . PRO B 1 57 ? -14.727 -12.062 7.129 1 87.69 57 PRO B O 1
ATOM 2898 N N . ILE B 1 58 ? -14.656 -10.062 8.055 1 88.06 58 ILE B N 1
ATOM 2899 C CA . ILE B 1 58 ? -14.086 -10.578 9.297 1 88.06 58 ILE B CA 1
ATOM 2900 C C . ILE B 1 58 ? -15.125 -11.406 10.039 1 88.06 58 ILE B C 1
ATOM 2902 O O . ILE B 1 58 ? -14.836 -12.516 10.5 1 88.06 58 ILE B O 1
ATOM 2906 N N . TYR B 1 59 ? -16.312 -10.828 10.125 1 91.06 59 TYR B N 1
ATOM 2907 C CA . TYR B 1 59 ? -17.422 -11.547 10.75 1 91.06 59 TYR B CA 1
ATOM 2908 C C . TYR B 1 59 ? -17.672 -12.875 10.047 1 91.06 59 TYR B C 1
ATOM 2910 O O . TYR B 1 59 ? -17.781 -13.922 10.695 1 91.06 59 TYR B O 1
ATOM 2918 N N . TRP B 1 60 ? -17.703 -12.789 8.789 1 90.94 60 TRP B N 1
ATOM 2919 C CA . TRP B 1 60 ? -17.953 -13.984 7.996 1 90.94 60 TRP B CA 1
ATOM 2920 C C . TRP B 1 60 ? -16.828 -15.008 8.195 1 90.94 60 TRP B C 1
ATOM 2922 O O . TRP B 1 60 ? -17.094 -16.219 8.258 1 90.94 60 TRP B O 1
ATOM 2932 N N . ALA B 1 61 ? -15.641 -14.57 8.242 1 92 61 ALA B N 1
ATOM 2933 C CA . ALA B 1 61 ? -14.5 -15.453 8.445 1 92 61 ALA B CA 1
ATOM 2934 C C . ALA B 1 61 ? -14.586 -16.156 9.789 1 92 61 ALA B C 1
ATOM 2936 O O . ALA B 1 61 ? -14.219 -17.328 9.906 1 92 61 ALA B O 1
ATOM 2937 N N . ILE B 1 62 ? -15.047 -15.484 10.781 1 93.81 62 ILE B N 1
ATOM 2938 C CA . ILE B 1 62 ? -15.203 -16.062 12.109 1 93.81 62 ILE B CA 1
ATOM 2939 C C . ILE B 1 62 ? -16.219 -17.203 12.055 1 93.81 62 ILE B C 1
ATOM 2941 O O . ILE B 1 62 ? -15.969 -18.297 12.562 1 93.81 62 ILE B O 1
ATOM 2945 N N . ILE B 1 63 ? -17.297 -16.969 11.406 1 94.62 63 ILE B N 1
ATOM 2946 C CA . ILE B 1 63 ? -18.344 -17.953 11.273 1 94.62 63 ILE B CA 1
ATOM 2947 C C . ILE B 1 63 ? -17.859 -19.125 10.422 1 94.62 63 ILE B C 1
ATOM 2949 O O . ILE B 1 63 ? -17.984 -20.281 10.805 1 94.62 63 ILE B O 1
ATOM 2953 N N . ALA B 1 64 ? -17.234 -18.844 9.336 1 93 64 ALA B N 1
ATOM 2954 C CA . ALA B 1 64 ? -16.781 -19.859 8.383 1 93 64 ALA B CA 1
ATOM 2955 C C . ALA B 1 64 ? -15.68 -20.719 8.969 1 93 64 ALA B C 1
ATOM 2957 O O . ALA B 1 64 ? -15.562 -21.906 8.641 1 93 64 ALA B O 1
ATOM 2958 N N . SER B 1 65 ? -14.867 -20.156 9.852 1 95.12 65 SER B N 1
ATOM 2959 C CA . SER B 1 65 ? -13.734 -20.875 10.43 1 95.12 65 SER B CA 1
ATOM 2960 C C . SER B 1 65 ? -14.211 -21.984 11.359 1 95.12 65 SER B C 1
ATOM 2962 O O . SER B 1 65 ? -13.406 -22.812 11.789 1 95.12 65 SER B O 1
ATOM 2964 N N . THR B 1 66 ? -15.5 -22.031 11.656 1 96 66 THR B N 1
ATOM 2965 C CA . THR B 1 66 ? -16.047 -23.062 12.531 1 96 66 THR B CA 1
ATOM 2966 C C . THR B 1 66 ? -16.797 -24.125 11.727 1 96 66 THR B C 1
ATOM 2968 O O . THR B 1 66 ? -17.375 -25.047 12.297 1 96 66 THR B O 1
ATOM 2971 N N . LYS B 1 67 ? -16.734 -24.062 10.414 1 95.12 67 LYS B N 1
ATOM 2972 C CA . LYS B 1 67 ? -17.578 -24.922 9.594 1 95.12 67 LYS B CA 1
ATOM 2973 C C . LYS B 1 67 ? -16.75 -25.938 8.828 1 95.12 67 LYS B C 1
ATOM 2975 O O . LYS B 1 67 ? -15.617 -25.672 8.445 1 95.12 67 LYS B O 1
ATOM 2980 N N . THR B 1 68 ? -17.328 -27.094 8.633 1 93.19 68 THR B N 1
ATOM 2981 C CA . THR B 1 68 ? -16.812 -28.094 7.711 1 93.19 68 THR B CA 1
ATOM 2982 C C . THR B 1 68 ? -17.219 -27.781 6.273 1 93.19 68 THR B C 1
ATOM 2984 O O . THR B 1 68 ? -18.078 -26.922 6.043 1 93.19 68 THR B O 1
ATOM 2987 N N . PRO B 1 69 ? -16.531 -28.453 5.344 1 90.81 69 PRO B N 1
ATOM 2988 C CA . PRO B 1 69 ? -16.906 -28.203 3.951 1 90.81 69 PRO B CA 1
ATOM 2989 C C . PRO B 1 69 ? -18.391 -28.438 3.689 1 90.81 69 PRO B C 1
ATOM 2991 O O . PRO B 1 69 ? -19.031 -27.656 2.988 1 90.81 69 PRO B O 1
ATOM 2994 N N . ALA B 1 70 ? -18.922 -29.453 4.258 1 91.19 70 ALA B N 1
ATOM 2995 C CA . ALA B 1 70 ? -20.344 -29.766 4.09 1 91.19 70 ALA B CA 1
ATOM 2996 C C . ALA B 1 70 ? -21.219 -28.672 4.715 1 91.19 70 ALA B C 1
ATOM 2998 O O . ALA B 1 70 ? -22.234 -28.281 4.141 1 91.19 70 ALA B O 1
ATOM 2999 N N . GLN B 1 71 ? -20.812 -28.109 5.801 1 91.81 71 GLN B N 1
ATOM 3000 C CA . GLN B 1 71 ? -21.578 -27.094 6.523 1 91.81 71 GLN B CA 1
ATOM 3001 C C . GLN B 1 71 ? -21.5 -25.75 5.82 1 91.81 71 GLN B C 1
ATOM 3003 O O . GLN B 1 71 ? -22.359 -24.891 6.004 1 91.81 71 GLN B O 1
ATOM 3008 N N . MET B 1 72 ? -20.516 -25.531 5.031 1 87.5 72 MET B N 1
ATOM 3009 C CA . MET B 1 72 ? -20.344 -24.281 4.305 1 87.5 72 MET B CA 1
ATOM 3010 C C . MET B 1 72 ? -21.422 -24.109 3.238 1 87.5 72 MET B C 1
ATOM 3012 O O . MET B 1 72 ? -21.844 -22.984 2.945 1 87.5 72 MET B O 1
ATOM 3016 N N . THR B 1 73 ? -21.844 -25.156 2.732 1 84 73 THR B N 1
ATOM 3017 C CA . THR B 1 73 ? -22.828 -25.109 1.652 1 84 73 THR B CA 1
ATOM 3018 C C . THR B 1 73 ? -24.219 -25.453 2.172 1 84 73 THR B C 1
ATOM 3020 O O . THR B 1 73 ? -25.219 -25.031 1.598 1 84 73 THR B O 1
ATOM 3023 N N . GLY B 1 74 ? -24.281 -26.156 3.246 1 86.62 74 GLY B N 1
ATOM 3024 C CA . GLY B 1 74 ? -25.562 -26.688 3.691 1 86.62 74 GLY B CA 1
ATOM 3025 C C . GLY B 1 74 ? -26.156 -25.938 4.855 1 86.62 74 GLY B C 1
ATOM 3026 O O . GLY B 1 74 ? -27.281 -26.203 5.266 1 86.62 74 GLY B O 1
ATOM 3027 N N . SER B 1 75 ? -25.422 -25.062 5.418 1 87.75 75 SER B N 1
ATOM 3028 C CA . SER B 1 75 ? -25.938 -24.359 6.59 1 87.75 75 SER B CA 1
ATOM 3029 C C . SER B 1 75 ? -26.094 -22.875 6.309 1 87.75 75 SER B C 1
ATOM 3031 O O . SER B 1 75 ? -25.797 -22.406 5.211 1 87.75 75 SER B O 1
ATOM 3033 N N . ASN B 1 76 ? -26.656 -22.188 7.383 1 87.62 76 ASN B N 1
ATOM 3034 C CA . ASN B 1 76 ? -26.781 -20.734 7.297 1 87.62 76 ASN B CA 1
ATOM 3035 C C . ASN B 1 76 ? -25.438 -20.062 7.156 1 87.62 76 ASN B C 1
ATOM 3037 O O . ASN B 1 76 ? -24.531 -20.266 7.969 1 87.62 76 ASN B O 1
ATOM 3041 N N . GLY B 1 77 ? -25.297 -19.328 6.102 1 83.44 77 GLY B N 1
ATOM 3042 C CA . GLY B 1 77 ? -24.031 -18.688 5.805 1 83.44 77 GLY B CA 1
ATOM 3043 C C . GLY B 1 77 ? -23.672 -17.578 6.777 1 83.44 77 GLY B C 1
ATOM 3044 O O . GLY B 1 77 ? -22.516 -17.188 6.883 1 83.44 77 GLY B O 1
ATOM 3045 N N . MET B 1 78 ? -24.625 -17.234 7.617 1 88.12 78 MET B N 1
ATOM 3046 C CA . MET B 1 78 ? -24.406 -16.047 8.438 1 88.12 78 MET B CA 1
ATOM 3047 C C . MET B 1 78 ? -24.375 -16.406 9.922 1 88.12 78 MET B C 1
ATOM 3049 O O . MET B 1 78 ? -24.391 -15.523 10.781 1 88.12 78 MET B O 1
ATOM 3053 N N . TRP B 1 79 ? -24.375 -17.641 10.141 1 92.81 79 TRP B N 1
ATOM 3054 C CA . TRP B 1 79 ? -24.344 -18.078 11.531 1 92.81 79 TRP B CA 1
ATOM 3055 C C . TRP B 1 79 ? -23.625 -19.406 11.656 1 92.81 79 TRP B C 1
ATOM 3057 O O . TRP B 1 79 ? -23.281 -20.031 10.656 1 92.81 79 TRP B O 1
ATOM 3067 N N . PHE B 1 80 ? -23.375 -19.766 12.914 1 94.81 80 PHE B N 1
ATOM 3068 C CA . PHE B 1 80 ? -22.672 -21.016 13.188 1 94.81 80 PHE B CA 1
ATOM 3069 C C . PHE B 1 80 ? -23.516 -22.219 12.781 1 94.81 80 PHE B C 1
ATOM 3071 O O . PHE B 1 80 ? -24.734 -22.188 12.906 1 94.81 80 PHE B O 1
ATOM 3078 N N . ALA B 1 81 ? -22.891 -23.234 12.289 1 94 81 ALA B N 1
ATOM 3079 C CA . ALA B 1 81 ? -23.578 -24.422 11.844 1 94 81 ALA B CA 1
ATOM 3080 C C . ALA B 1 81 ? -23.828 -25.391 13.008 1 94 81 ALA B C 1
ATOM 3082 O O . ALA B 1 81 ? -24.656 -26.297 12.906 1 94 81 ALA B O 1
ATOM 3083 N N . VAL B 1 82 ? -23.078 -25.25 14.07 1 92.31 82 VAL B N 1
ATOM 3084 C CA . VAL B 1 82 ? -23.188 -26.109 15.25 1 92.31 82 VAL B CA 1
ATOM 3085 C C . VAL B 1 82 ? -23.641 -25.281 16.453 1 92.31 82 VAL B C 1
ATOM 3087 O O . VAL B 1 82 ? -23.469 -24.062 16.469 1 92.31 82 VAL B O 1
ATOM 3090 N N . PRO B 1 83 ? -24.219 -25.969 17.406 1 93 83 PRO B N 1
ATOM 3091 C CA . PRO B 1 83 ? -24.562 -25.25 18.625 1 93 83 PRO B CA 1
ATOM 3092 C C . PRO B 1 83 ? -23.344 -24.672 19.344 1 93 83 PRO B C 1
ATOM 3094 O O . PRO B 1 83 ? -22.234 -25.156 19.141 1 93 83 PRO B O 1
ATOM 3097 N N . LEU B 1 84 ? -23.609 -23.672 20.125 1 92.69 84 LEU B N 1
ATOM 3098 C CA . LEU B 1 84 ? -22.547 -22.906 20.781 1 92.69 84 LEU B CA 1
ATOM 3099 C C . LEU B 1 84 ? -21.703 -23.797 21.672 1 92.69 84 LEU B C 1
ATOM 3101 O O . LEU B 1 84 ? -20.5 -23.562 21.844 1 92.69 84 LEU B O 1
ATOM 3105 N N . ASP B 1 85 ? -22.312 -24.844 22.203 1 93 85 ASP B N 1
ATOM 3106 C CA . ASP B 1 85 ? -21.594 -25.719 23.109 1 93 85 ASP B CA 1
ATOM 3107 C C . ASP B 1 85 ? -20.594 -26.594 22.359 1 93 85 ASP B C 1
ATOM 3109 O O . ASP B 1 85 ? -19.641 -27.109 22.938 1 93 85 ASP B O 1
ATOM 3113 N N . GLN B 1 86 ? -20.734 -26.719 21.047 1 94.88 86 GLN B N 1
ATOM 3114 C CA . GLN B 1 86 ? -19.859 -27.547 20.25 1 94.88 86 GLN B CA 1
ATOM 3115 C C . GLN B 1 86 ? -18.844 -26.703 19.484 1 94.88 86 GLN B C 1
ATOM 3117 O O . GLN B 1 86 ? -18 -27.25 18.75 1 94.88 86 GLN B O 1
ATOM 3122 N N . LEU B 1 87 ? -18.875 -25.484 19.656 1 95.31 87 LEU B N 1
ATOM 3123 C CA . LEU B 1 87 ? -18.016 -24.547 18.938 1 95.31 87 LEU B CA 1
ATOM 3124 C C . LEU B 1 87 ? -16.547 -24.844 19.203 1 95.31 87 LEU B C 1
ATOM 3126 O O . LEU B 1 87 ? -15.719 -24.828 18.297 1 95.31 87 LEU B O 1
ATOM 3130 N N . PRO B 1 88 ? -16.219 -25.156 20.484 1 95.31 88 PRO B N 1
ATOM 3131 C CA . PRO B 1 88 ? -14.805 -25.438 20.734 1 95.31 88 PRO B CA 1
ATOM 3132 C C . PRO B 1 88 ? -14.289 -26.625 19.938 1 95.31 88 PRO B C 1
ATOM 3134 O O . PRO B 1 88 ? -13.164 -26.609 19.438 1 95.31 88 PRO B O 1
ATOM 3137 N N . ASN B 1 89 ? -15.109 -27.625 19.75 1 95.88 89 ASN B N 1
ATOM 3138 C CA . ASN B 1 89 ? -14.727 -28.797 18.969 1 95.88 89 ASN B CA 1
ATOM 3139 C C . ASN B 1 89 ? -14.609 -28.453 17.484 1 95.88 89 ASN B C 1
ATOM 3141 O O . ASN B 1 89 ? -13.719 -28.969 16.797 1 95.88 89 ASN B O 1
ATOM 3145 N N . ALA B 1 90 ? -15.523 -27.688 17 1 96.12 90 ALA B N 1
ATOM 3146 C CA . ALA B 1 90 ? -15.469 -27.25 15.609 1 96.12 90 ALA B CA 1
ATOM 3147 C C . ALA B 1 90 ? -14.211 -26.438 15.328 1 96.12 90 ALA B C 1
ATOM 3149 O O . ALA B 1 90 ? -13.555 -26.625 14.297 1 96.12 90 ALA B O 1
ATOM 3150 N N . ILE B 1 91 ? -13.867 -25.625 16.234 1 96.62 91 ILE B N 1
ATOM 3151 C CA . ILE B 1 91 ? -12.664 -24.797 16.141 1 96.62 91 ILE B CA 1
ATOM 3152 C C . ILE B 1 91 ? -11.43 -25.703 16.141 1 96.62 91 ILE B C 1
ATOM 3154 O O . ILE B 1 91 ? -10.523 -25.531 15.32 1 96.62 91 ILE B O 1
ATOM 3158 N N . ALA B 1 92 ? -11.438 -26.656 17.031 1 97.06 92 ALA B N 1
ATOM 3159 C CA . ALA B 1 92 ? -10.305 -27.578 17.141 1 97.06 92 ALA B CA 1
ATOM 3160 C C . ALA B 1 92 ? -10.133 -28.391 15.867 1 97.06 92 ALA B C 1
ATOM 3162 O O . ALA B 1 92 ? -9.008 -28.672 15.445 1 97.06 92 ALA B O 1
ATOM 3163 N N . THR B 1 93 ? -11.188 -28.75 15.328 1 96.69 93 THR B N 1
ATOM 3164 C CA . THR B 1 93 ? -11.164 -29.547 14.102 1 96.69 93 THR B CA 1
ATOM 3165 C C . THR B 1 93 ? -10.547 -28.75 12.953 1 96.69 93 THR B C 1
ATOM 3167 O O . THR B 1 93 ? -9.648 -29.25 12.266 1 96.69 93 THR B O 1
ATOM 3170 N N . ASN B 1 94 ? -11.031 -27.547 12.766 1 96.94 94 ASN B N 1
ATOM 3171 C CA . ASN B 1 94 ? -10.5 -26.719 11.68 1 96.94 94 ASN B CA 1
ATOM 3172 C C . ASN B 1 94 ? -9.062 -26.297 11.945 1 96.94 94 ASN B C 1
ATOM 3174 O O . ASN B 1 94 ? -8.273 -26.156 11.008 1 96.94 94 ASN B O 1
ATOM 3178 N N . TYR B 1 95 ? -8.742 -26.188 13.219 1 97.44 95 TYR B N 1
ATOM 3179 C CA . TYR B 1 95 ? -7.355 -25.891 13.57 1 97.44 95 TYR B CA 1
ATOM 3180 C C . TYR B 1 95 ? -6.441 -27.047 13.203 1 97.44 95 TYR B C 1
ATOM 3182 O O . TYR B 1 95 ? -5.359 -26.844 12.648 1 97.44 95 TYR B O 1
ATOM 3190 N N . SER B 1 96 ? -6.867 -28.234 13.484 1 97.5 96 SER B N 1
ATOM 3191 C CA . SER B 1 96 ? -6.102 -29.422 13.141 1 97.5 96 SER B CA 1
ATOM 3192 C C . SER B 1 96 ? -5.953 -29.562 11.625 1 97.5 96 SER B C 1
ATOM 3194 O O . SER B 1 96 ? -4.883 -29.922 11.133 1 97.5 96 SER B O 1
ATOM 3196 N N . LYS B 1 97 ? -6.973 -29.25 10.922 1 96.25 97 LYS B N 1
ATOM 3197 C CA . LYS B 1 97 ? -6.934 -29.312 9.461 1 96.25 97 LYS B CA 1
ATOM 3198 C C . LYS B 1 97 ? -5.98 -28.25 8.898 1 96.25 97 LYS B C 1
ATOM 3200 O O . LYS B 1 97 ? -5.262 -28.516 7.934 1 96.25 97 LYS B O 1
ATOM 3205 N N . LEU B 1 98 ? -6.047 -27.109 9.453 1 96.62 98 LEU B N 1
ATOM 3206 C CA . LEU B 1 98 ? -5.125 -26.047 9.047 1 96.62 98 LEU B CA 1
ATOM 3207 C C . LEU B 1 98 ? -3.678 -26.516 9.18 1 96.62 98 LEU B C 1
ATOM 3209 O O . LEU B 1 98 ? -2.887 -26.375 8.242 1 96.62 98 LEU B O 1
ATOM 3213 N N . LEU B 1 99 ? -3.354 -27.141 10.344 1 97 99 LEU B N 1
ATOM 3214 C CA . LEU B 1 99 ? -1.994 -27.609 10.57 1 97 99 LEU B CA 1
ATOM 3215 C C . LEU B 1 99 ? -1.642 -28.75 9.609 1 97 99 LEU B C 1
ATOM 3217 O O . LEU B 1 99 ? -0.495 -28.859 9.172 1 97 99 LEU B O 1
ATOM 3221 N N . GLY B 1 100 ? -2.602 -29.516 9.289 1 95.44 100 GLY B N 1
ATOM 3222 C CA . GLY B 1 100 ? -2.396 -30.578 8.32 1 95.44 100 GLY B CA 1
ATOM 3223 C C . GLY B 1 100 ? -2.133 -30.078 6.918 1 95.44 100 GLY B C 1
ATOM 3224 O O . GLY B 1 100 ? -1.159 -30.469 6.281 1 95.44 100 GLY B O 1
ATOM 3225 N N . TRP B 1 101 ? -2.969 -29.141 6.461 1 93.81 101 TRP B N 1
ATOM 3226 C CA . TRP B 1 101 ? -2.848 -28.578 5.117 1 93.81 101 TRP B CA 1
ATOM 3227 C C . TRP B 1 101 ? -1.54 -27.812 4.961 1 93.81 101 TRP B C 1
ATOM 3229 O O . TRP B 1 101 ? -0.985 -27.734 3.863 1 93.81 101 TRP B O 1
ATOM 3239 N N . THR B 1 102 ? -1.07 -27.297 6.066 1 94.69 102 THR B N 1
ATOM 3240 C CA . THR B 1 102 ? 0.142 -26.484 6.012 1 94.69 102 THR B CA 1
ATOM 3241 C C . THR B 1 102 ? 1.364 -27.312 6.398 1 94.69 102 THR B C 1
ATOM 3243 O O . THR B 1 102 ? 2.465 -26.781 6.535 1 94.69 102 THR B O 1
ATOM 3246 N N . ARG B 1 103 ? 1.189 -28.578 6.68 1 95.75 103 ARG B N 1
ATOM 3247 C CA . ARG B 1 103 ? 2.258 -29.5 7.07 1 95.75 103 ARG B CA 1
ATOM 3248 C C . ARG B 1 103 ? 3.035 -28.953 8.266 1 95.75 103 ARG B C 1
ATOM 3250 O O . ARG B 1 103 ? 4.266 -29 8.281 1 95.75 103 ARG B O 1
ATOM 3257 N N . GLY B 1 104 ? 2.295 -28.266 9.102 1 96.06 104 GLY B N 1
ATOM 3258 C CA . GLY B 1 104 ? 2.863 -27.766 10.344 1 96.06 104 GLY B CA 1
ATOM 3259 C C . GLY B 1 104 ? 3.605 -26.453 10.172 1 96.06 104 GLY B C 1
ATOM 3260 O O . GLY B 1 104 ? 4.227 -25.953 11.117 1 96.06 104 GLY B O 1
ATOM 3261 N N . ASN B 1 105 ? 3.562 -25.812 9.055 1 97.5 105 ASN B N 1
ATOM 3262 C CA . ASN B 1 105 ? 4.363 -24.625 8.781 1 97.5 105 ASN B CA 1
ATOM 3263 C C . ASN B 1 105 ? 3.592 -23.344 9.078 1 97.5 105 ASN B C 1
ATOM 3265 O O . ASN B 1 105 ? 4.141 -22.25 8.977 1 97.5 105 ASN B O 1
ATOM 3269 N N . PHE B 1 106 ? 2.371 -23.453 9.562 1 97.25 106 PHE B N 1
ATOM 3270 C CA . PHE B 1 106 ? 1.524 -22.281 9.703 1 97.25 106 PHE B CA 1
ATOM 3271 C C . PHE B 1 106 ? 2.176 -21.25 10.617 1 97.25 106 PHE B C 1
ATOM 3273 O O . PHE B 1 106 ? 2.365 -20.094 10.219 1 97.25 106 PHE B O 1
ATOM 3280 N N . TRP B 1 107 ? 2.566 -21.656 11.766 1 96.94 107 TRP B N 1
ATOM 3281 C CA . TRP B 1 107 ? 3.102 -20.703 12.734 1 96.94 107 TRP B CA 1
ATOM 3282 C C . TRP B 1 107 ? 4.488 -20.219 12.32 1 96.94 107 TRP B C 1
ATOM 3284 O O . TRP B 1 107 ? 4.895 -19.109 12.648 1 96.94 107 TRP B O 1
ATOM 3294 N N . ARG B 1 108 ? 5.199 -21.047 11.617 1 97.44 108 ARG B N 1
ATOM 3295 C CA . ARG B 1 108 ? 6.457 -20.594 11.031 1 97.44 108 ARG B CA 1
ATOM 3296 C C . ARG B 1 108 ? 6.215 -19.484 10.008 1 97.44 108 ARG B C 1
ATOM 3298 O O . ARG B 1 108 ? 6.949 -18.5 9.977 1 97.44 108 ARG B O 1
ATOM 3305 N N . TRP B 1 109 ? 5.199 -19.656 9.227 1 97.56 109 TRP B N 1
ATOM 3306 C CA . TRP B 1 109 ? 4.859 -18.656 8.227 1 97.56 109 TRP B CA 1
ATOM 3307 C C . TRP B 1 109 ? 4.434 -17.344 8.891 1 97.56 109 TRP B C 1
ATOM 3309 O O . TRP B 1 109 ? 4.777 -16.266 8.422 1 97.56 109 TRP B O 1
ATOM 3319 N N . VAL B 1 110 ? 3.742 -17.469 9.984 1 96.62 110 VAL B N 1
ATOM 3320 C CA . VAL B 1 110 ? 3.355 -16.281 10.75 1 96.62 110 VAL B CA 1
ATOM 3321 C C . VAL B 1 110 ? 4.602 -15.586 11.297 1 96.62 110 VAL B C 1
ATOM 3323 O O . VAL B 1 110 ? 4.734 -14.367 11.203 1 96.62 110 VAL B O 1
ATOM 3326 N N . LEU B 1 111 ? 5.473 -16.359 11.789 1 96.88 111 LEU B N 1
ATOM 3327 C CA . LEU B 1 111 ? 6.723 -15.812 12.305 1 96.88 111 LEU B CA 1
ATOM 3328 C C . LEU B 1 111 ? 7.539 -15.164 11.195 1 96.88 111 LEU B C 1
ATOM 3330 O O . LEU B 1 111 ? 8.109 -14.086 11.391 1 96.88 111 LEU B O 1
ATOM 3334 N N . ASN B 1 112 ? 7.602 -15.828 10.07 1 98.06 112 ASN B N 1
ATOM 3335 C CA . ASN B 1 112 ? 8.281 -15.234 8.93 1 98.06 112 ASN B CA 1
ATOM 3336 C C . ASN B 1 112 ? 7.707 -13.867 8.578 1 98.06 112 ASN B C 1
ATOM 3338 O O . ASN B 1 112 ? 8.453 -12.914 8.336 1 98.06 112 ASN B O 1
ATOM 3342 N N . SER B 1 113 ? 6.402 -13.828 8.539 1 97.31 113 SER B N 1
ATOM 3343 C CA . SER B 1 113 ? 5.746 -12.562 8.242 1 97.31 113 SER B CA 1
ATOM 3344 C C . SER B 1 113 ? 6.148 -11.484 9.242 1 97.31 113 SER B C 1
ATOM 3346 O O . SER B 1 113 ? 6.398 -10.336 8.859 1 97.31 113 SER B O 1
ATOM 3348 N N . LEU B 1 114 ? 6.23 -11.883 10.492 1 96.12 114 LEU B N 1
ATOM 3349 C CA . LEU B 1 114 ? 6.621 -10.945 11.547 1 96.12 114 LEU B CA 1
ATOM 3350 C C . LEU B 1 114 ? 8.055 -10.484 11.352 1 96.12 114 LEU B C 1
ATOM 3352 O O . LEU B 1 114 ? 8.359 -9.297 11.508 1 96.12 114 LEU B O 1
ATOM 3356 N N . ILE B 1 115 ? 8.875 -11.359 11.008 1 97.5 115 ILE B N 1
ATOM 3357 C CA . ILE B 1 115 ? 10.281 -11.039 10.812 1 97.5 115 ILE B CA 1
ATOM 3358 C C . ILE B 1 115 ? 10.445 -10.133 9.586 1 97.5 115 ILE B C 1
ATOM 3360 O O . ILE B 1 115 ? 11.094 -9.086 9.664 1 97.5 115 ILE B O 1
ATOM 3364 N N . TYR B 1 116 ? 9.805 -10.523 8.469 1 98.12 116 TYR B N 1
ATOM 3365 C CA . TYR B 1 116 ? 9.898 -9.727 7.254 1 98.12 116 TYR B CA 1
ATOM 3366 C C . TYR B 1 116 ? 9.367 -8.312 7.484 1 98.12 116 TYR B C 1
ATOM 3368 O O . TYR B 1 116 ? 10.031 -7.332 7.16 1 98.12 116 TYR B O 1
ATOM 3376 N N . SER B 1 117 ? 8.203 -8.242 8.039 1 96.88 117 SER B N 1
ATOM 3377 C CA . SER B 1 117 ? 7.559 -6.945 8.242 1 96.88 117 SER B CA 1
ATOM 3378 C C . SER B 1 117 ? 8.258 -6.152 9.344 1 96.88 117 SER B C 1
ATOM 3380 O O . SER B 1 117 ? 8.477 -4.949 9.203 1 96.88 117 SER B O 1
ATOM 3382 N N . GLY B 1 118 ? 8.586 -6.82 10.422 1 96.5 118 GLY B N 1
ATOM 3383 C CA . GLY B 1 118 ? 9.203 -6.145 11.547 1 96.5 118 GLY B CA 1
ATOM 3384 C C . GLY B 1 118 ? 10.586 -5.609 11.242 1 96.5 118 GLY B C 1
ATOM 3385 O O . GLY B 1 118 ? 10.867 -4.43 11.477 1 96.5 118 GLY B O 1
ATOM 3386 N N . VAL B 1 119 ? 11.414 -6.414 10.711 1 98.06 119 VAL B N 1
ATOM 3387 C CA . VAL B 1 119 ? 12.797 -6.043 10.43 1 98.06 119 VAL B CA 1
ATOM 3388 C C . VAL B 1 119 ? 12.836 -4.992 9.32 1 98.06 119 VAL B C 1
ATOM 3390 O O . VAL B 1 119 ? 13.523 -3.975 9.445 1 98.06 119 VAL B O 1
ATOM 3393 N N . SER B 1 120 ? 12.062 -5.211 8.266 1 97.88 120 SER B N 1
ATOM 3394 C CA . SER B 1 120 ? 12.055 -4.254 7.16 1 97.88 120 SER B CA 1
ATOM 3395 C C . SER B 1 120 ? 11.484 -2.908 7.602 1 97.88 120 SER B C 1
ATOM 3397 O O . SER B 1 120 ? 11.992 -1.856 7.203 1 97.88 120 SER B O 1
ATOM 3399 N N . ALA B 1 121 ? 10.414 -2.979 8.391 1 96.69 121 ALA B N 1
ATOM 3400 C CA . ALA B 1 121 ? 9.805 -1.739 8.859 1 96.69 121 ALA B CA 1
ATOM 3401 C C . ALA B 1 121 ? 10.75 -0.967 9.766 1 96.69 121 ALA B C 1
ATOM 3403 O O . ALA B 1 121 ? 10.812 0.263 9.711 1 96.69 121 ALA B O 1
ATOM 3404 N N . LEU B 1 122 ? 11.461 -1.649 10.633 1 96.81 122 LEU B N 1
ATOM 3405 C CA . LEU B 1 122 ? 12.398 -1.005 11.547 1 96.81 122 LEU B CA 1
ATOM 3406 C C . LEU B 1 122 ? 13.523 -0.318 10.781 1 96.81 122 LEU B C 1
ATOM 3408 O O . LEU B 1 122 ? 13.789 0.869 10.984 1 96.81 122 LEU B O 1
ATOM 3412 N N . ILE B 1 123 ? 14.125 -1.03 9.898 1 95.75 123 ILE B N 1
ATOM 3413 C CA . ILE B 1 123 ? 15.219 -0.483 9.109 1 95.75 123 ILE B CA 1
ATOM 3414 C C . ILE B 1 123 ? 14.695 0.632 8.203 1 95.75 123 ILE B C 1
ATOM 3416 O O . ILE B 1 123 ? 15.297 1.702 8.117 1 95.75 123 ILE B O 1
ATOM 3420 N N . GLY B 1 124 ? 13.539 0.349 7.621 1 95.38 124 GLY B N 1
ATOM 3421 C CA . GLY B 1 124 ? 12.945 1.341 6.742 1 95.38 124 GLY B CA 1
ATOM 3422 C C . GLY B 1 124 ? 12.594 2.635 7.457 1 95.38 124 GLY B C 1
ATOM 3423 O O . GLY B 1 124 ? 12.742 3.721 6.891 1 95.38 124 GLY B O 1
ATOM 3424 N N . THR B 1 125 ? 12.094 2.488 8.633 1 95.38 125 THR B N 1
ATOM 3425 C CA . THR B 1 125 ? 11.742 3.666 9.422 1 95.38 125 THR B CA 1
ATOM 3426 C C . THR B 1 125 ? 12.984 4.504 9.719 1 95.38 125 THR B C 1
ATOM 3428 O O . THR B 1 125 ? 12.977 5.723 9.523 1 95.38 125 THR B O 1
ATOM 3431 N N . ILE B 1 126 ? 14.039 3.893 10.094 1 92 126 ILE B N 1
ATOM 3432 C CA . ILE B 1 126 ? 15.281 4.59 10.414 1 92 126 ILE B CA 1
ATOM 3433 C C . ILE B 1 126 ? 15.828 5.273 9.164 1 92 126 ILE B C 1
ATOM 3435 O O . ILE B 1 126 ? 16.188 6.453 9.195 1 92 126 ILE B O 1
ATOM 3439 N N . VAL B 1 127 ? 15.781 4.578 8.086 1 90.44 127 VAL B N 1
ATOM 3440 C CA . VAL B 1 127 ? 16.297 5.113 6.828 1 90.44 127 VAL B CA 1
ATOM 3441 C C . VAL B 1 127 ? 15.43 6.273 6.363 1 90.44 127 VAL B C 1
ATOM 3443 O O . VAL B 1 127 ? 15.938 7.309 5.926 1 90.44 127 VAL B O 1
ATOM 3446 N N . SER B 1 128 ? 14.141 6.07 6.445 1 93.25 128 SER B N 1
ATOM 3447 C CA . SER B 1 128 ? 13.188 7.09 6.016 1 93.25 128 SER B CA 1
ATOM 3448 C C . SER B 1 128 ? 13.336 8.367 6.836 1 93.25 128 SER B C 1
ATOM 3450 O O . SER B 1 128 ? 13.367 9.469 6.277 1 93.25 128 SER B O 1
ATOM 3452 N N . VAL B 1 129 ? 13.453 8.242 8.117 1 92.56 129 VAL B N 1
ATOM 3453 C CA . VAL B 1 129 ? 13.547 9.391 9.008 1 92.56 129 VAL B CA 1
ATOM 3454 C C . VAL B 1 129 ? 14.891 10.094 8.805 1 92.56 129 VAL B C 1
ATOM 3456 O O . VAL B 1 129 ? 14.953 11.32 8.805 1 92.56 129 VAL B O 1
ATOM 3459 N N . MET B 1 130 ? 15.914 9.32 8.656 1 89.56 130 MET B N 1
ATOM 3460 C CA . MET B 1 130 ? 17.234 9.891 8.406 1 89.56 130 MET B CA 1
ATOM 3461 C C . MET B 1 130 ? 17.234 10.695 7.113 1 89.56 130 MET B C 1
ATOM 3463 O O . MET B 1 130 ? 17.688 11.844 7.09 1 89.56 130 MET B O 1
ATOM 3467 N N . ALA B 1 131 ? 16.75 10.062 6.082 1 90.19 131 ALA B N 1
ATOM 3468 C CA . ALA B 1 131 ? 16.719 10.734 4.785 1 90.19 131 ALA B CA 1
ATOM 3469 C C . ALA B 1 131 ? 15.766 11.93 4.812 1 90.19 131 ALA B C 1
ATOM 3471 O O . ALA B 1 131 ? 16.062 12.977 4.242 1 90.19 131 ALA B O 1
ATOM 3472 N N . GLY B 1 132 ? 14.648 11.695 5.449 1 92.06 132 GLY B N 1
ATOM 3473 C CA . GLY B 1 132 ? 13.695 12.781 5.57 1 92.06 132 GLY B CA 1
ATOM 3474 C C . GLY B 1 132 ? 14.25 13.977 6.336 1 92.06 132 GLY B C 1
ATOM 3475 O O . GLY B 1 132 ? 14.117 15.117 5.895 1 92.06 132 GLY B O 1
ATOM 3476 N N . TYR B 1 133 ? 14.883 13.711 7.43 1 92.12 133 TYR B N 1
ATOM 3477 C CA . TYR B 1 133 ? 15.492 14.758 8.25 1 92.12 133 TYR B CA 1
ATOM 3478 C C . TYR B 1 133 ? 16.578 15.484 7.477 1 92.12 133 TYR B C 1
ATOM 3480 O O . TYR B 1 133 ? 16.641 16.719 7.477 1 92.12 133 TYR B O 1
ATOM 3488 N N . ALA B 1 134 ? 17.359 14.742 6.82 1 90.62 134 ALA B N 1
ATOM 3489 C CA . ALA B 1 134 ? 18.469 15.32 6.082 1 90.62 134 ALA B CA 1
ATOM 3490 C C . ALA B 1 134 ? 17.984 16.25 4.98 1 90.62 134 ALA B C 1
ATOM 3492 O O . ALA B 1 134 ? 18.516 17.359 4.805 1 90.62 134 ALA B O 1
ATOM 3493 N N . THR B 1 135 ? 16.984 15.883 4.332 1 91.44 135 THR B N 1
ATOM 3494 C CA . THR B 1 135 ? 16.516 16.672 3.207 1 91.44 135 THR B CA 1
ATOM 3495 C C . THR B 1 135 ? 15.641 17.844 3.695 1 91.44 135 THR B C 1
ATOM 3497 O O . THR B 1 135 ? 15.438 18.812 2.973 1 91.44 135 THR B O 1
ATOM 3500 N N . ALA B 1 136 ? 15.172 17.703 4.859 1 92.19 136 ALA B N 1
ATOM 3501 C CA . ALA B 1 136 ? 14.352 18.766 5.438 1 92.19 136 ALA B CA 1
ATOM 3502 C C . ALA B 1 136 ? 15.227 19.859 6.055 1 92.19 136 ALA B C 1
ATOM 3504 O O . ALA B 1 136 ? 14.867 21.047 6.027 1 92.19 136 ALA B O 1
ATOM 3505 N N . LYS B 1 137 ? 16.359 19.438 6.586 1 91.81 137 LYS B N 1
ATOM 3506 C CA . LYS B 1 137 ? 17.047 20.375 7.473 1 91.81 137 LYS B CA 1
ATOM 3507 C C . LYS B 1 137 ? 18.406 20.75 6.914 1 91.81 137 LYS B C 1
ATOM 3509 O O . LYS B 1 137 ? 19.016 21.734 7.363 1 91.81 137 LYS B O 1
ATOM 3514 N N . PHE B 1 138 ? 18.922 20.031 6.035 1 88.62 138 PHE B N 1
ATOM 3515 C CA . PHE B 1 138 ? 20.219 20.344 5.457 1 88.62 138 PHE B CA 1
ATOM 3516 C C . PHE B 1 138 ? 20.062 20.828 4.016 1 88.62 138 PHE B C 1
ATOM 3518 O O . PHE B 1 138 ? 19.109 20.469 3.34 1 88.62 138 PHE B O 1
ATOM 3525 N N . ASN B 1 139 ? 21.031 21.625 3.648 1 86.38 139 ASN B N 1
ATOM 3526 C CA . ASN B 1 139 ? 21.078 22.078 2.268 1 86.38 139 ASN B CA 1
ATOM 3527 C C . ASN B 1 139 ? 22.312 21.562 1.543 1 86.38 139 ASN B C 1
ATOM 3529 O O . ASN B 1 139 ? 23.422 21.625 2.074 1 86.38 139 ASN B O 1
ATOM 3533 N N . PHE B 1 140 ? 22.141 20.891 0.48 1 85.06 140 PHE B N 1
ATOM 3534 C CA . PHE B 1 140 ? 23.25 20.375 -0.326 1 85.06 140 PHE B CA 1
ATOM 3535 C C . PHE B 1 140 ? 22.875 20.359 -1.805 1 85.06 140 PHE B C 1
ATOM 3537 O O . PHE B 1 140 ? 21.703 20.484 -2.156 1 85.06 140 PHE B O 1
ATOM 3544 N N . ARG B 1 141 ? 23.891 20.266 -2.609 1 84.75 141 ARG B N 1
ATOM 3545 C CA . ARG B 1 141 ? 23.688 20.297 -4.055 1 84.75 141 ARG B CA 1
ATOM 3546 C C . ARG B 1 141 ? 22.938 19.047 -4.527 1 84.75 141 ARG B C 1
ATOM 3548 O O . ARG B 1 141 ? 23.281 17.938 -4.133 1 84.75 141 ARG B O 1
ATOM 3555 N N . GLY B 1 142 ? 21.844 19.188 -5.324 1 87.06 142 GLY B N 1
ATOM 3556 C CA . GLY B 1 142 ? 21.078 18.078 -5.883 1 87.06 142 GLY B CA 1
ATOM 3557 C C . GLY B 1 142 ? 19.938 17.625 -4.992 1 87.06 142 GLY B C 1
ATOM 3558 O O . GLY B 1 142 ? 19.266 16.656 -5.301 1 87.06 142 GLY B O 1
ATOM 3559 N N . LYS B 1 143 ? 19.75 18.312 -3.922 1 88.44 143 LYS B N 1
ATOM 3560 C CA . LYS B 1 143 ? 18.734 17.969 -2.936 1 88.44 143 LYS B CA 1
ATOM 3561 C C . LYS B 1 143 ? 17.344 17.922 -3.566 1 88.44 143 LYS B C 1
ATOM 3563 O O . LYS B 1 143 ? 16.625 16.922 -3.451 1 88.44 143 LYS B O 1
ATOM 3568 N N . ASN B 1 144 ? 17.031 18.953 -4.277 1 87.19 144 ASN B N 1
ATOM 3569 C CA . ASN B 1 144 ? 15.703 19.047 -4.859 1 87.19 144 ASN B CA 1
ATOM 3570 C C . ASN B 1 144 ? 15.477 17.984 -5.93 1 87.19 144 ASN B C 1
ATOM 3572 O O . ASN B 1 144 ? 14.375 17.438 -6.043 1 87.19 144 ASN B O 1
ATOM 3576 N N . ALA B 1 145 ? 16.516 17.75 -6.605 1 86.69 145 ALA B N 1
ATOM 3577 C CA . ALA B 1 145 ? 16.422 16.688 -7.605 1 86.69 145 ALA B CA 1
ATOM 3578 C C . ALA B 1 145 ? 16.203 15.336 -6.945 1 86.69 145 ALA B C 1
ATOM 3580 O O . ALA B 1 145 ? 15.383 14.539 -7.406 1 86.69 145 ALA B O 1
ATOM 3581 N N . ALA B 1 146 ? 16.906 15.141 -5.891 1 87.5 146 ALA B N 1
ATOM 3582 C CA . ALA B 1 146 ? 16.766 13.875 -5.168 1 87.5 146 ALA B CA 1
ATOM 3583 C C . ALA B 1 146 ? 15.359 13.719 -4.598 1 87.5 146 ALA B C 1
ATOM 3585 O O . ALA B 1 146 ? 14.75 12.656 -4.711 1 87.5 146 ALA B O 1
ATOM 3586 N N . ILE B 1 147 ? 14.875 14.773 -4.066 1 86.5 147 ILE B N 1
ATOM 3587 C CA . ILE B 1 147 ? 13.531 14.758 -3.5 1 86.5 147 ILE B CA 1
ATOM 3588 C C . ILE B 1 147 ? 12.508 14.461 -4.598 1 86.5 147 ILE B C 1
ATOM 3590 O O . ILE B 1 147 ? 11.641 13.609 -4.43 1 86.5 147 ILE B O 1
ATOM 3594 N N . GLY B 1 148 ? 12.68 15.117 -5.719 1 83.25 148 GLY B N 1
ATOM 3595 C CA . GLY B 1 148 ? 11.781 14.922 -6.844 1 83.25 148 GLY B CA 1
ATOM 3596 C C . GLY B 1 148 ? 11.773 13.492 -7.359 1 83.25 148 GLY B C 1
ATOM 3597 O O . GLY B 1 148 ? 10.703 12.93 -7.625 1 83.25 148 GLY B O 1
ATOM 3598 N N . ILE B 1 149 ? 12.867 12.891 -7.391 1 84.5 149 ILE B N 1
ATOM 3599 C CA . ILE B 1 149 ? 13 11.539 -7.91 1 84.5 149 ILE B CA 1
ATOM 3600 C C . ILE B 1 149 ? 12.359 10.547 -6.941 1 84.5 149 ILE B C 1
ATOM 3602 O O . ILE B 1 149 ? 11.617 9.656 -7.352 1 84.5 149 ILE B O 1
ATOM 3606 N N . ILE B 1 150 ? 12.609 10.711 -5.703 1 84.25 150 ILE B N 1
ATOM 3607 C CA . ILE B 1 150 ? 12.07 9.797 -4.703 1 84.25 150 ILE B CA 1
ATOM 3608 C C . ILE B 1 150 ? 10.547 9.914 -4.672 1 84.25 150 ILE B C 1
ATOM 3610 O O . ILE B 1 150 ? 9.844 8.898 -4.586 1 84.25 150 ILE B O 1
ATOM 3614 N N . MET B 1 151 ? 10.094 11.086 -4.816 1 78.62 151 MET B N 1
ATOM 3615 C CA . MET B 1 151 ? 8.648 11.305 -4.836 1 78.62 151 MET B CA 1
ATOM 3616 C C . MET B 1 151 ? 8.023 10.688 -6.082 1 78.62 151 MET B C 1
ATOM 3618 O O . MET B 1 151 ? 6.922 10.133 -6.02 1 78.62 151 MET B O 1
ATOM 3622 N N . ALA B 1 152 ? 8.734 10.773 -7.16 1 78.62 152 ALA B N 1
ATOM 3623 C CA . ALA B 1 152 ? 8.258 10.148 -8.391 1 78.62 152 ALA B CA 1
ATOM 3624 C C . ALA B 1 152 ? 8.188 8.633 -8.25 1 78.62 152 ALA B C 1
ATOM 3626 O O . ALA B 1 152 ? 7.273 7.992 -8.773 1 78.62 152 ALA B O 1
ATOM 3627 N N . CYS B 1 153 ? 9.109 8.086 -7.531 1 80.88 153 CYS B N 1
ATOM 3628 C CA . CYS B 1 153 ? 9.156 6.648 -7.316 1 80.88 153 CYS B CA 1
ATOM 3629 C C . CYS B 1 153 ? 7.973 6.184 -6.48 1 80.88 153 CYS B C 1
ATOM 3631 O O . CYS B 1 153 ? 7.578 5.016 -6.547 1 80.88 153 CYS B O 1
ATOM 3633 N N . MET B 1 154 ? 7.441 7.062 -5.664 1 78.25 154 MET B N 1
ATOM 3634 C CA . MET B 1 154 ? 6.273 6.738 -4.852 1 78.25 154 MET B CA 1
ATOM 3635 C C . MET B 1 154 ? 5.059 6.453 -5.73 1 78.25 154 MET B C 1
ATOM 3637 O O . MET B 1 154 ? 4.199 5.652 -5.367 1 78.25 154 MET B O 1
ATOM 3641 N N . LEU B 1 155 ? 5.109 7.055 -6.883 1 75.75 155 LEU B N 1
ATOM 3642 C CA . LEU B 1 155 ? 3.955 6.941 -7.766 1 75.75 155 LEU B CA 1
ATOM 3643 C C . LEU B 1 155 ? 4.148 5.816 -8.773 1 75.75 155 LEU B C 1
ATOM 3645 O O . LEU B 1 155 ? 3.24 5.504 -9.547 1 75.75 155 LEU B O 1
ATOM 3649 N N . MET B 1 156 ? 5.312 5.246 -8.727 1 79.38 156 MET B N 1
ATOM 3650 C CA . MET B 1 156 ? 5.562 4.121 -9.625 1 79.38 156 MET B CA 1
ATOM 3651 C C . MET B 1 156 ? 4.926 2.844 -9.086 1 79.38 156 MET B C 1
ATOM 3653 O O . MET B 1 156 ? 4.988 2.576 -7.887 1 79.38 156 MET B O 1
ATOM 3657 N N . PRO B 1 157 ? 4.227 2.115 -9.922 1 82.62 157 PRO B N 1
ATOM 3658 C CA . PRO B 1 157 ? 3.719 0.812 -9.484 1 82.62 157 PRO B CA 1
ATOM 3659 C C . PRO B 1 157 ? 4.832 -0.155 -9.094 1 82.62 157 PRO B C 1
ATOM 3661 O O . PRO B 1 157 ? 5.586 -0.616 -9.953 1 82.62 157 PRO B O 1
ATOM 3664 N N . SER B 1 158 ? 4.918 -0.431 -7.902 1 84.06 158 SER B N 1
ATOM 3665 C CA . SER B 1 158 ? 5.98 -1.279 -7.371 1 84.06 158 SER B CA 1
ATOM 3666 C C . SER B 1 158 ? 5.859 -2.707 -7.895 1 84.06 158 SER B C 1
ATOM 3668 O O . SER B 1 158 ? 6.859 -3.418 -8.008 1 84.06 158 SER B O 1
ATOM 3670 N N . ALA B 1 159 ? 4.676 -3.096 -8.211 1 83.75 159 ALA B N 1
ATOM 3671 C CA . ALA B 1 159 ? 4.469 -4.445 -8.734 1 83.75 159 ALA B CA 1
ATOM 3672 C C . ALA B 1 159 ? 5.242 -4.66 -10.031 1 83.75 159 ALA B C 1
ATOM 3674 O O . ALA B 1 159 ? 5.812 -5.73 -10.25 1 83.75 159 ALA B O 1
ATOM 3675 N N . LEU B 1 160 ? 5.297 -3.625 -10.805 1 81.69 160 LEU B N 1
ATOM 3676 C CA . LEU B 1 160 ? 5.988 -3.754 -12.086 1 81.69 160 LEU B CA 1
ATOM 3677 C C . LEU B 1 160 ? 7.5 -3.707 -11.891 1 81.69 160 LEU B C 1
ATOM 3679 O O . LEU B 1 160 ? 8.242 -4.324 -12.656 1 81.69 160 LEU B O 1
ATOM 3683 N N . LEU B 1 161 ? 7.898 -3.088 -10.828 1 85.5 161 LEU B N 1
ATOM 3684 C CA . LEU B 1 161 ? 9.328 -3.012 -10.539 1 85.5 161 LEU B CA 1
ATOM 3685 C C . LEU B 1 161 ? 9.82 -4.293 -9.883 1 85.5 161 LEU B C 1
ATOM 3687 O O . LEU B 1 161 ? 11.023 -4.566 -9.859 1 85.5 161 LEU B O 1
ATOM 3691 N N . THR B 1 162 ? 8.906 -5.02 -9.352 1 90.94 162 THR B N 1
ATOM 3692 C CA . THR B 1 162 ? 9.258 -6.281 -8.711 1 90.94 162 THR B CA 1
ATOM 3693 C C . THR B 1 162 ? 9.828 -7.27 -9.719 1 90.94 162 THR B C 1
ATOM 3695 O O . THR B 1 162 ? 10.711 -8.062 -9.391 1 90.94 162 THR B O 1
ATOM 3698 N N . ILE B 1 163 ? 9.43 -7.141 -10.961 1 88.31 163 ILE B N 1
ATOM 3699 C CA . ILE B 1 163 ? 9.836 -8.086 -11.992 1 88.31 163 ILE B CA 1
ATOM 3700 C C . ILE B 1 163 ? 11.32 -7.902 -12.297 1 88.31 163 ILE B C 1
ATOM 3702 O O . ILE B 1 163 ? 12.109 -8.844 -12.164 1 88.31 163 ILE B O 1
ATOM 3706 N N . PRO B 1 164 ? 11.719 -6.719 -12.586 1 88.44 164 PRO B N 1
ATOM 3707 C CA . PRO B 1 164 ? 13.164 -6.551 -12.789 1 88.44 164 PRO B CA 1
ATOM 3708 C C . PRO B 1 164 ? 13.969 -6.789 -11.516 1 88.44 164 PRO B C 1
ATOM 3710 O O . PRO B 1 164 ? 15.102 -7.273 -11.586 1 88.44 164 PRO B O 1
ATOM 3713 N N . MET B 1 165 ? 13.43 -6.512 -10.461 1 90.31 165 MET B N 1
ATOM 3714 C CA . MET B 1 165 ? 14.109 -6.762 -9.188 1 90.31 165 MET B CA 1
ATOM 3715 C C . MET B 1 165 ? 14.352 -8.258 -8.984 1 90.31 165 MET B C 1
ATOM 3717 O O . MET B 1 165 ? 15.43 -8.656 -8.547 1 90.31 165 MET B O 1
ATOM 3721 N N . TYR B 1 166 ? 13.406 -9.039 -9.281 1 91.19 166 TYR B N 1
ATOM 3722 C CA . TYR B 1 166 ? 13.555 -10.492 -9.188 1 91.19 166 TYR B CA 1
ATOM 3723 C C . TYR B 1 166 ? 14.688 -10.984 -10.078 1 91.19 166 TYR B C 1
ATOM 3725 O O . TYR B 1 166 ? 15.492 -11.82 -9.664 1 91.19 166 TYR B O 1
ATOM 3733 N N . SER B 1 167 ? 14.656 -10.445 -11.273 1 87.12 167 SER B N 1
ATOM 3734 C CA . SER B 1 167 ? 15.68 -10.867 -12.219 1 87.12 167 SER B CA 1
ATOM 3735 C C . SER B 1 167 ? 17.078 -10.539 -11.695 1 87.12 167 SER B C 1
ATOM 3737 O O . SER B 1 167 ? 18 -11.344 -11.828 1 87.12 167 SER B O 1
ATOM 3739 N N . ILE B 1 168 ? 17.234 -9.406 -11.094 1 87.38 168 ILE B N 1
ATOM 3740 C CA . ILE B 1 168 ? 18.5 -8.992 -10.531 1 87.38 168 ILE B CA 1
ATOM 3741 C C . ILE B 1 168 ? 18.875 -9.906 -9.367 1 87.38 168 ILE B C 1
ATOM 3743 O O . ILE B 1 168 ? 20 -10.422 -9.305 1 87.38 168 ILE B O 1
ATOM 3747 N N . PHE B 1 169 ? 17.984 -10.18 -8.484 1 92.81 169 PHE B N 1
ATOM 3748 C CA . PHE B 1 169 ? 18.234 -11.031 -7.328 1 92.81 169 PHE B CA 1
ATOM 3749 C C . PHE B 1 169 ? 18.547 -12.461 -7.762 1 92.81 169 PHE B C 1
ATOM 3751 O O . PHE B 1 169 ? 19.344 -13.148 -7.141 1 92.81 169 PHE B O 1
ATOM 3758 N N . HIS B 1 170 ? 17.797 -12.859 -8.781 1 88.56 170 HIS B N 1
ATOM 3759 C CA . HIS B 1 170 ? 18.047 -14.195 -9.32 1 88.56 170 HIS B CA 1
ATOM 3760 C C . HIS B 1 170 ? 19.453 -14.32 -9.867 1 88.56 170 HIS B C 1
ATOM 3762 O O . HIS B 1 170 ? 20.141 -15.32 -9.609 1 88.56 170 HIS B O 1
ATOM 3768 N N . THR B 1 171 ? 19.906 -13.273 -10.562 1 84.75 171 THR B N 1
ATOM 3769 C CA . THR B 1 171 ? 21.266 -13.266 -11.117 1 84.75 171 THR B CA 1
ATOM 3770 C C . THR B 1 171 ? 22.297 -13.242 -10.008 1 84.75 171 THR B C 1
ATOM 3772 O O . THR B 1 171 ? 23.375 -13.852 -10.141 1 84.75 171 THR B O 1
ATOM 3775 N N . LEU B 1 172 ? 22 -12.602 -8.898 1 89.75 172 LEU B N 1
ATOM 3776 C CA . LEU B 1 172 ? 22.922 -12.492 -7.777 1 89.75 172 LEU B CA 1
ATOM 3777 C C . LEU B 1 172 ? 22.797 -13.695 -6.848 1 89.75 172 LEU B C 1
ATOM 3779 O O . LEU B 1 172 ? 23.484 -13.766 -5.828 1 89.75 172 LEU B O 1
ATOM 3783 N N . HIS B 1 173 ? 21.875 -14.617 -7.141 1 93.75 173 HIS B N 1
ATOM 3784 C CA . HIS B 1 173 ? 21.625 -15.812 -6.348 1 93.75 173 HIS B CA 1
ATOM 3785 C C . HIS B 1 173 ? 21.172 -15.461 -4.938 1 93.75 173 HIS B C 1
ATOM 3787 O O . HIS B 1 173 ? 21.609 -16.078 -3.963 1 93.75 173 HIS B O 1
ATOM 3793 N N . LEU B 1 174 ? 20.406 -14.398 -4.926 1 95.62 174 LEU B N 1
ATOM 3794 C CA . LEU B 1 174 ? 19.906 -13.953 -3.637 1 95.62 174 LEU B CA 1
ATOM 3795 C C . LEU B 1 174 ? 18.438 -14.344 -3.461 1 95.62 174 LEU B C 1
ATOM 3797 O O . LEU B 1 174 ? 17.859 -14.117 -2.402 1 95.62 174 LEU B O 1
ATOM 3801 N N . THR B 1 175 ? 17.891 -15.047 -4.438 1 95.19 175 THR B N 1
ATOM 3802 C CA . THR B 1 175 ? 16.516 -15.5 -4.312 1 95.19 175 THR B CA 1
ATOM 3803 C C . THR B 1 175 ? 16.406 -16.656 -3.316 1 95.19 175 THR B C 1
ATOM 3805 O O . THR B 1 175 ? 17.406 -17.234 -2.924 1 95.19 175 THR B O 1
ATOM 3808 N N . ASN B 1 176 ? 15.266 -16.875 -2.764 1 97.62 176 ASN B N 1
ATOM 3809 C CA . ASN B 1 176 ? 14.945 -17.938 -1.817 1 97.62 176 ASN B CA 1
ATOM 3810 C C . ASN B 1 176 ? 15.742 -17.781 -0.521 1 97.62 176 ASN B C 1
ATOM 3812 O O . ASN B 1 176 ? 16.328 -18.75 -0.037 1 97.62 176 ASN B O 1
ATOM 3816 N N . THR B 1 177 ? 15.891 -16.516 -0.182 1 97.94 177 THR B N 1
ATOM 3817 C CA . THR B 1 177 ? 16.438 -16.141 1.114 1 97.94 177 THR B CA 1
ATOM 3818 C C . THR B 1 177 ? 15.547 -15.094 1.79 1 97.94 177 THR B C 1
ATOM 3820 O O . THR B 1 177 ? 14.727 -14.453 1.134 1 97.94 177 THR B O 1
ATOM 3823 N N . MET B 1 178 ? 15.773 -15 3.078 1 97.56 178 MET B N 1
ATOM 3824 C CA . MET B 1 178 ? 15.008 -13.992 3.805 1 97.56 178 MET B CA 1
ATOM 3825 C C . MET B 1 178 ? 15.391 -12.586 3.344 1 97.56 178 MET B C 1
ATOM 3827 O O . MET B 1 178 ? 14.547 -11.688 3.324 1 97.56 178 MET B O 1
ATOM 3831 N N . LEU B 1 179 ? 16.562 -12.422 2.889 1 97.25 179 LEU B N 1
ATOM 3832 C CA . LEU B 1 179 ? 17.078 -11.117 2.477 1 97.25 179 LEU B CA 1
ATOM 3833 C C . LEU B 1 179 ? 16.391 -10.641 1.204 1 97.25 179 LEU B C 1
ATOM 3835 O O . LEU B 1 179 ? 16.266 -9.43 0.971 1 97.25 179 LEU B O 1
ATOM 3839 N N . SER B 1 180 ? 15.891 -11.594 0.393 1 97.38 180 SER B N 1
ATOM 3840 C CA . SER B 1 180 ? 15.242 -11.242 -0.862 1 97.38 180 SER B CA 1
ATOM 3841 C C . SER B 1 180 ? 13.906 -10.539 -0.61 1 97.38 180 SER B C 1
ATOM 3843 O O . SER B 1 180 ? 13.375 -9.875 -1.5 1 97.38 180 SER B O 1
ATOM 3845 N N . ILE B 1 181 ? 13.414 -10.641 0.616 1 97.38 181 ILE B N 1
ATOM 3846 C CA . ILE B 1 181 ? 12.188 -9.945 0.986 1 97.38 181 ILE B CA 1
ATOM 3847 C C . ILE B 1 181 ? 12.531 -8.695 1.799 1 97.38 181 ILE B C 1
ATOM 3849 O O . ILE B 1 181 ? 12 -7.613 1.537 1 97.38 181 ILE B O 1
ATOM 3853 N N . ILE B 1 182 ? 13.484 -8.805 2.658 1 97.69 182 ILE B N 1
ATOM 3854 C CA . ILE B 1 182 ? 13.781 -7.762 3.631 1 97.69 182 ILE B CA 1
ATOM 3855 C C . ILE B 1 182 ? 14.406 -6.562 2.924 1 97.69 182 ILE B C 1
ATOM 3857 O O . ILE B 1 182 ? 13.977 -5.422 3.127 1 97.69 182 ILE B O 1
ATOM 3861 N N . ILE B 1 183 ? 15.312 -6.758 2.061 1 94.69 183 ILE B N 1
ATOM 3862 C CA . ILE B 1 183 ? 16.078 -5.684 1.44 1 94.69 183 ILE B CA 1
ATOM 3863 C C . ILE B 1 183 ? 15.148 -4.777 0.636 1 94.69 183 ILE B C 1
ATOM 3865 O O . ILE B 1 183 ? 15.125 -3.562 0.833 1 94.69 183 ILE B O 1
ATOM 3869 N N . PRO B 1 184 ? 14.281 -5.402 -0.222 1 93.69 184 PRO B N 1
ATOM 3870 C CA . PRO B 1 184 ? 13.398 -4.535 -1.01 1 93.69 184 PRO B CA 1
ATOM 3871 C C . PRO B 1 184 ? 12.398 -3.77 -0.147 1 93.69 184 PRO B C 1
ATOM 3873 O O . PRO B 1 184 ? 11.992 -2.662 -0.504 1 93.69 184 PRO B O 1
ATOM 3876 N N . CYS B 1 185 ? 12.039 -4.305 0.969 1 94.56 185 CYS B N 1
ATOM 3877 C CA . CYS B 1 185 ? 10.984 -3.719 1.786 1 94.56 185 CYS B CA 1
ATOM 3878 C C . CYS B 1 185 ? 11.555 -2.689 2.756 1 94.56 185 CYS B C 1
ATOM 3880 O O . CYS B 1 185 ? 10.805 -2.002 3.447 1 94.56 185 CYS B O 1
ATOM 3882 N N . CYS B 1 186 ? 12.875 -2.461 2.744 1 93.81 186 CYS B N 1
ATOM 3883 C CA . CYS B 1 186 ? 13.516 -1.525 3.66 1 93.81 186 CYS B CA 1
ATOM 3884 C C . CYS B 1 186 ? 13.5 -0.109 3.098 1 93.81 186 CYS B C 1
ATOM 3886 O O . CYS B 1 186 ? 13.812 0.849 3.807 1 93.81 186 CYS B O 1
ATOM 3888 N N . VAL B 1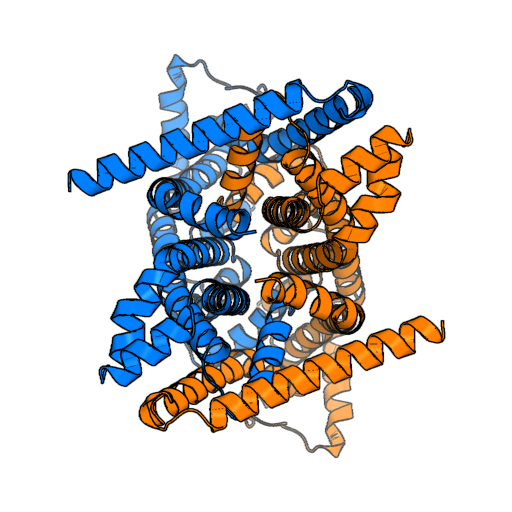 187 ? 13.203 -0.018 1.885 1 88.62 187 VAL B N 1
ATOM 3889 C CA . VAL B 1 187 ? 13.227 1.293 1.245 1 88.62 187 VAL B CA 1
ATOM 3890 C C . VAL B 1 187 ? 11.812 1.678 0.812 1 88.62 187 VAL B C 1
ATOM 3892 O O . VAL B 1 187 ? 11.148 0.921 0.099 1 88.62 187 VAL B O 1
ATOM 3895 N N . SER B 1 188 ? 11.375 2.752 1.253 1 89.94 188 SER B N 1
ATOM 3896 C CA . SER B 1 188 ? 10.008 3.182 0.97 1 89.94 188 SER B CA 1
ATOM 3897 C C . SER B 1 188 ? 9.953 4.68 0.681 1 89.94 188 SER B C 1
ATOM 3899 O O . SER B 1 188 ? 10.148 5.496 1.579 1 89.94 188 SER B O 1
ATOM 3901 N N . PRO B 1 189 ? 9.625 5.035 -0.537 1 88.38 189 PRO B N 1
ATOM 3902 C CA . PRO B 1 189 ? 9.43 6.457 -0.83 1 88.38 189 PRO B CA 1
ATOM 3903 C C . PRO B 1 189 ? 8.359 7.102 0.049 1 88.38 189 PRO B C 1
ATOM 3905 O O . PRO B 1 189 ? 8.484 8.273 0.418 1 88.38 189 PRO B O 1
ATOM 3908 N N . PHE B 1 190 ? 7.398 6.32 0.385 1 86.81 190 PHE B N 1
ATOM 3909 C CA . PHE B 1 190 ? 6.359 6.84 1.267 1 86.81 190 PHE B CA 1
ATOM 3910 C C . PHE B 1 190 ? 6.914 7.098 2.662 1 86.81 190 PHE B C 1
ATOM 3912 O O . PHE B 1 190 ? 6.578 8.102 3.293 1 86.81 190 PHE B O 1
ATOM 3919 N N . GLY B 1 191 ? 7.668 6.172 3.121 1 90.44 191 GLY B N 1
ATOM 3920 C CA . GLY B 1 191 ? 8.336 6.41 4.387 1 90.44 191 GLY B CA 1
ATOM 3921 C C . GLY B 1 191 ? 9.188 7.668 4.383 1 90.44 191 GLY B C 1
ATOM 3922 O O . GLY B 1 191 ? 9.164 8.445 5.34 1 90.44 191 GLY B O 1
ATOM 3923 N N . PHE B 1 192 ? 9.883 7.848 3.332 1 90.69 192 PHE B N 1
ATOM 3924 C CA . PHE B 1 192 ? 10.695 9.047 3.154 1 90.69 192 PHE B CA 1
ATOM 3925 C C . PHE B 1 192 ? 9.828 10.297 3.188 1 90.69 192 PHE B C 1
ATOM 3927 O O . PHE B 1 192 ? 10.148 11.273 3.873 1 90.69 192 PHE B O 1
ATOM 3934 N N . PHE B 1 193 ? 8.805 10.234 2.5 1 86.62 193 PHE B N 1
ATOM 3935 C CA . PHE B 1 193 ? 7.879 11.359 2.432 1 86.62 193 PHE B CA 1
ATOM 3936 C C . PHE B 1 193 ? 7.379 11.734 3.82 1 86.62 193 PHE B C 1
ATOM 3938 O O . PHE B 1 193 ? 7.398 12.914 4.195 1 86.62 193 PHE B O 1
ATOM 3945 N N . LEU B 1 194 ? 6.941 10.781 4.539 1 86.75 194 LEU B N 1
ATOM 3946 C CA . LEU B 1 194 ? 6.453 11.039 5.887 1 86.75 194 LEU B CA 1
ATOM 3947 C C . LEU B 1 194 ? 7.578 11.547 6.785 1 86.75 194 LEU B C 1
ATOM 3949 O O . LEU B 1 194 ? 7.387 12.484 7.559 1 86.75 194 LEU B O 1
ATOM 3953 N N . GLY B 1 195 ? 8.734 10.93 6.676 1 91.25 195 GLY B N 1
ATOM 3954 C CA . GLY B 1 195 ? 9.875 11.375 7.465 1 91.25 195 GLY B CA 1
ATOM 3955 C C . GLY B 1 195 ? 10.234 12.828 7.23 1 91.25 195 GLY B C 1
ATOM 3956 O O . GLY B 1 195 ? 10.492 13.57 8.18 1 91.25 195 GLY B O 1
ATOM 3957 N N . ARG B 1 196 ? 10.203 13.141 6.02 1 90.38 196 ARG B N 1
ATOM 3958 C CA . ARG B 1 196 ? 10.523 14.523 5.676 1 90.38 196 ARG B CA 1
ATOM 3959 C C . ARG B 1 196 ? 9.453 15.477 6.18 1 90.38 196 ARG B C 1
ATOM 3961 O O . ARG B 1 196 ? 9.766 16.531 6.754 1 90.38 196 ARG B O 1
ATOM 3968 N N . THR B 1 197 ? 8.266 15.094 5.961 1 84.56 197 THR B N 1
ATOM 3969 C CA . THR B 1 197 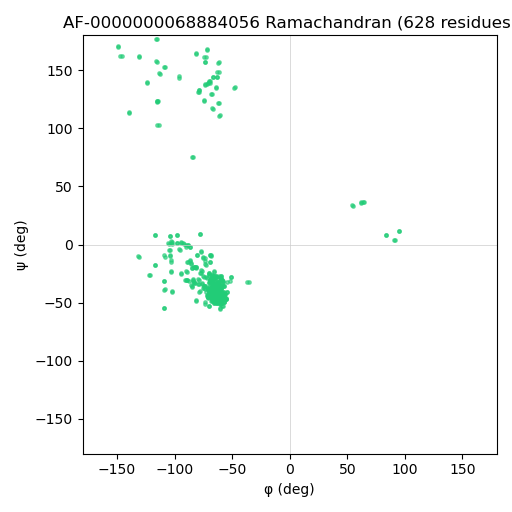? 7.145 15.93 6.367 1 84.56 197 THR B CA 1
ATOM 3970 C C . THR B 1 197 ? 7.156 16.156 7.879 1 84.56 197 THR B C 1
ATOM 3972 O O . THR B 1 197 ? 7.016 17.281 8.344 1 84.56 197 THR B O 1
ATOM 3975 N N . TYR B 1 198 ? 7.43 15.156 8.602 1 87.12 198 TYR B N 1
ATOM 3976 C CA . TYR B 1 198 ? 7.453 15.266 10.055 1 87.12 198 TYR B CA 1
ATOM 3977 C C . TYR B 1 198 ? 8.688 16.016 10.531 1 87.12 198 TYR B C 1
ATOM 3979 O O . TYR B 1 198 ? 8.641 16.766 11.516 1 87.12 198 TYR B O 1
ATOM 3987 N N . ALA B 1 199 ? 9.734 15.828 9.891 1 92.69 199 ALA B N 1
ATOM 3988 C CA . ALA B 1 199 ? 10.945 16.562 10.242 1 92.69 199 ALA B CA 1
ATOM 3989 C C . ALA B 1 199 ? 10.758 18.062 10.039 1 92.69 199 ALA B C 1
ATOM 3991 O O . ALA B 1 199 ? 11.195 18.875 10.859 1 92.69 199 ALA B O 1
ATOM 3992 N N . GLN B 1 200 ? 10.117 18.359 9 1 89.19 200 GLN B N 1
ATOM 3993 C CA . GLN B 1 200 ? 9.875 19.75 8.688 1 89.19 200 GLN B CA 1
ATOM 3994 C C . GLN B 1 200 ? 8.922 20.391 9.703 1 89.19 200 GLN B C 1
ATOM 3996 O O . GLN B 1 200 ? 9.133 21.531 10.133 1 89.19 200 GLN B O 1
ATOM 4001 N N . SER B 1 201 ? 7.996 19.641 10.086 1 83.88 201 SER B N 1
ATOM 4002 C CA . SER B 1 201 ? 6.938 20.203 10.906 1 83.88 201 SER B CA 1
ATOM 4003 C C . SER B 1 201 ? 7.273 20.125 12.391 1 83.88 201 SER B C 1
ATOM 4005 O O . SER B 1 201 ? 6.852 20.969 13.18 1 83.88 201 SER B O 1
ATOM 4007 N N . SER B 1 202 ? 8 19.141 12.727 1 87.44 202 SER B N 1
ATOM 4008 C CA . SER B 1 202 ? 8.109 18.859 14.148 1 87.44 202 SER B CA 1
ATOM 4009 C C . SER B 1 202 ? 9.492 19.219 14.68 1 87.44 202 SER B C 1
ATOM 4011 O O . SER B 1 202 ? 9.719 19.234 15.891 1 87.44 202 SER B O 1
ATOM 4013 N N . VAL B 1 203 ? 10.406 19.5 13.836 1 92.06 203 VAL B N 1
ATOM 4014 C CA . VAL B 1 203 ? 11.758 19.812 14.281 1 92.06 203 VAL B CA 1
ATOM 4015 C C . VAL B 1 203 ? 12.094 21.266 13.969 1 92.06 203 VAL B C 1
ATOM 4017 O O . VAL B 1 203 ? 12.492 21.594 12.852 1 92.06 203 VAL B O 1
ATOM 4020 N N . PRO B 1 204 ? 12.055 22.094 14.977 1 93.19 204 PRO B N 1
ATOM 4021 C CA . PRO B 1 204 ? 12.398 23.5 14.727 1 93.19 204 PRO B CA 1
ATOM 4022 C C . PRO B 1 204 ? 13.875 23.703 14.414 1 93.19 204 PRO B C 1
ATOM 4024 O O . PRO B 1 204 ? 14.734 23.109 15.07 1 93.19 204 PRO B O 1
ATOM 4027 N N . ASP B 1 205 ? 14.109 24.531 13.484 1 91.25 205 ASP B N 1
ATOM 4028 C CA . ASP B 1 205 ? 15.484 24.844 13.109 1 91.25 205 ASP B CA 1
ATOM 4029 C C . ASP B 1 205 ? 16.25 25.484 14.266 1 91.25 205 ASP B C 1
ATOM 4031 O O . ASP B 1 205 ? 17.438 25.234 14.445 1 91.25 205 ASP B O 1
ATOM 4035 N N . GLU B 1 206 ? 15.469 26.25 15 1 92.12 206 GLU B N 1
ATOM 4036 C CA . GLU B 1 206 ? 16.062 26.984 16.125 1 92.12 206 GLU B CA 1
ATOM 4037 C C . GLU B 1 206 ? 16.656 26.016 17.141 1 92.12 206 GLU B C 1
ATOM 4039 O O . GLU B 1 206 ? 17.688 26.297 17.75 1 92.12 206 GLU B O 1
ATOM 4044 N N . LEU B 1 207 ? 16.016 24.922 17.266 1 92.81 207 LEU B N 1
ATOM 4045 C CA . LEU B 1 207 ? 16.484 23.906 18.219 1 92.81 207 LEU B CA 1
ATOM 4046 C C . LEU B 1 207 ? 17.797 23.297 17.75 1 92.81 207 LEU B C 1
ATOM 4048 O O . LEU B 1 207 ? 18.688 23.031 18.547 1 92.81 207 LEU B O 1
ATOM 4052 N N . LEU B 1 208 ? 17.875 23.094 16.531 1 93 208 LEU B N 1
ATOM 4053 C CA . LEU B 1 208 ? 19.078 22.516 15.961 1 93 208 LEU B CA 1
ATOM 4054 C C . LEU B 1 208 ? 20.234 23.5 16.031 1 93 208 LEU B C 1
ATOM 4056 O O . LEU B 1 208 ? 21.359 23.125 16.359 1 93 208 LEU B O 1
ATOM 4060 N N . GLU B 1 209 ? 19.953 24.734 15.773 1 91 209 GLU B N 1
ATOM 4061 C CA . GLU B 1 209 ? 20.969 25.797 15.836 1 91 209 GLU B CA 1
ATOM 4062 C C . GLU B 1 209 ? 21.516 25.953 17.25 1 91 209 GLU B C 1
ATOM 4064 O O . GLU B 1 209 ? 22.719 26.094 17.453 1 91 209 GLU B O 1
ATOM 4069 N N . ALA B 1 210 ? 20.625 25.906 18.156 1 93.44 210 ALA B N 1
ATOM 4070 C CA . ALA B 1 210 ? 21.031 26.031 19.547 1 93.44 210 ALA B CA 1
ATOM 4071 C C . ALA B 1 210 ? 21.938 24.875 19.969 1 93.44 210 ALA B C 1
ATOM 4073 O O . ALA B 1 210 ? 22.922 25.078 20.688 1 93.44 210 ALA B O 1
ATOM 4074 N N . ALA B 1 211 ? 21.594 23.703 19.578 1 93.69 211 ALA B N 1
ATOM 4075 C CA . ALA B 1 211 ? 22.391 22.531 19.906 1 93.69 211 ALA B CA 1
ATOM 4076 C C . ALA B 1 211 ? 23.781 22.625 19.281 1 93.69 211 ALA B C 1
ATOM 4078 O O . ALA B 1 211 ? 24.781 22.234 19.906 1 93.69 211 ALA B O 1
ATOM 4079 N N . ARG B 1 212 ? 23.844 23.141 18.078 1 91 212 ARG B N 1
ATOM 4080 C CA . ARG B 1 212 ? 25.125 23.312 17.406 1 91 212 ARG B CA 1
ATOM 4081 C C . ARG B 1 212 ? 25.984 24.344 18.125 1 91 212 ARG B C 1
ATOM 4083 O O . ARG B 1 212 ? 27.203 24.172 18.25 1 91 212 ARG B O 1
ATOM 4090 N N . ILE B 1 213 ? 25.312 25.359 18.531 1 91.5 213 ILE B N 1
ATOM 4091 C CA . ILE B 1 213 ? 26 26.422 19.266 1 91.5 213 ILE B CA 1
ATOM 4092 C C . ILE B 1 213 ? 26.594 25.859 20.562 1 91.5 213 ILE B C 1
ATOM 4094 O O . ILE B 1 213 ? 27.688 26.234 20.969 1 91.5 213 ILE B O 1
ATOM 4098 N N . ASP B 1 214 ? 25.922 24.906 21.188 1 93.44 214 ASP B N 1
ATOM 4099 C CA . ASP B 1 214 ? 26.359 24.266 22.422 1 93.44 214 ASP B CA 1
ATOM 4100 C C . ASP B 1 214 ? 27.469 23.234 22.141 1 93.44 214 ASP B C 1
ATOM 4102 O O . ASP B 1 214 ? 28 22.625 23.062 1 93.44 214 ASP B O 1
ATOM 4106 N N . GLY B 1 215 ? 27.766 23 20.891 1 91.25 215 GLY B N 1
ATOM 4107 C CA . GLY B 1 215 ? 28.891 22.156 20.516 1 91.25 215 GLY B CA 1
ATOM 4108 C C . GLY B 1 215 ? 28.5 20.703 20.266 1 91.25 215 GLY B C 1
ATOM 4109 O O . GLY B 1 215 ? 29.359 19.828 20.188 1 91.25 215 GLY B O 1
ATOM 4110 N N . ALA B 1 216 ? 27.219 20.484 20.188 1 92.44 216 ALA B N 1
ATOM 4111 C CA . ALA B 1 216 ? 26.75 19.109 19.953 1 92.44 216 ALA B CA 1
ATOM 4112 C C . ALA B 1 216 ? 27.062 18.672 18.516 1 92.44 216 ALA B C 1
ATOM 4114 O O . ALA B 1 216 ? 26.922 19.453 17.578 1 92.44 216 ALA B O 1
ATOM 4115 N N . SER B 1 217 ? 27.5 17.438 18.375 1 91.88 217 SER B N 1
ATOM 4116 C CA . SER B 1 217 ? 27.734 16.875 17.047 1 91.88 217 SER B CA 1
ATOM 4117 C C . SER B 1 217 ? 26.406 16.547 16.359 1 91.88 217 SER B C 1
ATOM 4119 O O . SER B 1 217 ? 25.375 16.422 17.016 1 91.88 217 SER B O 1
ATOM 4121 N N . GLU B 1 218 ? 26.438 16.391 15.031 1 90.25 218 GLU B N 1
ATOM 4122 C CA . GLU B 1 218 ? 25.234 16.109 14.266 1 90.25 218 GLU B CA 1
ATOM 4123 C C . GLU B 1 218 ? 24.641 14.758 14.664 1 90.25 218 GLU B C 1
ATOM 4125 O O . GLU B 1 218 ? 23.422 14.594 14.688 1 90.25 218 GLU B O 1
ATOM 4130 N N . ALA B 1 219 ? 25.531 13.812 14.891 1 89 219 ALA B N 1
ATOM 4131 C CA . ALA B 1 219 ? 25.062 12.5 15.312 1 89 219 ALA B CA 1
ATOM 4132 C C . ALA B 1 219 ? 24.359 12.57 16.656 1 89 219 ALA B C 1
ATOM 4134 O O . ALA B 1 219 ? 23.328 11.93 16.859 1 89 219 ALA B O 1
ATOM 4135 N N . ARG B 1 220 ? 24.891 13.352 17.562 1 91.62 220 ARG B N 1
ATOM 4136 C CA . ARG B 1 220 ? 24.281 13.523 18.875 1 91.62 220 ARG B CA 1
ATOM 4137 C C . ARG B 1 220 ? 22.938 14.234 18.766 1 91.62 220 ARG B C 1
ATOM 4139 O O . ARG B 1 220 ? 21.969 13.852 19.438 1 91.62 220 ARG B O 1
ATOM 4146 N N . ILE B 1 221 ? 22.938 15.297 17.906 1 93.81 221 ILE B N 1
ATOM 4147 C CA . ILE B 1 221 ? 21.688 16.031 17.703 1 93.81 221 ILE B CA 1
ATOM 4148 C C . ILE B 1 221 ? 20.625 15.086 17.156 1 93.81 221 ILE B C 1
ATOM 4150 O O . ILE B 1 221 ? 19.5 15.062 17.656 1 93.81 221 ILE B O 1
ATOM 4154 N N . PHE B 1 222 ? 20.984 14.273 16.219 1 91.94 222 PHE B N 1
ATOM 4155 C CA . PHE B 1 222 ? 20.031 13.375 15.578 1 91.94 222 PHE B CA 1
ATOM 4156 C C . PHE B 1 222 ? 19.531 12.328 16.562 1 91.94 222 PHE B C 1
ATOM 4158 O O . PHE B 1 222 ? 18.328 12.156 16.75 1 91.94 222 PHE B O 1
ATOM 4165 N N . PHE B 1 223 ? 20.391 11.656 17.312 1 90.88 223 PHE B N 1
ATOM 4166 C CA . PHE B 1 223 ? 20.031 10.492 18.109 1 90.88 223 PHE B CA 1
ATOM 4167 C C . PHE B 1 223 ? 19.438 10.914 19.438 1 90.88 223 PHE B C 1
ATOM 4169 O O . PHE B 1 223 ? 18.672 10.164 20.047 1 90.88 223 PHE B O 1
ATOM 4176 N N . THR B 1 224 ? 19.656 12.156 19.922 1 91.81 224 THR B N 1
ATOM 4177 C CA . THR B 1 224 ? 19.203 12.547 21.25 1 91.81 224 THR B CA 1
ATOM 4178 C C . THR B 1 224 ? 18.047 13.531 21.156 1 91.81 224 THR B C 1
ATOM 4180 O O . THR B 1 224 ? 17.172 13.555 22.031 1 91.81 224 THR B O 1
ATOM 4183 N N . ILE B 1 225 ? 18.016 14.367 20.109 1 93.25 225 ILE B N 1
ATOM 4184 C CA . ILE B 1 225 ? 17 15.414 20.031 1 93.25 225 ILE B CA 1
ATOM 4185 C C . ILE B 1 225 ? 15.992 15.07 18.938 1 93.25 225 ILE B C 1
ATOM 4187 O O . ILE B 1 225 ? 14.805 14.891 19.219 1 93.25 225 ILE B O 1
ATOM 4191 N N . VAL B 1 226 ? 16.5 14.844 17.766 1 93.38 226 VAL B N 1
ATOM 4192 C CA . VAL B 1 226 ? 15.625 14.703 16.609 1 93.38 226 VAL B CA 1
ATOM 4193 C C . VAL B 1 226 ? 14.805 13.422 16.719 1 93.38 226 VAL B C 1
ATOM 4195 O O . VAL B 1 226 ? 13.586 13.438 16.531 1 93.38 226 VAL B O 1
ATOM 4198 N N . LEU B 1 227 ? 15.445 12.352 17.078 1 92.38 227 LEU B N 1
ATOM 4199 C CA . LEU B 1 227 ? 14.742 11.07 17.156 1 92.38 227 LEU B CA 1
ATOM 4200 C C . LEU B 1 227 ? 13.672 11.109 18.234 1 92.38 227 LEU B C 1
ATOM 4202 O O . LEU B 1 227 ? 12.609 10.508 18.094 1 92.38 227 LEU B O 1
ATOM 4206 N N . ARG B 1 228 ? 13.992 11.789 19.281 1 91.06 228 ARG B N 1
ATOM 4207 C CA . ARG B 1 228 ? 13.023 11.906 20.375 1 91.06 228 ARG B CA 1
ATOM 4208 C C . ARG B 1 228 ? 11.812 12.734 19.938 1 91.06 228 ARG B C 1
ATOM 4210 O O . ARG B 1 228 ? 10.672 12.391 20.25 1 91.06 228 ARG B O 1
ATOM 4217 N N . LEU B 1 229 ? 12.102 13.781 19.188 1 91.44 229 LEU B N 1
ATOM 4218 C CA . LEU B 1 229 ? 11.031 14.641 18.703 1 91.44 229 LEU B CA 1
ATOM 4219 C C . LEU B 1 229 ? 10.18 13.922 17.656 1 91.44 229 LEU B C 1
ATOM 4221 O O . LEU B 1 229 ? 8.977 14.164 17.562 1 91.44 229 LEU B O 1
ATOM 4225 N N . LEU B 1 230 ? 10.828 13.023 16.938 1 92.44 230 LEU B N 1
ATOM 4226 C CA . LEU B 1 230 ? 10.148 12.359 15.828 1 92.44 230 LEU B CA 1
ATOM 4227 C C . LEU B 1 230 ? 9.625 10.992 16.25 1 92.44 230 LEU B C 1
ATOM 4229 O O . LEU B 1 230 ? 9.094 10.25 15.422 1 92.44 230 LEU B O 1
ATOM 4233 N N . ALA B 1 231 ? 9.672 10.656 17.484 1 90.31 231 ALA B N 1
ATOM 4234 C CA . ALA B 1 231 ? 9.297 9.328 17.969 1 90.31 231 ALA B CA 1
ATOM 4235 C C . ALA B 1 231 ? 7.871 8.984 17.578 1 90.31 231 ALA B C 1
ATOM 4237 O O . ALA B 1 231 ? 7.617 7.898 17.031 1 90.31 231 ALA B O 1
ATOM 4238 N N . PRO B 1 232 ? 6.969 9.875 17.703 1 84.38 232 PRO B N 1
ATOM 4239 C CA . PRO B 1 232 ? 5.613 9.539 17.266 1 84.38 232 PRO B CA 1
ATOM 4240 C C . PRO B 1 232 ? 5.516 9.289 15.758 1 84.38 232 PRO B C 1
ATOM 4242 O O . PRO B 1 232 ? 4.801 8.383 15.328 1 84.38 232 PRO B O 1
ATOM 4245 N N . ALA B 1 233 ? 6.234 10.141 15.094 1 85.94 233 ALA B N 1
ATOM 4246 C CA . ALA B 1 233 ? 6.266 9.977 13.641 1 85.94 233 ALA B CA 1
ATOM 4247 C C . ALA B 1 233 ? 6.871 8.625 13.258 1 85.94 233 ALA B C 1
ATOM 4249 O O . ALA B 1 233 ? 6.418 7.98 12.312 1 85.94 233 ALA B O 1
ATOM 4250 N N . MET B 1 234 ? 7.855 8.234 14.008 1 92.62 234 MET B N 1
ATOM 4251 C CA . MET B 1 234 ? 8.531 6.977 13.711 1 92.62 234 MET B CA 1
ATOM 4252 C C . MET B 1 234 ? 7.598 5.793 13.922 1 92.62 234 MET B C 1
ATOM 4254 O O . MET B 1 234 ? 7.645 4.816 13.172 1 92.62 234 MET B O 1
ATOM 4258 N N . VAL B 1 235 ? 6.754 5.891 14.891 1 88.94 235 VAL B N 1
ATOM 4259 C CA . VAL B 1 235 ? 5.785 4.828 15.141 1 88.94 235 VAL B CA 1
ATOM 4260 C C . VAL B 1 235 ? 4.816 4.723 13.961 1 88.94 235 VAL B C 1
ATOM 4262 O O . VAL B 1 235 ? 4.508 3.623 13.508 1 88.94 235 VAL B O 1
ATOM 4265 N N . THR B 1 236 ? 4.43 5.848 13.508 1 84.81 236 THR B N 1
ATOM 4266 C CA . THR B 1 236 ? 3.506 5.895 12.375 1 84.81 236 THR B CA 1
ATOM 4267 C C . THR B 1 236 ? 4.152 5.309 11.125 1 84.81 236 THR B C 1
ATOM 4269 O O . THR B 1 236 ? 3.555 4.477 10.445 1 84.81 236 THR B O 1
ATOM 4272 N N . ILE B 1 237 ? 5.352 5.734 10.898 1 91.38 237 ILE B N 1
ATOM 4273 C CA . ILE B 1 237 ? 6.074 5.262 9.727 1 91.38 237 ILE B CA 1
ATOM 4274 C C . ILE B 1 237 ? 6.305 3.754 9.828 1 91.38 237 ILE B C 1
ATOM 4276 O O . ILE B 1 237 ? 6.098 3.018 8.867 1 91.38 237 ILE B O 1
ATOM 4280 N N . PHE B 1 238 ? 6.656 3.34 11.008 1 93.5 238 PHE B N 1
ATOM 4281 C CA . PHE B 1 238 ? 6.891 1.922 11.25 1 93.5 238 PHE B CA 1
ATOM 4282 C C . PHE B 1 238 ? 5.637 1.107 10.953 1 93.5 238 PHE B C 1
ATOM 4284 O O . PHE B 1 238 ? 5.703 0.084 10.266 1 93.5 238 PHE B O 1
ATOM 4291 N N . LEU B 1 239 ? 4.57 1.536 11.453 1 88.44 239 LEU B N 1
ATOM 4292 C CA . LEU B 1 239 ? 3.326 0.792 11.289 1 88.44 239 LEU B CA 1
ATOM 4293 C C . LEU B 1 239 ? 2.922 0.722 9.82 1 88.44 239 LEU B C 1
ATOM 4295 O O . LEU B 1 239 ? 2.486 -0.327 9.344 1 88.44 239 LEU B O 1
ATOM 4299 N N . PHE B 1 240 ? 3.09 1.764 9.164 1 87.19 240 PHE B N 1
ATOM 4300 C CA . PHE B 1 240 ? 2.736 1.783 7.75 1 87.19 240 PHE B CA 1
ATOM 4301 C C . PHE B 1 240 ? 3.631 0.842 6.953 1 87.19 240 PHE B C 1
ATOM 4303 O O . PHE B 1 240 ? 3.154 0.108 6.086 1 87.19 240 PHE B O 1
ATOM 4310 N N . LEU B 1 241 ? 4.887 0.872 7.277 1 93.81 241 LEU B N 1
ATOM 4311 C CA . LEU B 1 241 ? 5.82 0.007 6.562 1 93.81 241 LEU B CA 1
ATOM 4312 C C . LEU B 1 241 ? 5.594 -1.456 6.93 1 93.81 241 LEU B C 1
ATOM 4314 O O . LEU B 1 241 ? 5.742 -2.342 6.086 1 93.81 241 LEU B O 1
ATOM 4318 N N . PHE B 1 242 ? 5.266 -1.641 8.18 1 93.75 242 PHE B N 1
ATOM 4319 C CA . PHE B 1 242 ? 4.949 -2.986 8.641 1 93.75 242 PHE B CA 1
ATOM 4320 C C . PHE B 1 242 ? 3.775 -3.566 7.859 1 93.75 242 PHE B C 1
ATOM 4322 O O . PHE B 1 242 ? 3.869 -4.672 7.32 1 93.75 242 PHE B O 1
ATOM 4329 N N . VAL B 1 243 ? 2.775 -2.816 7.734 1 89.94 243 VAL B N 1
ATOM 4330 C CA . VAL B 1 243 ? 1.557 -3.268 7.07 1 89.94 243 VAL B CA 1
ATOM 4331 C C . VAL B 1 243 ? 1.812 -3.422 5.574 1 89.94 243 VAL B C 1
ATOM 4333 O O . VAL B 1 243 ? 1.324 -4.367 4.949 1 89.94 243 VAL B O 1
ATOM 4336 N N . ALA B 1 244 ? 2.535 -2.502 5.047 1 91.25 244 ALA B N 1
ATOM 4337 C CA . ALA B 1 244 ? 2.859 -2.58 3.627 1 91.25 244 ALA B CA 1
ATOM 4338 C C . ALA B 1 244 ? 3.605 -3.873 3.305 1 91.25 244 ALA B C 1
ATOM 4340 O O . ALA B 1 244 ? 3.297 -4.547 2.318 1 91.25 244 ALA B O 1
ATOM 4341 N N . THR B 1 245 ? 4.535 -4.184 4.129 1 94.88 245 THR B N 1
ATOM 4342 C CA . THR B 1 245 ? 5.305 -5.406 3.926 1 94.88 245 THR B CA 1
ATOM 4343 C C . THR B 1 245 ? 4.426 -6.637 4.121 1 94.88 245 THR B C 1
ATOM 4345 O O . THR B 1 245 ? 4.516 -7.598 3.352 1 94.88 245 THR B O 1
ATOM 4348 N N . TRP B 1 246 ? 3.605 -6.574 5.062 1 93.88 246 TRP B N 1
ATOM 4349 C CA . TRP B 1 246 ? 2.703 -7.691 5.324 1 93.88 246 TRP B CA 1
ATOM 4350 C C . TRP B 1 246 ? 1.776 -7.93 4.133 1 93.88 246 TRP B C 1
ATOM 4352 O O . TRP B 1 246 ? 1.417 -9.07 3.84 1 93.88 246 TRP B O 1
ATOM 4362 N N . ASN B 1 247 ? 1.443 -6.906 3.453 1 91.81 247 ASN B N 1
ATOM 4363 C CA . ASN B 1 247 ? 0.472 -6.957 2.365 1 91.81 247 ASN B CA 1
ATOM 4364 C C . ASN B 1 247 ? 1.14 -7.277 1.031 1 91.81 247 ASN B C 1
ATOM 4366 O O . ASN B 1 247 ? 0.46 -7.594 0.052 1 91.81 247 ASN B O 1
ATOM 4370 N N . ASN B 1 248 ? 2.41 -7.137 1.06 1 93 248 ASN B N 1
ATOM 4371 C CA . ASN B 1 248 ? 3.123 -7.41 -0.184 1 93 248 ASN B CA 1
ATOM 4372 C C . ASN B 1 248 ? 3.047 -8.891 -0.56 1 93 248 ASN B C 1
ATOM 4374 O O . ASN B 1 248 ? 3.562 -9.742 0.161 1 93 248 ASN B O 1
ATOM 4378 N N . PHE B 1 249 ? 2.432 -9.156 -1.675 1 94.75 249 PHE B N 1
ATOM 4379 C CA . PHE B 1 249 ? 2.217 -10.547 -2.049 1 94.75 249 PHE B CA 1
ATOM 4380 C C . PHE B 1 249 ? 3.113 -10.938 -3.219 1 94.75 249 PHE B C 1
ATOM 4382 O O . PHE B 1 249 ? 3.686 -12.031 -3.23 1 94.75 249 PHE B O 1
ATOM 4389 N N . LEU B 1 250 ? 3.273 -10.062 -4.113 1 94 250 LEU B N 1
ATOM 4390 C CA . LEU B 1 250 ? 3.979 -10.391 -5.348 1 94 250 LEU B CA 1
ATOM 4391 C C . LEU B 1 250 ? 5.457 -10.648 -5.074 1 94 250 LEU B C 1
ATOM 4393 O O . LEU B 1 250 ? 6.039 -11.586 -5.621 1 94 250 LEU B O 1
ATOM 4397 N N . LEU B 1 251 ? 6.039 -9.875 -4.215 1 95.19 251 LEU B N 1
ATOM 4398 C CA . LEU B 1 251 ? 7.469 -9.992 -3.955 1 95.19 251 LEU B CA 1
ATOM 4399 C C . LEU B 1 251 ? 7.812 -11.383 -3.422 1 95.19 251 LEU B C 1
ATOM 4401 O O . LEU B 1 251 ? 8.617 -12.102 -4.02 1 95.19 251 LEU B O 1
ATOM 4405 N N . PRO B 1 252 ? 7.176 -11.805 -2.371 1 96.56 252 PRO B N 1
ATOM 4406 C CA . PRO B 1 252 ? 7.5 -13.156 -1.902 1 96.56 252 PRO B CA 1
ATOM 4407 C C . PRO B 1 252 ? 7.113 -14.234 -2.906 1 96.56 252 PRO B C 1
ATOM 4409 O O . PRO B 1 252 ? 7.781 -15.266 -2.996 1 96.56 252 PRO B O 1
ATOM 4412 N N . LEU B 1 253 ? 6.062 -14.047 -3.613 1 94.94 253 LEU B N 1
ATOM 4413 C CA . LEU B 1 253 ? 5.645 -15.031 -4.609 1 94.94 253 LEU B CA 1
ATOM 4414 C C . LEU B 1 253 ? 6.746 -15.273 -5.633 1 94.94 253 LEU B C 1
ATOM 4416 O O . LEU B 1 253 ? 6.969 -16.406 -6.059 1 94.94 253 LEU B O 1
ATOM 4420 N N . MET B 1 254 ? 7.434 -14.242 -5.93 1 93.38 254 MET B N 1
ATOM 4421 C CA . MET B 1 254 ? 8.477 -14.344 -6.945 1 93.38 254 MET B CA 1
ATOM 4422 C C . MET B 1 254 ? 9.812 -14.727 -6.312 1 93.38 254 MET B C 1
ATOM 4424 O O . MET B 1 254 ? 10.602 -15.461 -6.914 1 93.38 254 MET B O 1
ATOM 4428 N N . MET B 1 255 ? 10.07 -14.352 -5.109 1 95.69 255 MET B N 1
ATOM 4429 C CA . MET B 1 255 ? 11.422 -14.367 -4.551 1 95.69 255 MET B CA 1
ATOM 4430 C C . MET B 1 255 ? 11.672 -15.664 -3.785 1 95.69 255 MET B C 1
ATOM 4432 O O . MET B 1 255 ? 12.82 -16.078 -3.629 1 95.69 255 MET B O 1
ATOM 4436 N N . VAL B 1 256 ? 10.586 -16.297 -3.289 1 96.38 256 VAL B N 1
ATOM 4437 C CA . VAL B 1 256 ? 10.812 -17.438 -2.406 1 96.38 256 VAL B CA 1
ATOM 4438 C C . VAL B 1 256 ? 10.094 -18.672 -2.961 1 96.38 256 VAL B C 1
ATOM 4440 O O . VAL B 1 256 ? 8.953 -18.578 -3.416 1 96.38 256 VAL B O 1
ATOM 4443 N N . SER B 1 257 ? 10.805 -19.812 -2.857 1 93.62 257 SER B N 1
ATOM 4444 C CA . SER B 1 257 ? 10.242 -21.062 -3.352 1 93.62 257 SER B CA 1
ATOM 4445 C C . SER B 1 257 ? 10.156 -22.109 -2.242 1 93.62 257 SER B C 1
ATOM 4447 O O . SER B 1 257 ? 9.289 -22.984 -2.277 1 93.62 257 SER B O 1
ATOM 4449 N N . SER B 1 258 ? 11.023 -21.984 -1.238 1 96.75 258 SER B N 1
ATOM 4450 C CA . SER B 1 258 ? 11.008 -22.938 -0.132 1 96.75 258 SER B CA 1
ATOM 4451 C C . SER B 1 258 ? 9.805 -22.688 0.78 1 96.75 258 SER B C 1
ATOM 4453 O O . SER B 1 258 ? 9.531 -21.562 1.16 1 96.75 258 SER B O 1
ATOM 4455 N N . ASP B 1 259 ? 9.227 -23.719 1.164 1 96.31 259 ASP B N 1
ATOM 4456 C CA . ASP B 1 259 ? 8.031 -23.641 2.006 1 96.31 259 ASP B CA 1
ATOM 4457 C C . ASP B 1 259 ? 8.359 -23 3.35 1 96.31 259 ASP B C 1
ATOM 4459 O O . ASP B 1 259 ? 7.539 -22.266 3.906 1 96.31 259 ASP B O 1
ATOM 4463 N N . THR B 1 260 ? 9.508 -23.219 3.801 1 97.44 260 THR B N 1
ATOM 4464 C CA . THR B 1 260 ? 9.875 -22.766 5.137 1 97.44 260 THR B CA 1
ATOM 4465 C C . THR B 1 260 ? 10.125 -21.266 5.148 1 97.44 260 THR B C 1
ATOM 4467 O O . THR B 1 260 ? 10.18 -20.641 6.211 1 97.44 260 THR B O 1
ATOM 4470 N N . LEU B 1 261 ? 10.203 -20.641 3.949 1 98.19 261 LEU B N 1
ATOM 4471 C CA . LEU B 1 261 ? 10.531 -19.219 3.883 1 98.19 261 LEU B CA 1
ATOM 4472 C C . LEU B 1 261 ? 9.297 -18.391 3.566 1 98.19 261 LEU B C 1
ATOM 4474 O O . LEU B 1 261 ? 9.328 -17.172 3.633 1 98.19 261 LEU B O 1
ATOM 4478 N N . LYS B 1 262 ? 8.211 -19.047 3.32 1 98 262 LYS B N 1
ATOM 4479 C CA . LYS B 1 262 ? 7.016 -18.328 2.889 1 98 262 LYS B CA 1
ATOM 4480 C C . LYS B 1 262 ? 6.438 -17.5 4.023 1 98 262 LYS B C 1
ATOM 4482 O O . LYS B 1 262 ? 6.453 -17.922 5.184 1 98 262 LYS B O 1
ATOM 4487 N N . PRO B 1 263 ? 5.957 -16.281 3.682 1 97.62 263 PRO B N 1
ATOM 4488 C CA . PRO B 1 263 ? 5.078 -15.594 4.629 1 97.62 263 PRO B CA 1
ATOM 4489 C C . PRO B 1 263 ? 3.693 -16.234 4.719 1 97.62 263 PRO B C 1
ATOM 4491 O O . PRO B 1 263 ? 3.34 -17.062 3.887 1 97.62 263 PRO B O 1
ATOM 4494 N N . VAL B 1 264 ? 2.963 -15.852 5.66 1 96.56 264 VAL B N 1
ATOM 4495 C CA . VAL B 1 264 ? 1.697 -16.5 5.98 1 96.56 264 VAL B CA 1
ATOM 4496 C C . VAL B 1 264 ? 0.718 -16.328 4.824 1 96.56 264 VAL B C 1
ATOM 4498 O O . VAL B 1 264 ? -0.034 -17.25 4.492 1 96.56 264 VAL B O 1
ATOM 4501 N N . THR B 1 265 ? 0.688 -15.18 4.188 1 94.69 265 THR B N 1
ATOM 4502 C CA . THR B 1 265 ? -0.241 -14.93 3.092 1 94.69 265 THR B CA 1
ATOM 4503 C C . THR B 1 265 ? 0.057 -15.844 1.906 1 94.69 265 THR B C 1
ATOM 4505 O O . THR B 1 265 ? -0.858 -16.422 1.315 1 94.69 265 THR B O 1
ATOM 4508 N N . LEU B 1 266 ? 1.31 -15.992 1.604 1 95.44 266 LEU B N 1
ATOM 4509 C CA . LEU B 1 266 ? 1.712 -16.859 0.504 1 95.44 266 LEU B CA 1
ATOM 4510 C C . LEU B 1 266 ? 1.446 -18.328 0.843 1 95.44 266 LEU B C 1
ATOM 4512 O O . LEU B 1 266 ? 1.013 -19.094 -0.015 1 95.44 266 LEU B O 1
ATOM 4516 N N . GLY B 1 267 ? 1.733 -18.672 2.049 1 95.44 267 GLY B N 1
ATOM 4517 C CA . GLY B 1 267 ? 1.438 -20.031 2.482 1 95.44 267 GLY B CA 1
ATOM 4518 C C . GLY B 1 267 ? -0.034 -20.391 2.383 1 95.44 267 GLY B C 1
ATOM 4519 O O . GLY B 1 267 ? -0.391 -21.438 1.854 1 95.44 267 GLY B O 1
ATOM 4520 N N . LEU B 1 268 ? -0.852 -19.5 2.834 1 93.88 268 LEU B N 1
ATOM 4521 C CA . LEU B 1 268 ? -2.291 -19.734 2.801 1 93.88 268 LEU B CA 1
ATOM 4522 C C . LEU B 1 268 ? -2.805 -19.766 1.364 1 93.88 268 LEU B C 1
ATOM 4524 O O . LEU B 1 268 ? -3.721 -20.531 1.041 1 93.88 268 LEU B O 1
ATOM 4528 N N . TYR B 1 269 ? -2.225 -18.938 0.534 1 91.56 269 TYR B N 1
ATOM 4529 C CA . TYR B 1 269 ? -2.594 -18.969 -0.877 1 91.56 269 TYR B CA 1
ATOM 4530 C C . TYR B 1 269 ? -2.285 -20.312 -1.5 1 91.56 269 TYR B C 1
ATOM 4532 O O . TYR B 1 269 ? -3.021 -20.797 -2.367 1 91.56 269 TYR B O 1
ATOM 4540 N N . GLY B 1 270 ? -1.259 -20.906 -1.081 1 89.81 270 GLY B N 1
ATOM 4541 C CA . GLY B 1 270 ? -0.906 -22.219 -1.576 1 89.81 270 GLY B CA 1
ATOM 4542 C C . GLY B 1 270 ? -1.981 -23.266 -1.32 1 89.81 270 GLY B C 1
ATOM 4543 O O . GLY B 1 270 ? -2.137 -24.203 -2.098 1 89.81 270 GLY B O 1
ATOM 4544 N N . MET B 1 271 ? -2.707 -23.031 -0.32 1 87.56 271 MET B N 1
ATOM 4545 C CA . MET B 1 271 ? -3.812 -23.938 -0.019 1 87.56 271 MET B CA 1
ATOM 4546 C C . MET B 1 271 ? -4.934 -23.781 -1.044 1 87.56 271 MET B C 1
ATOM 4548 O O . MET B 1 271 ? -5.406 -24.781 -1.6 1 87.56 271 MET B O 1
ATOM 4552 N N . VAL B 1 272 ? -5.27 -22.641 -1.325 1 83.06 272 VAL B N 1
ATOM 4553 C CA . VAL B 1 272 ? -6.406 -22.344 -2.191 1 83.06 272 VAL B CA 1
ATOM 4554 C C . VAL B 1 272 ? -6.078 -22.734 -3.629 1 83.06 272 VAL B C 1
ATOM 4556 O O . VAL B 1 272 ? -6.977 -23.047 -4.414 1 83.06 272 VAL B O 1
ATOM 4559 N N . SER B 1 273 ? -4.863 -22.766 -3.957 1 79.38 273 SER B N 1
ATOM 4560 C CA . SER B 1 273 ? -4.438 -23.016 -5.328 1 79.38 273 SER B CA 1
ATOM 4561 C C . SER B 1 273 ? -4.465 -24.516 -5.656 1 79.38 273 SER B C 1
ATOM 4563 O O . SER B 1 273 ? -4.383 -24.891 -6.824 1 79.38 273 SER B O 1
ATOM 4565 N N . LEU B 1 274 ? -4.68 -25.25 -4.602 1 79.94 274 LEU B N 1
ATOM 4566 C CA . LEU B 1 274 ? -4.773 -26.688 -4.84 1 79.94 274 LEU B CA 1
ATOM 4567 C C . LEU B 1 274 ? -6.145 -27.047 -5.387 1 79.94 274 LEU B C 1
ATOM 4569 O O . LEU B 1 274 ? -7.168 -26.641 -4.836 1 79.94 274 LEU B O 1
ATOM 4573 N N . PRO B 1 275 ? -6.148 -27.797 -6.418 1 79 275 PRO B N 1
ATOM 4574 C CA . PRO B 1 275 ? -7.43 -28.172 -7.023 1 79 275 PRO B CA 1
ATOM 4575 C C . PRO B 1 275 ? -8.32 -28.969 -6.07 1 79 275 PRO B C 1
ATOM 4577 O O . PRO B 1 275 ? -9.547 -28.859 -6.141 1 79 275 PRO B O 1
ATOM 4580 N N . THR B 1 276 ? -7.762 -29.656 -5.152 1 79.38 276 THR B N 1
ATOM 4581 C CA . THR B 1 276 ? -8.523 -30.531 -4.273 1 79.38 276 THR B CA 1
ATOM 4582 C C . THR B 1 276 ? -8.93 -29.812 -2.994 1 79.38 276 THR B C 1
ATOM 4584 O O . THR B 1 276 ? -9.586 -30.391 -2.127 1 79.38 276 THR B O 1
ATOM 4587 N N . PHE B 1 277 ? -8.578 -28.625 -2.939 1 84.19 277 PHE B N 1
ATOM 4588 C CA . PHE B 1 277 ? -8.805 -27.922 -1.682 1 84.19 277 PHE B CA 1
ATOM 4589 C C . PHE B 1 277 ? -10.281 -27.594 -1.506 1 84.19 277 PHE B C 1
ATOM 4591 O O . PHE B 1 277 ? -10.883 -26.938 -2.367 1 84.19 277 PHE B O 1
ATOM 4598 N N . THR B 1 278 ? -10.805 -28.078 -0.346 1 83.56 278 THR B N 1
ATOM 4599 C CA . THR B 1 278 ? -12.219 -27.828 -0.092 1 83.56 278 THR B CA 1
ATOM 4600 C C . THR B 1 278 ? -12.43 -27.281 1.32 1 83.56 278 THR B C 1
ATOM 4602 O O . THR B 1 278 ? -13.531 -26.859 1.668 1 83.56 278 THR B O 1
ATOM 4605 N N . ASP B 1 279 ? -11.375 -27.312 2.121 1 91.81 279 ASP B N 1
ATOM 4606 C CA . ASP B 1 279 ? -11.516 -26.969 3.531 1 91.81 279 ASP B CA 1
ATOM 4607 C C . ASP B 1 279 ? -11.43 -25.453 3.736 1 91.81 279 ASP B C 1
ATOM 4609 O O . ASP B 1 279 ? -10.531 -24.969 4.426 1 91.81 279 ASP B O 1
ATOM 4613 N N . ARG B 1 280 ? -12.484 -24.844 3.373 1 89.81 280 ARG B N 1
ATOM 4614 C CA . ARG B 1 280 ? -12.523 -23.375 3.441 1 89.81 280 ARG B CA 1
ATOM 4615 C C . ARG B 1 280 ? -12.562 -22.906 4.887 1 89.81 280 ARG B C 1
ATOM 4617 O O . ARG B 1 280 ? -12.062 -21.812 5.203 1 89.81 280 ARG B O 1
ATOM 4624 N N . GLY B 1 281 ? -13.18 -23.656 5.691 1 93.75 281 GLY B N 1
ATOM 4625 C CA . GLY B 1 281 ? -13.188 -23.312 7.105 1 93.75 281 GLY B CA 1
ATOM 4626 C C . GLY B 1 281 ? -11.797 -23.203 7.699 1 93.75 281 GLY B C 1
ATOM 4627 O O . GLY B 1 281 ? -11.5 -22.25 8.422 1 93.75 281 GLY B O 1
ATOM 4628 N N . ALA B 1 282 ? -10.961 -24.172 7.359 1 94.75 282 ALA B N 1
ATOM 4629 C CA . ALA B 1 282 ? -9.578 -24.156 7.832 1 94.75 282 ALA B CA 1
ATOM 4630 C C . ALA B 1 282 ? -8.82 -22.953 7.273 1 94.75 282 ALA B C 1
ATOM 4632 O O . ALA B 1 282 ? -7.996 -22.359 7.969 1 94.75 282 ALA B O 1
ATOM 4633 N N . LEU B 1 283 ? -9.133 -22.672 6.066 1 93.75 283 LEU B N 1
ATOM 4634 C CA . LEU B 1 283 ? -8.5 -21.516 5.434 1 93.75 283 LEU B CA 1
ATOM 4635 C C . LEU B 1 283 ? -8.898 -20.219 6.137 1 93.75 283 LEU B C 1
ATOM 4637 O O . LEU B 1 283 ? -8.062 -19.344 6.367 1 93.75 283 LEU B O 1
ATOM 4641 N N . MET B 1 284 ? -10.164 -20.125 6.445 1 93.88 284 MET B N 1
ATOM 4642 C CA . MET B 1 284 ? -10.656 -18.938 7.145 1 93.88 284 MET B CA 1
ATOM 4643 C C . MET B 1 284 ? -10.031 -18.828 8.531 1 93.88 284 MET B C 1
ATOM 4645 O O . MET B 1 284 ? -9.719 -17.719 8.984 1 93.88 284 MET B O 1
ATOM 4649 N N . MET B 1 285 ? -9.852 -19.922 9.109 1 95.12 285 MET B N 1
ATOM 4650 C CA . MET B 1 285 ? -9.164 -19.938 10.398 1 95.12 285 MET B CA 1
ATOM 4651 C C . MET B 1 285 ? -7.738 -19.422 10.266 1 95.12 285 MET B C 1
ATOM 4653 O O . MET B 1 285 ? -7.273 -18.641 11.086 1 95.12 285 MET B O 1
ATOM 4657 N N . GLY B 1 286 ? -7.09 -19.906 9.281 1 94.94 286 GLY B N 1
ATOM 4658 C CA . GLY B 1 286 ? -5.742 -19.422 9.023 1 94.94 286 GLY B CA 1
ATOM 4659 C C . GLY B 1 286 ? -5.676 -17.922 8.805 1 94.94 286 GLY B C 1
ATOM 4660 O O . GLY B 1 286 ? -4.785 -17.25 9.32 1 94.94 286 GLY B O 1
ATOM 4661 N N . ALA B 1 287 ? -6.582 -17.406 8.023 1 93.44 287 ALA B N 1
ATOM 4662 C CA . ALA B 1 287 ? -6.637 -15.969 7.754 1 93.44 287 ALA B CA 1
ATOM 4663 C C . ALA B 1 287 ? -6.852 -15.18 9.039 1 93.44 287 ALA B C 1
ATOM 4665 O O . ALA B 1 287 ? -6.207 -14.156 9.266 1 93.44 287 ALA B O 1
ATOM 4666 N N . LEU B 1 288 ? -7.703 -15.664 9.898 1 92.81 288 LEU B N 1
ATOM 4667 C CA . LEU B 1 288 ? -8.016 -15 11.156 1 92.81 288 LEU B CA 1
ATOM 4668 C C . LEU B 1 288 ? -6.816 -15.031 12.102 1 92.81 288 LEU B C 1
ATOM 4670 O O . LEU B 1 288 ? -6.457 -14.008 12.688 1 92.81 288 LEU B O 1
ATOM 4674 N N . LEU B 1 289 ? -6.223 -16.172 12.188 1 94.25 289 LEU B N 1
ATOM 4675 C CA . LEU B 1 289 ? -5.074 -16.312 13.078 1 94.25 289 LEU B CA 1
ATOM 4676 C C . LEU B 1 289 ? -3.877 -15.531 12.547 1 94.25 289 LEU B C 1
ATOM 4678 O O . LEU B 1 289 ? -3.057 -15.031 13.32 1 94.25 289 LEU B O 1
ATOM 4682 N N . GLY B 1 290 ? -3.809 -15.469 11.234 1 92.5 290 GLY B N 1
ATOM 4683 C CA . GLY B 1 290 ? -2.727 -14.734 10.594 1 92.5 290 GLY B CA 1
ATOM 4684 C C . GLY B 1 290 ? -2.781 -13.242 10.867 1 92.5 290 GLY B C 1
ATOM 4685 O O . GLY B 1 290 ? -1.763 -12.547 10.781 1 92.5 290 GLY B O 1
ATOM 4686 N N . VAL B 1 291 ? -3.92 -12.742 11.18 1 88.31 291 VAL B N 1
ATOM 4687 C CA . VAL B 1 291 ? -4.105 -11.32 11.414 1 88.31 291 VAL B CA 1
ATOM 4688 C C . VAL B 1 291 ? -3.77 -10.984 12.867 1 88.31 291 VAL B C 1
ATOM 4690 O O . VAL B 1 291 ? -3.508 -9.828 13.203 1 88.31 291 VAL B O 1
ATOM 4693 N N . LEU B 1 292 ? -3.688 -11.906 13.766 1 87 292 LEU B N 1
ATOM 4694 C CA . LEU B 1 292 ? -3.572 -11.711 15.211 1 87 292 LEU B CA 1
ATOM 4695 C C . LEU B 1 292 ? -2.297 -10.945 15.555 1 87 292 LEU B C 1
ATOM 4697 O O . LEU B 1 292 ? -2.326 -10.008 16.344 1 87 292 LEU B O 1
ATOM 4701 N N . PRO B 1 293 ? -1.175 -11.25 14.906 1 85.5 293 PRO B N 1
ATOM 4702 C CA . PRO B 1 293 ? 0.044 -10.508 15.242 1 85.5 293 PRO B CA 1
ATOM 4703 C C . PRO B 1 293 ? -0.068 -9.016 14.945 1 85.5 293 PRO B C 1
ATOM 4705 O O . PRO B 1 293 ? 0.453 -8.188 15.695 1 85.5 293 PRO B O 1
ATOM 4708 N N . VAL B 1 294 ? -0.723 -8.75 13.938 1 83.81 294 VAL B N 1
ATOM 4709 C CA . VAL B 1 294 ? -0.87 -7.355 13.547 1 83.81 294 VAL B CA 1
ATOM 4710 C C . VAL B 1 294 ? -1.782 -6.637 14.539 1 83.81 294 VAL B C 1
ATOM 4712 O O . VAL B 1 294 ? -1.506 -5.5 14.938 1 83.81 294 VAL B O 1
ATOM 4715 N N . ILE B 1 295 ? -2.793 -7.316 14.977 1 82.19 295 ILE B N 1
ATOM 4716 C CA . ILE B 1 295 ? -3.709 -6.75 15.961 1 82.19 295 ILE B CA 1
ATOM 4717 C C . ILE B 1 295 ? -2.963 -6.473 17.266 1 82.19 295 ILE B C 1
ATOM 4719 O O . ILE B 1 295 ? -3.109 -5.398 17.859 1 82.19 295 ILE B O 1
ATOM 4723 N N . VAL B 1 296 ? -2.176 -7.371 17.641 1 84.06 296 VAL B N 1
ATOM 4724 C CA . VAL B 1 296 ? -1.417 -7.242 18.875 1 84.06 296 VAL B CA 1
ATOM 4725 C C . VAL B 1 296 ? -0.441 -6.074 18.766 1 84.06 296 VAL B C 1
ATOM 4727 O O . VAL B 1 296 ? -0.314 -5.273 19.688 1 84.06 296 VAL B O 1
ATOM 4730 N N . LEU B 1 297 ? 0.171 -5.969 17.656 1 83 297 LEU B N 1
ATOM 4731 C CA . LEU B 1 297 ? 1.113 -4.879 17.422 1 83 297 LEU B CA 1
ATOM 4732 C C . LEU B 1 297 ? 0.401 -3.531 17.453 1 83 297 LEU B C 1
ATOM 4734 O O . LEU B 1 297 ? 0.887 -2.58 18.062 1 83 297 LEU B O 1
ATOM 4738 N N . PHE B 1 298 ? -0.667 -3.512 16.828 1 76.06 298 PHE B N 1
ATOM 4739 C CA . PHE B 1 298 ? -1.428 -2.27 16.781 1 76.06 298 PHE B CA 1
ATOM 4740 C C . PHE B 1 298 ? -1.904 -1.856 18.156 1 76.06 298 PHE B C 1
ATOM 4742 O O . PHE B 1 298 ? -1.82 -0.683 18.531 1 76.06 298 PHE B O 1
ATOM 4749 N N . LEU B 1 299 ? -2.438 -2.764 18.891 1 76.75 299 LEU B N 1
ATOM 4750 C CA . LEU B 1 299 ? -2.93 -2.463 20.234 1 76.75 299 LEU B CA 1
ATOM 4751 C C . LEU B 1 299 ? -1.793 -2 21.141 1 76.75 299 LEU B C 1
ATOM 4753 O O . LEU B 1 299 ? -1.988 -1.136 22 1 76.75 299 LEU B O 1
ATOM 4757 N N . GLY B 1 300 ? -0.644 -2.494 20.922 1 77.81 300 GLY B N 1
ATOM 4758 C CA . GLY B 1 300 ? 0.515 -2.098 21.719 1 77.81 300 GLY B CA 1
ATOM 4759 C C . GLY B 1 300 ? 1.041 -0.724 21.344 1 77.81 300 GLY B C 1
ATOM 4760 O O . GLY B 1 300 ? 1.564 -0.006 22.203 1 77.81 300 GLY B O 1
ATOM 4761 N N . LEU B 1 301 ? 0.819 -0.316 20.078 1 75.06 301 LEU B N 1
ATOM 4762 C CA . LEU B 1 301 ? 1.432 0.921 19.609 1 75.06 301 LEU B CA 1
ATOM 4763 C C . LEU B 1 301 ? 0.409 2.053 19.562 1 75.06 301 LEU B C 1
ATOM 4765 O O . LEU B 1 301 ? 0.761 3.203 19.297 1 75.06 301 LEU B O 1
ATOM 4769 N N . GLN B 1 302 ? -0.843 1.754 19.672 1 69.56 302 GLN B N 1
ATOM 4770 C CA . GLN B 1 302 ? -1.925 2.725 19.547 1 69.56 302 GLN B CA 1
ATOM 4771 C C . GLN B 1 302 ? -1.725 3.896 20.5 1 69.56 302 GLN B C 1
ATOM 4773 O O . GLN B 1 302 ? -2.127 5.023 20.203 1 69.56 302 GLN B O 1
ATOM 4778 N N . ARG B 1 303 ? -1.155 3.674 21.594 1 67 303 ARG B N 1
ATOM 4779 C CA . ARG B 1 303 ? -0.963 4.738 22.578 1 67 303 ARG B CA 1
ATOM 4780 C C . ARG B 1 303 ? 0.015 5.789 22.047 1 67 303 ARG B C 1
ATOM 4782 O O . ARG B 1 303 ? -0.06 6.957 22.438 1 67 303 ARG B O 1
ATOM 4789 N N . TYR B 1 304 ? 0.877 5.312 21.25 1 62.94 304 TYR B N 1
ATOM 4790 C CA . TYR B 1 304 ? 1.88 6.234 20.719 1 62.94 304 TYR B CA 1
ATOM 4791 C C . TYR B 1 304 ? 1.346 6.984 19.5 1 62.94 304 TYR B C 1
ATOM 4793 O O . TYR B 1 304 ? 1.828 8.07 19.188 1 62.94 304 TYR B O 1
ATOM 4801 N N . TRP B 1 305 ? 0.42 6.332 18.734 1 57.69 305 TRP B N 1
ATOM 4802 C CA . TRP B 1 305 ? -0.131 6.902 17.516 1 57.69 305 TRP B CA 1
ATOM 4803 C C . TRP B 1 305 ? -1.124 8.016 17.828 1 57.69 305 TRP B C 1
ATOM 4805 O O . TRP B 1 305 ? -1.158 9.039 17.141 1 57.69 305 TRP B O 1
ATOM 4815 N N . GLN B 1 306 ? -2.037 7.816 18.625 1 51.69 306 GLN B N 1
ATOM 4816 C CA . GLN B 1 306 ? -3.072 8.797 18.938 1 51.69 306 GLN B CA 1
ATOM 4817 C C . GLN B 1 306 ? -2.461 10.148 19.297 1 51.69 306 GLN B C 1
ATOM 4819 O O . GLN B 1 306 ? -3.039 11.195 19 1 51.69 306 GLN B O 1
ATOM 4824 N N . SER B 1 307 ? -1.323 10.094 19.797 1 46.09 307 SER B N 1
ATOM 4825 C CA . SER B 1 307 ? -0.727 11.383 20.125 1 46.09 307 SER B CA 1
ATOM 4826 C C . SER B 1 307 ? -0.163 12.078 18.891 1 46.09 307 SER B C 1
ATOM 4828 O O . SER B 1 307 ? -0.214 13.305 18.781 1 46.09 307 SER B O 1
ATOM 4830 N N . GLY B 1 308 ? 0.333 11.375 17.984 1 45.06 308 GLY B N 1
ATOM 4831 C CA . GLY B 1 308 ? 1.01 11.93 16.812 1 45.06 308 GLY B CA 1
ATOM 4832 C C . GLY B 1 308 ? 0.054 12.367 15.727 1 45.06 308 GLY B C 1
ATOM 4833 O O . GLY B 1 308 ? 0.261 13.414 15.094 1 45.06 308 GLY B O 1
ATOM 4834 N N . LEU B 1 309 ? -0.935 11.523 15.359 1 44.75 309 LEU B N 1
ATOM 4835 C CA . LEU B 1 309 ? -1.925 11.945 14.375 1 44.75 309 LEU B CA 1
ATOM 4836 C C . LEU B 1 309 ? -2.689 13.172 14.859 1 44.75 309 LEU B C 1
ATOM 4838 O O . LEU B 1 309 ? -3.037 14.047 14.062 1 44.75 309 LEU B O 1
ATOM 4842 N N . ALA B 1 310 ? -2.984 13.289 16.109 1 41.44 310 ALA B N 1
ATOM 4843 C CA . ALA B 1 310 ? -3.613 14.445 16.734 1 41.44 310 ALA B CA 1
ATOM 4844 C C . ALA B 1 310 ? -2.697 15.664 16.672 1 41.44 310 ALA B C 1
ATOM 4846 O O . ALA B 1 310 ? -3.168 16.797 16.531 1 41.44 310 ALA B O 1
ATOM 4847 N N . ALA B 1 311 ? -1.483 15.445 16.906 1 40.78 311 ALA B N 1
ATOM 4848 C CA . ALA B 1 311 ? -0.568 16.578 16.969 1 40.78 311 ALA B CA 1
ATOM 4849 C C . ALA B 1 311 ? -0.409 17.234 15.602 1 40.78 311 ALA B C 1
ATOM 4851 O O . ALA B 1 311 ? -0.24 18.453 15.5 1 40.78 311 ALA B O 1
ATOM 4852 N N . GLY B 1 312 ? -0.432 16.484 14.578 1 39.91 312 GLY B N 1
ATOM 4853 C CA . GLY B 1 312 ? -0.403 17.156 13.289 1 39.91 312 GLY B CA 1
ATOM 4854 C C . GLY B 1 312 ? -1.662 17.938 13 1 39.91 312 GLY B C 1
ATOM 4855 O O . GLY B 1 312 ? -1.638 18.891 12.211 1 39.91 312 GLY B O 1
ATOM 4856 N N . ALA B 1 313 ? -2.83 17.547 13.5 1 35.94 313 ALA B N 1
ATOM 4857 C CA . ALA B 1 313 ? -4.121 18.203 13.312 1 35.94 313 ALA B CA 1
ATOM 4858 C C . ALA B 1 313 ? -4.246 19.422 14.211 1 35.94 313 ALA B C 1
ATOM 4860 O O . ALA B 1 313 ? -4.926 20.391 13.859 1 35.94 313 ALA B O 1
ATOM 4861 N N . VAL B 1 314 ? -3.812 19.406 15.438 1 32.44 314 VAL B N 1
ATOM 4862 C CA . VAL B 1 314 ? -4.191 20.422 16.406 1 32.44 314 VAL B CA 1
ATOM 4863 C C . VAL B 1 314 ? -3.344 21.688 16.188 1 32.44 314 VAL B C 1
ATOM 4865 O O . VAL B 1 314 ? -3.605 22.719 16.797 1 32.44 314 VAL B O 1
ATOM 4868 N N . LYS B 1 315 ? -2.129 21.625 15.711 1 35.06 315 LYS B N 1
ATOM 4869 C CA . LYS B 1 315 ? -1.479 22.922 15.883 1 35.06 315 LYS B CA 1
ATOM 4870 C C . LYS B 1 315 ? -1.954 23.906 14.828 1 35.06 315 LYS B C 1
ATOM 4872 O O . LYS B 1 315 ? -1.364 24.984 14.664 1 35.06 315 LYS B O 1
ATOM 4877 N N . GLY B 1 316 ? -2.984 23.531 14.055 1 30.14 316 GLY B N 1
ATOM 4878 C CA . GLY B 1 316 ? -3.51 24.734 13.438 1 30.14 316 GLY B CA 1
ATOM 4879 C C . GLY B 1 316 ? -4.527 25.453 14.305 1 30.14 316 GLY B C 1
ATOM 4880 O O . GLY B 1 316 ? -5.102 24.859 15.219 1 30.14 316 GLY B O 1
#

pLDDT: mean 85.03, std 14.17, range [29.77, 98.25]